Protein AF-A0A4P9Z3I9-F1 (afdb_monomer)

Mean predicted aligned error: 17.65 Å

Radius of gyration: 42.83 Å; Cα contacts (8 Å, |Δi|>4): 298; chains: 1; bounding box: 91×85×132 Å

Solvent-accessible surface area (backbone atoms only — not comparable to full-atom values): 36330 Å² total; per-residue (Å²): 142,86,88,87,74,65,91,80,66,65,90,51,59,54,59,51,38,52,50,49,46,51,52,54,44,48,50,49,55,48,40,49,50,50,42,58,56,52,32,72,78,38,66,76,50,47,76,68,35,64,69,45,52,52,42,27,48,51,12,47,42,39,30,46,47,40,59,40,66,39,63,72,34,30,74,69,35,41,40,65,62,38,52,52,33,36,50,52,8,51,48,34,30,54,51,27,48,55,50,52,51,52,46,46,54,47,54,47,62,69,40,44,63,58,53,49,55,53,49,50,51,50,53,50,53,53,50,52,57,47,55,55,52,58,60,64,63,64,70,78,75,78,76,81,74,92,79,80,94,80,84,86,79,93,80,86,87,82,86,86,92,84,79,88,86,89,85,87,82,86,87,85,80,91,85,77,87,79,90,79,90,83,83,89,85,84,80,91,84,87,81,84,87,88,81,88,82,84,88,88,87,78,90,86,88,89,87,82,89,80,89,83,93,80,90,89,90,88,87,86,82,91,81,86,93,80,89,77,88,72,83,68,83,77,71,77,71,77,55,75,66,56,61,50,53,52,50,53,52,51,51,58,54,68,66,44,68,71,70,42,79,80,38,50,60,57,51,52,52,48,53,48,49,52,50,49,53,48,51,51,49,50,46,73,67,35,60,71,59,65,76,42,88,59,47,29,41,72,66,51,69,78,37,75,75,59,52,50,59,52,51,53,53,40,46,44,29,63,50,50,36,46,53,54,39,64,71,51,64,84,59,89,68,96,77,53,60,63,58,43,47,45,52,46,28,50,47,32,27,54,30,44,50,51,27,50,48,52,68,71,48,80,55,72,70,38,53,54,44,37,76,80,49,53,43,74,55,35,61,50,51,39,49,50,52,48,46,41,54,74,40,46,44,63,49,52,50,51,56,49,49,51,53,51,50,54,54,48,50,56,48,56,53,49,54,44,53,53,50,49,61,50,47,54,75,75,57,46,84,59,64,47,53,56,50,43,77,70,65,40,63,65,59,55,47,51,59,69,61,55,62,70,87,60,76,68,64,81,80,64,86,80,71,82,95,77,92,79,92,84,86,85,90,86,90,84,88,90,78,90,84,86,89,89,88,84,87,88,88,89,80,78,87,79,78,64,76,71,65,57,57,59,53,55,65,53,57,60,55,55,56,58,52,54,52,53,52,51,49,52,51,52,54,46,49,40,60,45,31,62,39,86,90,31,98,56,48,58,94,63,55,69,70,56,47,51,52,44,50,55,25,51,78,66,77,55,68,47,76,76,62,44,48,66,47,54,52,49,51,52,49,46,40,59,69,58,48,47,70,44,54,70,55,56,79,73,109

Secondary structure (DSSP, 8-state):
--SSSSTTTGGGHHHHHHHHHHHHHHHHHHHHHHHHHHHHH-HHHHHH-HHHHHHHHHHHHHHHHHHHSSGGGTTTS-HHHHHHHHHHHHHHHHHHHHHHHHHHHHHHHHHHHHHHHHHHHHHHHHHHHHHHHHHHHSGGGS---------PPP---------------------------------------------------------------SS--S------S-------PPPHHHHHHHHHHHHHHHTSGGGSTTHHHHHHHHHHHHHHHHHHHHHHH-HHHHH-TT--TTTGGGSHHHHHHHHHHHHIIIIIHHHHHHHHTT---SSSHHHHHHHHHHHHHHHHHHHHHHHH--SHHHHHHHHHS-TTHHHHHHHHHHHIIIIIHHHHHHHHHHHHHHHHHHHHHHHHHHHHHHHHTT-HHHHHHHHHHHH-HHHHHHHTTS-GGGTTGGGGTT-----------------------------PPPPPHHHHHHHHHHHHHHHHHHHHHHHHHHHHHHHHHTSTT-TT-----HHHHHHHHHHHHTT---GGGGHHHHHHHHHHIIIIIHHHHHHHTT-

InterPro domains:
  IPR016137 RGS domain [PS50132] (499-587)
  IPR036305 RGS domain superfamily [SSF48097] (511-585)
  IPR044926 RGS, subdomain 2 [G3DSA:1.10.167.10] (497-587)

Foldseek 3Di:
DPPPPDPPPPPCPLVVLVVVLVVLLVVLVVLLVLLVVVCVPDPLSVLLPNVLSVLQSVLLNLCSCLQRVCPVVLQFDWLLSSLVSNLSSLLSNLLSLVLSLLSVLLVLVVCVVVVVVVVVVVVVVVVVVVVVVVVVVPPVVPDDDDDDDDDDDDDDDDDDDDDDDDDDDDDDDDDDDDDDDDDDDDDDDDDDDDDDDDDDDDDDDDDDDDYDDDDDDDPDDDDDDDPDPPPDPPPPDPPVVVVVVVVVVVVVVSVPCCSPPVNSVVVSVVSSVVSVVVSVVCCVPPPVNVPDRGHGNVVSVPDPSNVVSLVVLLCSLQPVLVVSLVVCVPGDDPSCVNVLSNVLSVLSNVLSVQLCCLPPPDDDVSVVVCVVPPSSVSVSVSSSSNSCSSRVVSSVVVVVVVVVVVVLVVVVVVVVVVVVVVVCVPPVPDVVVVVCVVDVPVVVVLVVVLPCVPVPPVVPPDDDDDDDDDDDDDDDDDDDDDDDDDDDDDDDDDDDPVVVVVVVVVVVVVSVVVVVVVLVVLVVCCQQAQDPPHPNDDPDDPVLSVQSVVCVVVSNDDPVSCVNVVVRRVVCCVVPVVVVVSVVVVD

Organism: NCBI:txid1712513

pLDDT: mean 71.0, std 23.58, range [24.89, 98.25]

Sequence (587 aa):
MSDLSDNTREYNLPVLFYTFCGVLNSIYVLDLGIFLYISRTELPLQHRGRFLTCIHVLGSIIFSVATFVPLPYRSSFSCDAYYWLFSIGVTLWTTSLALKFWRLIWLYELNRGRLATEQEKQQQIRRLSLQHYDGNNGNNGGNGDNGDNHQPSASDRDEPSQSASTVASSRATPGSLPQNVPLPLSHALSVDLLREEEATARQQLFHPTHCGIQADVLALILDTPQKLCHRSREVQRPTALEDSQMHRLTRKLVAIKVLRPQYHVYVVAFILLVSVVFSIGIVLLSSNLSTSPGLPLSDCANEWPIFLPNIVMSFFFICIFPAIGAIIWYTTDAYGIRNEFIIQAIVGMLGMIIFLLLLYVEGDGWIRARHHFPPVIVPEIVRIVSHVMTVAWPVFYLLYERHLLERKRRRTSAELAELLSKSISSDENAFEVFLEALDNREFLRKVGKLDMSGAAIIATAKQSPSSSSSMPIRLSNRHPARSSEIARDNRPASPTQNEIEEVHAAEDTGSAQDAALLAQELVKLYREYIIPYSPNELNITCNCREALVQAYEQERLTFESFEPARYEILQLVFQNTWPRMLRSELR

Structure (mmCIF, N/CA/C/O backbone):
data_AF-A0A4P9Z3I9-F1
#
_entry.id   AF-A0A4P9Z3I9-F1
#
loop_
_atom_site.group_PDB
_atom_site.id
_atom_site.type_symbol
_atom_site.label_atom_id
_atom_site.label_alt_id
_atom_site.label_comp_id
_atom_site.label_asym_id
_atom_site.label_entity_id
_atom_site.label_seq_id
_atom_site.pdbx_PDB_ins_code
_atom_site.Cartn_x
_atom_site.Cartn_y
_atom_site.Cartn_z
_atom_site.occupancy
_atom_site.B_iso_or_equiv
_atom_site.auth_seq_id
_atom_site.auth_comp_id
_atom_site.auth_asym_id
_atom_site.auth_atom_id
_atom_site.pdbx_PDB_model_num
ATOM 1 N N . MET A 1 1 ? 30.025 29.657 -36.892 1.00 44.88 1 MET A N 1
ATOM 2 C CA . MET A 1 1 ? 29.827 30.358 -35.598 1.00 44.88 1 MET A CA 1
ATOM 3 C C . MET A 1 1 ? 28.956 29.455 -34.733 1.00 44.88 1 MET A C 1
ATOM 5 O O . MET A 1 1 ? 27.770 29.709 -34.577 1.00 44.88 1 MET A O 1
ATOM 9 N N . SER A 1 2 ? 29.519 28.312 -34.335 1.00 50.16 2 SER A N 1
ATOM 10 C CA . SER A 1 2 ? 28.742 27.058 -34.284 1.00 50.16 2 SER A CA 1
ATOM 11 C C . SER A 1 2 ? 29.386 25.950 -33.433 1.00 50.16 2 SER A C 1
ATOM 13 O O . SER A 1 2 ? 28.897 24.831 -33.441 1.00 50.16 2 SER A O 1
ATOM 15 N N . ASP A 1 3 ? 30.479 26.244 -32.718 1.00 57.84 3 ASP A N 1
ATOM 16 C CA . ASP A 1 3 ? 31.446 25.221 -32.270 1.00 57.84 3 ASP A CA 1
ATOM 17 C C . ASP A 1 3 ? 31.967 25.458 -30.834 1.00 57.84 3 ASP A C 1
ATOM 19 O O . ASP A 1 3 ? 33.037 24.978 -30.469 1.00 57.84 3 ASP A O 1
ATOM 23 N N . LEU A 1 4 ? 31.278 26.281 -30.026 1.00 53.38 4 LEU A N 1
ATOM 24 C CA . LEU A 1 4 ? 31.899 26.923 -28.851 1.00 53.38 4 LEU A CA 1
ATOM 25 C C . LEU A 1 4 ? 31.022 27.043 -27.584 1.00 53.38 4 LEU A C 1
ATOM 27 O O . LEU A 1 4 ? 31.298 27.898 -26.743 1.00 53.38 4 LEU A O 1
ATOM 31 N N . SER A 1 5 ? 29.986 26.207 -27.405 1.00 51.91 5 SER A N 1
ATOM 32 C CA . SER A 1 5 ? 29.150 26.269 -26.182 1.00 51.91 5 SER A CA 1
ATOM 33 C C . SER A 1 5 ? 28.562 24.971 -25.603 1.00 51.91 5 SER A C 1
ATOM 35 O O . SER A 1 5 ? 28.062 25.042 -24.482 1.00 51.91 5 SER A O 1
ATOM 37 N N . ASP A 1 6 ? 28.600 23.810 -26.272 1.00 56.38 6 ASP A N 1
ATOM 38 C CA . ASP A 1 6 ? 27.960 22.590 -25.722 1.00 56.38 6 ASP A CA 1
ATOM 39 C C . ASP A 1 6 ? 28.852 21.760 -24.779 1.00 56.38 6 ASP A C 1
ATOM 41 O O . ASP A 1 6 ? 28.346 21.197 -23.804 1.00 56.38 6 ASP A O 1
ATOM 45 N N . ASN A 1 7 ? 30.180 21.762 -24.967 1.00 57.56 7 ASN A N 1
ATOM 46 C CA . ASN A 1 7 ? 31.118 20.939 -24.180 1.00 57.56 7 ASN A CA 1
ATOM 47 C C . ASN A 1 7 ? 31.097 21.191 -22.655 1.00 57.56 7 ASN A C 1
ATOM 49 O O . ASN A 1 7 ? 31.702 20.428 -21.912 1.00 57.56 7 ASN A O 1
ATOM 53 N N . THR A 1 8 ? 30.442 22.240 -22.149 1.00 55.56 8 THR A N 1
ATOM 54 C CA . THR A 1 8 ? 30.330 22.510 -20.701 1.00 55.56 8 THR A CA 1
ATOM 55 C C . THR A 1 8 ? 28.999 22.078 -20.076 1.00 55.56 8 THR A C 1
ATOM 57 O O . THR A 1 8 ? 28.837 22.232 -18.864 1.00 55.56 8 THR A O 1
ATOM 60 N N . ARG A 1 9 ? 28.052 21.508 -20.841 1.00 55.47 9 ARG A N 1
ATOM 61 C CA . ARG A 1 9 ? 26.738 21.076 -20.315 1.00 55.47 9 ARG A CA 1
ATOM 62 C C . ARG A 1 9 ? 26.599 19.582 -20.020 1.00 55.47 9 ARG A C 1
ATOM 64 O O . ARG A 1 9 ? 25.791 19.233 -19.163 1.00 55.47 9 ARG A O 1
ATOM 71 N N . GLU A 1 10 ? 27.378 18.705 -20.650 1.00 60.44 10 GLU A N 1
ATOM 72 C CA . GLU A 1 10 ? 27.217 17.249 -20.471 1.00 60.44 10 GLU A CA 1
ATOM 73 C C . GLU A 1 10 ? 27.642 16.740 -19.078 1.00 60.44 10 GLU A C 1
ATOM 75 O O . GLU A 1 10 ? 27.051 15.800 -18.542 1.00 60.44 10 GLU A O 1
ATOM 80 N N . TYR A 1 11 ? 28.634 17.384 -18.453 1.00 58.69 11 TYR A N 1
ATOM 81 C CA . TYR A 1 11 ? 29.437 16.802 -17.366 1.00 58.69 11 TYR A CA 1
ATOM 82 C C . TYR A 1 11 ? 28.735 16.483 -16.031 1.00 58.69 11 TYR A C 1
ATOM 84 O O . TYR A 1 11 ? 29.362 15.879 -15.166 1.00 58.69 11 TYR A O 1
ATOM 92 N N . ASN A 1 12 ? 27.459 16.835 -15.839 1.00 80.50 12 ASN A N 1
ATOM 93 C CA . ASN A 1 12 ? 26.737 16.577 -14.580 1.00 80.50 12 ASN A CA 1
ATOM 94 C C . ASN A 1 12 ? 25.501 15.669 -14.709 1.00 80.50 12 ASN A C 1
ATOM 96 O O . ASN A 1 12 ? 24.976 15.223 -13.686 1.00 80.50 12 ASN A O 1
ATOM 100 N N . LEU A 1 13 ? 25.031 15.352 -15.921 1.00 83.69 13 LEU A N 1
ATOM 101 C CA . LEU A 1 13 ? 23.790 14.583 -16.091 1.00 83.69 13 LEU A CA 1
ATOM 102 C C . LEU A 1 13 ? 23.854 13.158 -15.482 1.00 83.69 13 LEU A C 1
ATOM 104 O O . LEU A 1 13 ? 22.897 12.778 -14.801 1.00 83.69 13 LEU A O 1
ATOM 108 N N . PRO A 1 14 ? 24.962 12.392 -15.601 1.00 88.06 14 PRO A N 1
ATOM 109 C CA . PRO A 1 14 ? 25.109 11.111 -14.903 1.00 88.06 14 PRO A CA 1
ATOM 110 C C . PRO A 1 14 ? 25.025 11.234 -13.381 1.00 88.06 14 PRO A C 1
ATOM 112 O O . PRO A 1 14 ? 24.322 10.462 -12.731 1.00 88.06 14 PRO A O 1
ATOM 115 N N . VAL A 1 15 ? 25.704 12.234 -12.807 1.00 90.94 15 VAL A N 1
ATOM 116 C CA . VAL A 1 15 ? 25.754 12.458 -11.354 1.00 90.94 15 VAL A CA 1
ATOM 117 C C . VAL A 1 15 ? 24.354 12.743 -10.807 1.00 90.94 15 VAL A C 1
ATOM 119 O O . VAL A 1 15 ? 23.987 12.208 -9.759 1.00 90.94 15 VAL A O 1
ATOM 122 N N . LEU A 1 16 ? 23.542 13.510 -11.543 1.00 90.44 16 LEU A N 1
ATOM 123 C CA . LEU A 1 16 ? 22.151 13.793 -11.183 1.00 90.44 16 LEU A CA 1
ATOM 124 C C . LEU A 1 16 ? 21.288 12.523 -11.170 1.00 90.44 16 LEU A C 1
ATOM 126 O O . LEU A 1 16 ? 20.566 12.310 -10.197 1.00 90.44 16 LEU A O 1
ATOM 130 N N . PHE A 1 17 ? 21.398 11.645 -12.175 1.00 90.62 17 PHE A N 1
ATOM 131 C CA . PHE A 1 17 ? 20.667 10.369 -12.180 1.00 90.62 17 PHE A CA 1
ATOM 132 C C . PHE A 1 17 ? 21.091 9.437 -11.033 1.00 90.62 17 PHE A C 1
ATOM 134 O O . PHE A 1 17 ? 20.224 8.861 -10.372 1.00 90.62 17 PHE A O 1
ATOM 141 N N . TYR A 1 18 ? 22.391 9.334 -10.727 1.00 92.50 18 TYR A N 1
ATOM 142 C CA . TYR A 1 18 ? 22.864 8.540 -9.585 1.00 92.50 18 TYR A CA 1
ATOM 143 C C . TYR A 1 18 ? 22.424 9.113 -8.240 1.00 92.50 18 TYR A C 1
ATOM 145 O O . TYR A 1 18 ? 21.966 8.365 -7.378 1.00 92.50 18 TYR A O 1
ATOM 153 N N . THR A 1 19 ? 22.495 10.434 -8.076 1.00 94.38 19 THR A N 1
ATOM 154 C CA . THR A 1 19 ? 22.037 11.114 -6.857 1.00 94.38 19 THR A CA 1
ATOM 155 C C . THR A 1 19 ? 20.539 10.918 -6.660 1.00 94.38 19 THR A C 1
ATOM 157 O O . THR A 1 19 ? 20.109 10.549 -5.570 1.00 94.38 19 THR A O 1
ATOM 160 N N . PHE A 1 20 ? 19.741 11.092 -7.718 1.00 94.19 20 PHE A N 1
ATOM 161 C CA . PHE A 1 20 ? 18.295 10.905 -7.659 1.00 94.19 20 PHE A CA 1
ATOM 162 C C . PHE A 1 20 ? 17.921 9.459 -7.311 1.00 94.19 20 PHE A C 1
ATOM 164 O O . PHE A 1 20 ? 17.184 9.237 -6.354 1.00 94.19 20 PHE A O 1
ATOM 171 N N . CYS A 1 21 ? 18.488 8.473 -8.013 1.00 95.69 21 CYS A N 1
ATOM 172 C CA . CYS A 1 21 ? 18.257 7.050 -7.747 1.00 95.69 21 CYS A CA 1
ATOM 173 C C . CYS A 1 21 ? 18.688 6.652 -6.321 1.00 95.69 21 CYS A C 1
ATOM 175 O O . CYS A 1 21 ? 17.945 5.975 -5.607 1.00 95.69 21 CYS A O 1
ATOM 177 N N . GLY A 1 22 ? 19.853 7.126 -5.864 1.00 96.31 22 GLY A N 1
ATOM 178 C CA . GLY A 1 22 ? 20.366 6.876 -4.516 1.00 96.31 22 GLY A CA 1
ATOM 179 C C . GLY A 1 22 ? 19.483 7.469 -3.414 1.00 96.31 22 GLY A C 1
ATOM 180 O O . GLY A 1 22 ? 19.132 6.763 -2.467 1.00 96.31 22 GLY A O 1
ATOM 181 N N . VAL A 1 23 ? 19.064 8.732 -3.551 1.00 97.06 23 VAL A N 1
ATOM 182 C CA . VAL A 1 23 ? 18.132 9.388 -2.617 1.00 97.06 23 VAL A CA 1
ATOM 183 C C . VAL A 1 23 ? 16.777 8.679 -2.613 1.00 97.06 23 VAL A C 1
ATOM 185 O O . VAL A 1 23 ? 16.257 8.359 -1.545 1.00 97.06 23 VAL A O 1
ATOM 188 N N . LEU A 1 24 ? 16.227 8.370 -3.789 1.00 96.75 24 LEU A N 1
ATOM 189 C CA . LEU A 1 24 ? 14.912 7.748 -3.928 1.00 96.75 24 LEU A CA 1
ATOM 190 C C . LEU A 1 24 ? 14.865 6.343 -3.308 1.00 96.75 24 LEU A C 1
ATOM 192 O O . LEU A 1 24 ? 13.955 6.031 -2.542 1.00 96.75 24 LEU A O 1
ATOM 196 N N . ASN A 1 25 ? 15.888 5.522 -3.554 1.00 97.50 25 ASN A N 1
ATOM 197 C CA . ASN A 1 25 ? 15.997 4.195 -2.948 1.00 97.50 25 ASN A CA 1
ATOM 198 C C . ASN A 1 25 ? 16.283 4.268 -1.437 1.00 97.50 25 ASN A C 1
ATOM 200 O O . ASN A 1 25 ? 15.787 3.428 -0.686 1.00 97.50 25 ASN A O 1
ATOM 204 N N . SER A 1 26 ? 17.005 5.295 -0.968 1.00 97.94 26 SER A N 1
ATOM 205 C CA . SER A 1 26 ? 17.198 5.544 0.469 1.00 97.94 26 SER A CA 1
ATOM 206 C C . SER A 1 26 ? 15.875 5.866 1.171 1.00 97.94 26 SER A C 1
ATOM 208 O O . SER A 1 26 ? 15.595 5.296 2.224 1.00 97.94 26 SER A O 1
ATOM 210 N N . ILE A 1 27 ? 15.022 6.702 0.563 1.00 97.75 27 ILE A N 1
ATOM 211 C CA . ILE A 1 27 ? 13.664 6.986 1.059 1.00 97.75 27 ILE A CA 1
ATOM 212 C C . ILE A 1 27 ? 12.861 5.684 1.184 1.00 97.75 27 ILE A C 1
ATOM 214 O O . ILE A 1 27 ? 12.232 5.452 2.212 1.00 97.75 27 ILE A O 1
ATOM 218 N N . TYR A 1 28 ? 12.943 4.778 0.206 1.00 98.00 28 TYR A N 1
ATOM 219 C CA . TYR A 1 28 ? 12.203 3.512 0.256 1.00 98.00 28 TYR A CA 1
ATOM 220 C C . TYR A 1 28 ? 12.660 2.566 1.368 1.00 98.00 28 TYR A C 1
ATOM 222 O O . TYR A 1 28 ? 11.824 1.903 1.986 1.00 98.00 28 TYR A O 1
ATOM 230 N N . VAL A 1 29 ? 13.964 2.517 1.658 1.00 98.25 29 VAL A N 1
ATOM 231 C CA . VAL A 1 29 ? 14.501 1.747 2.791 1.00 98.25 29 VAL A CA 1
ATOM 232 C C . VAL A 1 29 ? 14.076 2.368 4.127 1.00 98.25 29 VAL A C 1
ATOM 234 O O . VAL A 1 29 ? 13.690 1.634 5.038 1.00 98.25 29 VAL A O 1
ATOM 237 N N . LEU A 1 30 ? 14.080 3.701 4.239 1.00 98.12 30 LEU A N 1
ATOM 238 C CA . LEU A 1 30 ? 13.628 4.420 5.436 1.00 98.12 30 LEU A CA 1
ATOM 239 C C . LEU A 1 30 ? 12.124 4.228 5.687 1.00 98.12 30 LEU A C 1
ATOM 241 O O . LEU A 1 30 ? 11.742 3.807 6.780 1.00 98.12 30 LEU A O 1
ATOM 245 N N . ASP A 1 31 ? 11.282 4.439 4.674 1.00 97.94 31 ASP A N 1
ATOM 246 C CA . ASP A 1 31 ? 9.832 4.225 4.749 1.00 97.94 31 ASP A CA 1
ATOM 247 C C . ASP A 1 31 ? 9.489 2.774 5.102 1.00 97.94 31 ASP A C 1
ATOM 249 O O . ASP A 1 31 ? 8.616 2.528 5.936 1.00 97.94 31 ASP A O 1
ATOM 253 N N . LEU A 1 32 ? 10.197 1.796 4.520 1.00 97.94 32 LEU A N 1
ATOM 254 C CA . LEU A 1 32 ? 10.033 0.387 4.877 1.00 97.94 32 LEU A CA 1
ATOM 255 C C . LEU A 1 32 ? 10.445 0.126 6.332 1.00 97.94 32 LEU A C 1
ATOM 257 O O . LEU A 1 32 ? 9.748 -0.606 7.033 1.00 97.94 32 LEU A O 1
ATOM 261 N N . GLY A 1 33 ? 11.540 0.726 6.802 1.00 98.25 33 GLY A N 1
ATOM 262 C CA . GLY A 1 33 ? 11.986 0.634 8.192 1.00 98.25 33 GLY A CA 1
ATOM 263 C C . GLY A 1 33 ? 10.943 1.174 9.174 1.00 98.25 33 GLY A C 1
ATOM 264 O O . GLY A 1 33 ? 10.576 0.481 10.126 1.00 98.25 33 GLY A O 1
ATOM 265 N N . ILE A 1 34 ? 10.403 2.364 8.899 1.00 98.06 34 ILE A N 1
ATOM 266 C CA . ILE A 1 34 ? 9.352 3.010 9.698 1.00 98.06 34 ILE A CA 1
ATOM 267 C C . ILE A 1 34 ? 8.058 2.180 9.659 1.00 98.06 34 ILE A C 1
ATOM 269 O O . ILE A 1 34 ? 7.495 1.869 10.711 1.00 98.06 34 ILE A O 1
ATOM 273 N N . PHE A 1 35 ? 7.614 1.746 8.473 1.00 97.62 35 PHE A N 1
ATOM 274 C CA . PHE A 1 35 ? 6.446 0.875 8.305 1.00 97.62 35 PHE A CA 1
ATOM 275 C C . PHE A 1 35 ? 6.601 -0.425 9.103 1.00 97.62 35 PHE A C 1
ATOM 277 O O . PHE A 1 35 ? 5.699 -0.815 9.847 1.00 97.62 35 PHE A O 1
ATOM 284 N N . LEU A 1 36 ? 7.748 -1.102 8.991 1.00 97.38 36 LEU A N 1
ATOM 285 C CA . LEU A 1 36 ? 8.004 -2.351 9.705 1.00 97.38 36 LEU A CA 1
ATOM 286 C C . LEU A 1 36 ? 8.063 -2.138 11.220 1.00 97.38 36 LEU A C 1
ATOM 288 O O . LEU A 1 36 ? 7.507 -2.970 11.938 1.00 97.38 36 LEU A O 1
ATOM 292 N N . TYR A 1 37 ? 8.660 -1.041 11.695 1.00 97.94 37 TYR A N 1
ATOM 293 C CA . TYR A 1 37 ? 8.697 -0.671 13.111 1.00 97.94 37 TYR A CA 1
ATOM 294 C C . TYR A 1 37 ? 7.287 -0.444 13.674 1.00 97.94 37 TYR A C 1
ATOM 296 O O . TYR A 1 37 ? 6.872 -1.180 14.569 1.00 97.94 37 TYR A O 1
ATOM 304 N N . ILE A 1 38 ? 6.512 0.486 13.105 1.00 96.88 38 ILE A N 1
ATOM 305 C CA . ILE A 1 38 ? 5.166 0.827 13.601 1.00 96.88 38 ILE A CA 1
ATOM 306 C C . ILE A 1 38 ? 4.204 -0.360 13.428 1.00 96.88 38 ILE A C 1
ATOM 308 O O . ILE A 1 38 ? 3.369 -0.622 14.291 1.00 96.88 38 ILE A O 1
ATOM 312 N N . SER A 1 39 ? 4.373 -1.186 12.387 1.00 95.75 39 SER A N 1
ATOM 313 C CA . SER A 1 39 ? 3.581 -2.416 12.241 1.00 95.75 39 SER A CA 1
ATOM 314 C C . SER A 1 39 ? 3.797 -3.441 13.360 1.00 95.75 39 SER A C 1
ATOM 316 O O . SER A 1 39 ? 3.048 -4.414 13.413 1.00 95.75 39 SER A O 1
ATOM 318 N N . ARG A 1 40 ? 4.803 -3.298 14.238 1.00 96.44 40 ARG A N 1
ATOM 319 C CA . ARG A 1 40 ? 4.952 -4.164 15.423 1.00 96.44 40 ARG A CA 1
ATOM 320 C C . ARG A 1 40 ? 3.890 -3.863 16.477 1.00 96.44 40 ARG A C 1
ATOM 322 O O . ARG A 1 40 ? 3.345 -4.813 17.027 1.00 96.44 40 ARG A O 1
ATOM 329 N N . THR A 1 41 ? 3.565 -2.591 16.705 1.00 95.44 41 THR A N 1
ATOM 330 C CA . THR A 1 41 ? 2.554 -2.165 17.687 1.00 95.44 41 THR A CA 1
ATOM 331 C C . THR A 1 41 ? 1.156 -2.072 17.079 1.00 95.44 41 THR A C 1
ATOM 333 O O . THR A 1 41 ? 0.189 -2.492 17.705 1.00 95.44 41 THR A O 1
ATOM 336 N N . GLU A 1 42 ? 1.036 -1.583 15.843 1.00 94.00 42 GLU A N 1
ATOM 337 C CA . GLU A 1 42 ? -0.257 -1.173 15.284 1.00 94.00 42 GLU A CA 1
ATOM 338 C C . GLU A 1 42 ? -0.961 -2.269 14.472 1.00 94.00 42 GLU A C 1
ATOM 340 O O . GLU A 1 42 ? -0.554 -2.613 13.355 1.00 94.00 42 GLU A O 1
ATOM 345 N N . LEU A 1 43 ? -2.081 -2.774 15.001 1.00 88.56 43 LEU A N 1
ATOM 346 C CA . LEU A 1 43 ? -2.903 -3.816 14.372 1.00 88.56 43 LEU A CA 1
ATOM 347 C C . LEU A 1 43 ? -3.330 -3.492 12.915 1.00 88.56 43 LEU A C 1
ATOM 349 O O . LEU A 1 43 ? -3.207 -4.381 12.065 1.00 88.56 43 LEU A O 1
ATOM 353 N N . PRO A 1 44 ? -3.753 -2.257 12.552 1.00 88.81 44 PRO A N 1
ATOM 354 C CA . PRO A 1 44 ? -4.121 -1.927 11.168 1.00 88.81 44 PRO A CA 1
ATOM 355 C C . PRO A 1 44 ? -2.991 -2.175 10.154 1.00 88.81 44 PRO A C 1
ATOM 357 O O . PRO A 1 44 ? -3.231 -2.671 9.051 1.00 88.81 44 PRO A O 1
ATOM 360 N N . LEU A 1 45 ? -1.737 -1.902 10.534 1.00 92.19 45 LEU A N 1
ATOM 361 C CA . LEU A 1 45 ? -0.569 -2.141 9.680 1.00 92.19 45 LEU A CA 1
ATOM 362 C C . LEU A 1 45 ? -0.187 -3.631 9.618 1.00 92.19 45 LEU A C 1
ATOM 364 O O . LEU A 1 45 ? 0.310 -4.097 8.590 1.00 92.19 45 LEU A O 1
ATOM 368 N N . GLN A 1 46 ? -0.479 -4.420 10.659 1.00 90.44 46 GLN A N 1
ATOM 369 C CA . GLN A 1 46 ? -0.300 -5.880 10.623 1.00 90.44 46 GLN A CA 1
ATOM 370 C C . GLN A 1 46 ? -1.207 -6.537 9.573 1.00 90.44 46 GLN A C 1
ATOM 372 O O . GLN A 1 46 ? -0.755 -7.385 8.791 1.00 90.44 46 GLN A O 1
ATOM 377 N N . HIS A 1 47 ? -2.469 -6.102 9.482 1.00 87.69 47 HIS A N 1
ATOM 378 C CA . HIS A 1 47 ? -3.425 -6.624 8.501 1.00 87.69 47 HIS A CA 1
ATOM 379 C C . HIS A 1 47 ? -3.060 -6.287 7.044 1.00 87.69 47 HIS A C 1
ATOM 381 O O . HIS A 1 47 ? -3.399 -7.069 6.151 1.00 87.69 47 HIS A O 1
ATOM 387 N N . ARG A 1 48 ? -2.266 -5.235 6.805 1.00 88.88 48 ARG A N 1
ATOM 388 C CA . ARG A 1 48 ? -1.748 -4.844 5.478 1.00 88.88 48 ARG A CA 1
ATOM 389 C C . ARG A 1 48 ? -0.628 -5.752 4.938 1.00 88.88 48 ARG A C 1
ATOM 391 O O . ARG A 1 48 ? -0.434 -5.824 3.731 1.00 88.88 48 ARG A O 1
ATOM 398 N N . GLY A 1 49 ? 0.026 -6.542 5.798 1.00 90.44 49 GLY A N 1
ATOM 399 C CA . GLY A 1 49 ? 0.845 -7.693 5.385 1.00 90.44 49 GLY A CA 1
ATOM 400 C C . GLY A 1 49 ? 2.317 -7.396 5.070 1.00 90.44 49 GLY A C 1
ATOM 401 O O . GLY A 1 49 ? 2.720 -7.417 3.909 1.00 90.44 49 GLY A O 1
ATOM 402 N N . ARG A 1 50 ? 3.130 -7.246 6.130 1.00 94.31 50 ARG A N 1
ATOM 403 C CA . ARG A 1 50 ? 4.584 -6.954 6.115 1.00 94.31 50 ARG A CA 1
ATOM 404 C C . ARG A 1 50 ? 5.366 -7.564 4.936 1.00 94.31 50 ARG A C 1
ATOM 406 O O . ARG A 1 50 ? 6.008 -6.818 4.209 1.00 94.31 50 ARG A O 1
ATOM 413 N N . PHE A 1 51 ? 5.277 -8.882 4.710 1.00 93.75 51 PHE A N 1
ATOM 414 C CA . PHE A 1 51 ? 6.011 -9.578 3.635 1.00 93.75 51 PHE A CA 1
ATOM 415 C C . PHE A 1 51 ? 5.757 -8.984 2.241 1.00 93.75 51 PHE A C 1
ATOM 417 O O . PHE A 1 51 ? 6.708 -8.687 1.525 1.00 93.75 51 PHE A O 1
ATOM 424 N N . LEU A 1 52 ? 4.493 -8.751 1.869 1.00 93.00 52 LEU A N 1
ATOM 425 C CA . LEU A 1 52 ? 4.163 -8.190 0.555 1.00 93.00 52 LEU A CA 1
ATOM 426 C C . LEU A 1 52 ? 4.629 -6.735 0.428 1.00 93.00 52 LEU A C 1
ATOM 428 O O . LEU A 1 52 ? 4.982 -6.315 -0.667 1.00 93.00 52 LEU A O 1
ATOM 432 N N . THR A 1 53 ? 4.694 -5.977 1.527 1.00 95.50 53 THR A N 1
ATOM 433 C CA . THR A 1 53 ? 5.310 -4.640 1.529 1.00 95.50 53 THR A CA 1
ATOM 434 C C . THR A 1 53 ? 6.831 -4.706 1.346 1.00 95.50 53 THR A C 1
ATOM 436 O O . THR A 1 53 ? 7.363 -3.919 0.569 1.00 95.50 53 THR A O 1
ATOM 439 N N . CYS A 1 54 ? 7.530 -5.675 1.951 1.00 96.94 54 CYS A N 1
ATOM 440 C CA . CYS A 1 54 ? 8.961 -5.885 1.694 1.00 96.94 54 CYS A CA 1
ATOM 441 C C . CYS A 1 54 ? 9.238 -6.240 0.223 1.00 96.94 54 CYS A C 1
ATOM 443 O O . CYS A 1 54 ? 10.114 -5.638 -0.390 1.00 96.94 54 CYS A O 1
ATOM 445 N N . ILE A 1 55 ? 8.471 -7.171 -0.363 1.00 95.31 55 ILE A N 1
ATOM 446 C CA . ILE A 1 55 ? 8.595 -7.541 -1.787 1.00 95.31 55 ILE A CA 1
ATOM 447 C C . ILE A 1 55 ? 8.278 -6.345 -2.701 1.00 95.31 55 ILE A C 1
ATOM 449 O O . ILE A 1 55 ? 8.970 -6.133 -3.693 1.00 95.31 55 ILE A O 1
ATOM 453 N N . HIS A 1 56 ? 7.285 -5.526 -2.340 1.00 96.06 56 HIS A N 1
ATOM 454 C CA . HIS A 1 56 ? 6.923 -4.318 -3.081 1.00 96.06 56 HIS A CA 1
ATOM 455 C C . HIS A 1 56 ? 8.048 -3.278 -3.125 1.00 96.06 56 HIS A C 1
ATOM 457 O O . HIS A 1 56 ? 8.347 -2.730 -4.187 1.00 96.06 56 HIS A O 1
ATOM 463 N N . VAL A 1 57 ? 8.691 -3.030 -1.982 1.00 97.56 57 VAL A N 1
ATOM 464 C CA . VAL A 1 57 ? 9.828 -2.108 -1.874 1.00 97.56 57 VAL A CA 1
ATOM 465 C C . VAL A 1 57 ? 11.067 -2.676 -2.570 1.00 97.56 57 VAL A C 1
ATOM 467 O O . VAL A 1 57 ? 11.731 -1.948 -3.299 1.00 97.56 57 VAL A O 1
ATOM 470 N N . LEU A 1 58 ? 11.339 -3.978 -2.441 1.00 97.25 58 LEU A N 1
ATOM 471 C CA . LEU A 1 58 ? 12.447 -4.634 -3.141 1.00 97.25 58 LEU A CA 1
ATOM 472 C C . LEU A 1 58 ? 12.291 -4.545 -4.668 1.00 97.25 58 LEU A C 1
ATOM 474 O O . LEU A 1 58 ? 13.217 -4.118 -5.352 1.00 97.25 58 LEU A O 1
ATOM 478 N N . GLY A 1 59 ? 11.108 -4.877 -5.198 1.00 96.06 59 GLY A N 1
ATOM 479 C CA . GLY A 1 59 ? 10.796 -4.705 -6.620 1.00 96.06 59 GLY A CA 1
ATOM 480 C C . GLY A 1 59 ? 10.898 -3.250 -7.074 1.00 96.06 59 GLY A C 1
ATOM 481 O O . GLY A 1 59 ? 11.421 -2.977 -8.151 1.00 96.06 59 GLY A O 1
ATOM 482 N N . SER A 1 60 ? 10.480 -2.313 -6.218 1.00 96.69 60 SER A N 1
ATOM 483 C CA . SER A 1 60 ? 10.580 -0.875 -6.481 1.00 96.69 60 SER A CA 1
ATOM 484 C C . SER A 1 60 ? 12.024 -0.380 -6.585 1.00 96.69 60 SER A C 1
ATOM 486 O O . SER A 1 60 ? 12.337 0.381 -7.497 1.00 96.69 60 SER A O 1
ATOM 488 N N . ILE A 1 61 ? 12.910 -0.840 -5.695 1.00 97.81 61 ILE A N 1
ATOM 489 C CA . ILE A 1 61 ? 14.344 -0.515 -5.725 1.00 97.81 61 ILE A CA 1
ATOM 490 C C . ILE A 1 61 ? 15.008 -1.142 -6.957 1.00 97.81 61 ILE A C 1
ATOM 492 O O . ILE A 1 61 ? 15.743 -0.457 -7.660 1.00 97.81 61 ILE A O 1
ATOM 496 N N . ILE A 1 62 ? 14.715 -2.411 -7.266 1.00 97.12 62 ILE A N 1
ATOM 497 C CA . ILE A 1 62 ? 15.270 -3.095 -8.446 1.00 97.12 62 ILE A CA 1
ATOM 498 C C . ILE A 1 62 ? 14.834 -2.395 -9.743 1.00 97.12 62 ILE A C 1
ATOM 500 O O . ILE A 1 62 ? 15.669 -2.172 -10.615 1.00 97.12 62 ILE A O 1
ATOM 504 N N . PHE A 1 63 ? 13.567 -1.982 -9.857 1.00 95.31 63 PHE A N 1
ATOM 505 C CA . PHE A 1 63 ? 13.068 -1.236 -11.018 1.00 95.31 63 PHE A CA 1
ATOM 506 C C . PHE A 1 63 ? 13.686 0.169 -11.137 1.00 95.31 63 PHE A C 1
ATOM 508 O O . PHE A 1 63 ? 14.082 0.575 -12.228 1.00 95.31 63 PHE A O 1
ATOM 515 N N . SER A 1 64 ? 13.810 0.898 -10.022 1.00 96.25 64 SER A N 1
ATOM 516 C CA . SER A 1 64 ? 14.484 2.207 -9.943 1.00 96.25 64 SER A CA 1
ATOM 517 C C . SER A 1 64 ? 15.949 2.117 -10.395 1.00 96.25 64 SER A C 1
ATOM 519 O O . SER A 1 64 ? 16.403 2.894 -11.238 1.00 96.25 64 SER A O 1
ATOM 521 N N . VAL A 1 65 ? 16.674 1.095 -9.921 1.00 96.06 65 VAL A N 1
ATOM 522 C CA . VAL A 1 65 ? 18.039 0.768 -10.362 1.00 96.06 65 VAL A CA 1
ATOM 523 C C . VAL A 1 65 ? 18.069 0.437 -11.856 1.00 96.06 65 VAL A C 1
ATOM 525 O O . VAL A 1 65 ? 18.852 1.049 -12.579 1.00 96.06 65 VAL A O 1
ATOM 528 N N . ALA A 1 66 ? 17.195 -0.456 -12.336 1.00 93.81 66 ALA A N 1
ATOM 529 C CA . ALA A 1 66 ? 17.089 -0.817 -13.753 1.00 93.81 66 ALA A CA 1
ATOM 530 C C . ALA A 1 66 ? 16.786 0.390 -14.657 1.00 93.81 66 ALA A C 1
ATOM 532 O O . ALA A 1 66 ? 17.243 0.435 -15.792 1.00 93.81 66 ALA A O 1
ATOM 533 N N . THR A 1 67 ? 16.038 1.371 -14.150 1.00 92.31 67 THR A N 1
ATOM 534 C CA . THR A 1 67 ? 15.630 2.568 -14.892 1.00 92.31 67 THR A CA 1
ATOM 535 C C . THR A 1 67 ? 16.732 3.623 -14.934 1.00 92.31 67 THR A C 1
ATOM 537 O O . THR A 1 67 ? 17.071 4.103 -16.011 1.00 92.31 67 THR A O 1
ATOM 540 N N . PHE A 1 68 ? 17.310 4.000 -13.789 1.00 94.06 68 PHE A N 1
ATOM 541 C CA . PHE A 1 68 ? 18.203 5.163 -13.716 1.00 94.06 68 PHE A CA 1
ATOM 542 C C . PHE A 1 68 ? 19.687 4.860 -13.918 1.00 94.06 68 PHE A C 1
ATOM 544 O O . PHE A 1 68 ? 20.399 5.699 -14.466 1.00 94.06 68 PHE A O 1
ATOM 551 N N . VAL A 1 69 ? 20.175 3.688 -13.498 1.00 93.31 69 VAL A N 1
ATOM 552 C CA . VAL A 1 69 ? 21.604 3.338 -13.612 1.00 93.31 69 VAL A CA 1
ATOM 553 C C . VAL A 1 69 ? 22.070 3.198 -15.074 1.00 93.31 69 VAL A C 1
ATOM 555 O O . VAL A 1 69 ? 23.196 3.617 -15.345 1.00 93.31 69 VAL A O 1
ATOM 558 N N . PRO A 1 70 ? 21.263 2.677 -16.024 1.00 90.75 70 PRO A N 1
ATOM 559 C CA . PRO A 1 70 ? 21.695 2.516 -17.417 1.00 90.75 70 PRO A CA 1
ATOM 560 C C . PRO A 1 70 ? 21.595 3.776 -18.282 1.00 90.75 70 PRO A C 1
ATOM 562 O O . PRO A 1 70 ? 22.284 3.852 -19.295 1.00 90.75 70 PRO A O 1
ATOM 565 N N . LEU A 1 71 ? 20.769 4.765 -17.915 1.00 87.56 71 LEU A N 1
ATOM 566 C CA . LEU A 1 71 ? 20.578 5.995 -18.704 1.00 87.56 71 LEU A CA 1
ATOM 567 C C . LEU A 1 71 ? 21.892 6.728 -19.050 1.00 87.56 71 LEU A C 1
ATOM 569 O O . LEU A 1 71 ? 22.089 7.018 -20.231 1.00 87.56 71 LEU A O 1
ATOM 573 N N . PRO A 1 72 ? 22.814 7.002 -18.102 1.00 87.75 72 PRO A N 1
ATOM 574 C CA . PRO A 1 72 ? 24.095 7.635 -18.427 1.00 87.75 72 PRO A CA 1
ATOM 575 C C . PRO A 1 72 ? 25.112 6.706 -19.109 1.00 87.75 72 PRO A C 1
ATOM 577 O O . PRO A 1 72 ? 26.074 7.197 -19.691 1.00 87.75 72 PRO A O 1
ATOM 580 N N . TYR A 1 73 ? 24.909 5.387 -19.064 1.00 86.69 73 TYR A N 1
ATOM 581 C CA . TYR A 1 73 ? 25.789 4.385 -19.677 1.00 86.69 73 TYR A CA 1
ATOM 582 C C . TYR A 1 73 ? 25.111 3.658 -20.844 1.00 86.69 73 TYR A C 1
ATOM 584 O O . TYR A 1 73 ? 25.385 2.491 -21.109 1.00 86.69 73 TYR A O 1
ATOM 592 N N . ARG A 1 74 ? 24.222 4.341 -21.579 1.00 81.88 74 ARG A N 1
ATOM 593 C CA . ARG A 1 74 ? 23.402 3.715 -22.629 1.00 81.88 74 ARG A CA 1
ATOM 594 C C . ARG A 1 74 ? 24.222 3.042 -23.745 1.00 81.88 74 ARG A C 1
ATOM 596 O O . ARG A 1 74 ? 23.720 2.125 -24.384 1.00 81.88 74 ARG A O 1
ATOM 603 N N . SER A 1 75 ? 25.471 3.456 -23.954 1.00 82.19 75 SER A N 1
ATOM 604 C CA . SER A 1 75 ? 26.415 2.870 -24.916 1.00 82.19 75 SER A CA 1
ATOM 605 C C . SER A 1 75 ? 27.249 1.691 -24.387 1.00 82.19 75 SER A C 1
ATOM 607 O O . SER A 1 75 ? 27.923 1.045 -25.181 1.00 82.19 75 SER A O 1
ATOM 609 N N . SER A 1 76 ? 27.239 1.408 -23.079 1.00 85.50 76 SER A N 1
ATOM 610 C CA . SER A 1 76 ? 28.101 0.388 -22.448 1.00 85.50 76 SER A CA 1
ATOM 611 C C . SER A 1 76 ? 27.396 -0.524 -21.435 1.00 85.50 76 SER A C 1
ATOM 613 O O . SER A 1 76 ? 27.978 -1.510 -20.983 1.00 85.50 76 SER A O 1
ATOM 615 N N . PHE A 1 77 ? 26.149 -0.228 -21.066 1.00 86.25 77 PHE A N 1
ATOM 616 C CA . PHE A 1 77 ? 25.359 -1.059 -20.165 1.00 86.25 77 PHE A CA 1
ATOM 617 C C . PHE A 1 77 ? 24.786 -2.278 -20.905 1.00 86.25 77 PHE A C 1
ATOM 619 O O . PHE A 1 77 ? 24.076 -2.117 -21.897 1.00 86.25 77 PHE A O 1
ATOM 626 N N . SER A 1 78 ? 25.056 -3.489 -20.400 1.00 87.19 78 SER A N 1
ATOM 627 C CA . SER A 1 78 ? 24.558 -4.745 -20.987 1.00 87.19 78 SER A CA 1
ATOM 628 C C . SER A 1 78 ? 23.032 -4.739 -21.111 1.00 87.19 78 SER A C 1
ATOM 630 O O . SER A 1 78 ? 22.303 -4.571 -20.127 1.00 87.19 78 SER A O 1
ATOM 632 N N . CYS A 1 79 ? 22.559 -4.981 -22.333 1.00 84.81 79 CYS A N 1
ATOM 633 C CA . CYS A 1 79 ? 21.144 -5.150 -22.628 1.00 84.81 79 CYS A CA 1
ATOM 634 C C . CYS A 1 79 ? 20.500 -6.282 -21.808 1.00 84.81 79 CYS A C 1
ATOM 636 O O . CYS A 1 79 ? 19.402 -6.103 -21.276 1.00 84.81 79 CYS A O 1
ATOM 638 N N . ASP A 1 80 ? 21.200 -7.405 -21.625 1.00 85.12 80 ASP A N 1
ATOM 639 C CA . ASP A 1 80 ? 20.727 -8.526 -20.808 1.00 85.12 80 ASP A CA 1
ATOM 640 C C . ASP A 1 80 ? 20.515 -8.084 -19.361 1.00 85.12 80 ASP A C 1
ATOM 642 O O . ASP A 1 80 ? 19.440 -8.288 -18.801 1.00 85.12 80 ASP A O 1
ATOM 646 N N . ALA A 1 81 ? 21.507 -7.412 -18.768 1.00 87.75 81 ALA A N 1
ATOM 647 C CA . ALA A 1 81 ? 21.411 -6.904 -17.403 1.00 87.75 81 ALA A CA 1
ATOM 648 C C . ALA A 1 81 ? 20.234 -5.927 -17.238 1.00 87.75 81 ALA A C 1
ATOM 650 O O . ALA A 1 81 ? 19.542 -5.974 -16.219 1.00 87.75 81 ALA A O 1
ATOM 651 N N . TYR A 1 82 ? 19.959 -5.087 -18.244 1.00 89.94 82 TYR A N 1
ATOM 652 C CA . TYR A 1 82 ? 18.789 -4.206 -18.241 1.00 89.94 82 TYR A CA 1
ATOM 653 C C . TYR A 1 82 ? 17.488 -5.012 -18.277 1.00 89.94 82 TYR A C 1
ATOM 655 O O . TYR A 1 82 ? 16.646 -4.848 -17.394 1.00 89.94 82 TYR A O 1
ATOM 663 N N . TYR A 1 83 ? 17.341 -5.915 -19.250 1.00 89.00 83 TYR A N 1
ATOM 664 C CA . TYR A 1 83 ? 16.146 -6.740 -19.419 1.00 89.00 83 TYR A CA 1
ATOM 665 C C . TYR A 1 83 ? 15.840 -7.577 -18.169 1.00 89.00 83 TYR A C 1
ATOM 667 O O . TYR A 1 83 ? 14.704 -7.591 -17.693 1.00 89.00 83 TYR A O 1
ATOM 675 N N . TRP A 1 84 ? 16.858 -8.214 -17.589 1.00 88.94 84 TRP A N 1
ATOM 676 C CA . TRP A 1 84 ? 16.743 -9.016 -16.373 1.00 88.94 84 TRP A CA 1
ATOM 677 C C . TRP A 1 84 ? 16.318 -8.190 -15.154 1.00 88.94 84 TRP A C 1
ATOM 679 O O . TRP A 1 84 ? 15.361 -8.561 -14.470 1.00 88.94 84 TRP A O 1
ATOM 689 N N . LEU A 1 85 ? 16.989 -7.064 -14.880 1.00 92.00 85 LEU A N 1
ATOM 690 C CA . LEU A 1 85 ? 16.643 -6.202 -13.744 1.00 92.00 85 LEU A CA 1
ATOM 691 C C . LEU A 1 85 ? 15.256 -5.568 -13.927 1.00 92.00 85 LEU A C 1
ATOM 693 O O . LEU A 1 85 ? 14.474 -5.529 -12.977 1.00 92.00 85 LEU A O 1
ATOM 697 N N . PHE A 1 86 ? 14.908 -5.142 -15.144 1.00 91.62 86 PHE A N 1
ATOM 698 C CA . PHE A 1 86 ? 13.590 -4.597 -15.467 1.00 91.62 86 PHE A CA 1
ATOM 699 C C . PHE A 1 86 ? 12.486 -5.653 -15.296 1.00 91.62 86 PHE A C 1
ATOM 701 O O . PHE A 1 86 ? 11.520 -5.413 -14.573 1.00 91.62 86 PHE A O 1
ATOM 708 N N . SER A 1 87 ? 12.651 -6.849 -15.875 1.00 90.81 87 SER A N 1
ATOM 709 C CA . SER A 1 87 ? 11.696 -7.965 -15.773 1.00 90.81 87 SER A CA 1
ATOM 710 C C . SER A 1 87 ? 11.453 -8.387 -14.318 1.00 90.81 87 SER A C 1
ATOM 712 O O . SER A 1 87 ? 10.302 -8.473 -13.871 1.00 90.81 87 SER A O 1
ATOM 714 N N . ILE A 1 88 ? 12.523 -8.564 -13.532 1.00 90.75 88 ILE A N 1
ATOM 715 C CA . ILE A 1 88 ? 12.434 -8.910 -12.105 1.00 90.75 88 ILE A CA 1
ATOM 716 C C . ILE A 1 88 ? 11.791 -7.768 -11.303 1.00 90.75 88 ILE A C 1
ATOM 718 O O . ILE A 1 88 ? 10.889 -8.025 -10.502 1.00 90.75 88 ILE A O 1
ATOM 722 N N . GLY A 1 89 ? 12.196 -6.515 -11.537 1.00 93.88 89 GLY A N 1
ATOM 723 C CA . GLY A 1 89 ? 11.643 -5.332 -10.872 1.00 93.88 89 GLY A CA 1
ATOM 724 C C . GLY A 1 89 ? 10.141 -5.166 -11.118 1.00 93.88 89 GLY A C 1
ATOM 725 O O . GLY A 1 89 ? 9.366 -5.113 -10.160 1.00 93.88 89 GLY A O 1
ATOM 726 N N . VAL A 1 90 ? 9.714 -5.183 -12.390 1.00 91.69 90 VAL A N 1
ATOM 727 C CA . VAL A 1 90 ? 8.296 -5.147 -12.797 1.00 91.69 90 VAL A CA 1
ATOM 728 C C . VAL A 1 90 ? 7.525 -6.311 -12.185 1.00 91.69 90 VAL A C 1
ATOM 730 O O . VAL A 1 90 ? 6.456 -6.089 -11.616 1.00 91.69 90 VAL A O 1
ATOM 733 N N . THR A 1 91 ? 8.048 -7.541 -12.255 1.00 90.44 91 THR A N 1
ATOM 734 C CA . THR A 1 91 ? 7.359 -8.723 -11.712 1.00 90.44 91 THR A CA 1
ATOM 735 C C . THR A 1 91 ? 7.164 -8.599 -10.199 1.00 90.44 91 THR A C 1
ATOM 737 O O . THR A 1 91 ? 6.042 -8.736 -9.717 1.00 90.44 91 THR A O 1
ATOM 740 N N . LEU A 1 92 ? 8.212 -8.290 -9.427 1.00 92.50 92 LEU A N 1
ATOM 741 C CA . LEU A 1 92 ? 8.120 -8.116 -7.968 1.00 92.50 92 LEU A CA 1
ATOM 742 C C . LEU A 1 92 ? 7.149 -6.985 -7.586 1.00 92.50 92 LEU A C 1
ATOM 744 O O . LEU A 1 92 ? 6.318 -7.145 -6.687 1.00 92.50 92 LEU A O 1
ATOM 748 N N . TRP A 1 93 ? 7.225 -5.850 -8.283 1.00 94.25 93 TRP A N 1
ATOM 749 C CA . TRP A 1 93 ? 6.378 -4.683 -8.042 1.00 94.25 93 TRP A CA 1
ATOM 750 C C . TRP A 1 93 ? 4.898 -4.968 -8.345 1.00 94.25 93 TRP A C 1
ATOM 752 O O . TRP A 1 93 ? 4.050 -4.811 -7.465 1.00 94.25 93 TRP A O 1
ATOM 762 N N . THR A 1 94 ? 4.578 -5.464 -9.542 1.00 90.81 94 THR A N 1
ATOM 763 C CA . THR A 1 94 ? 3.190 -5.725 -9.973 1.00 90.81 94 THR A CA 1
ATOM 764 C C . THR A 1 94 ? 2.547 -6.910 -9.247 1.00 90.81 94 THR A C 1
ATOM 766 O O . THR A 1 94 ? 1.383 -6.824 -8.851 1.00 90.81 94 THR A O 1
ATOM 769 N N . THR A 1 95 ? 3.283 -7.998 -8.989 1.00 89.00 95 THR A N 1
ATOM 770 C CA . THR A 1 95 ? 2.730 -9.173 -8.284 1.00 89.00 95 THR A CA 1
ATOM 771 C C . THR A 1 95 ? 2.496 -8.907 -6.801 1.00 89.00 95 THR A C 1
ATOM 773 O O . THR A 1 95 ? 1.470 -9.328 -6.265 1.00 89.00 95 THR A O 1
ATOM 776 N N . SER A 1 96 ? 3.383 -8.163 -6.129 1.00 92.62 96 SER A N 1
ATOM 777 C CA . SER A 1 96 ? 3.163 -7.765 -4.731 1.00 92.62 96 SER A CA 1
ATOM 778 C C . SER A 1 96 ? 1.940 -6.862 -4.578 1.00 92.62 96 SER A C 1
ATOM 780 O O . SER A 1 96 ? 1.196 -7.023 -3.611 1.00 92.62 96 SER A O 1
ATOM 782 N N . LEU A 1 97 ? 1.680 -5.979 -5.550 1.00 90.31 97 LEU A N 1
ATOM 783 C CA . LEU A 1 97 ? 0.435 -5.217 -5.644 1.00 90.31 97 LEU A CA 1
ATOM 784 C C . LEU A 1 97 ? -0.772 -6.138 -5.830 1.00 90.31 97 LEU A C 1
ATOM 786 O O . LEU A 1 97 ? -1.637 -6.178 -4.958 1.00 90.31 97 LEU A O 1
ATOM 790 N N . ALA A 1 98 ? -0.804 -6.937 -6.899 1.00 88.19 98 ALA A N 1
ATOM 791 C CA . ALA A 1 98 ? -1.916 -7.847 -7.177 1.00 88.19 98 ALA A CA 1
ATOM 792 C C . ALA A 1 98 ? -2.264 -8.731 -5.961 1.00 88.19 98 ALA A C 1
ATOM 794 O O . ALA A 1 98 ? -3.436 -8.888 -5.619 1.00 88.19 98 ALA A O 1
ATOM 795 N N . LEU A 1 99 ? -1.256 -9.231 -5.236 1.00 88.31 99 LEU A N 1
ATOM 796 C CA . LEU A 1 99 ? -1.442 -10.053 -4.039 1.00 88.31 99 LEU A CA 1
ATOM 797 C C . LEU A 1 99 ? -1.826 -9.264 -2.775 1.00 88.31 99 LEU A C 1
ATOM 799 O O . LEU A 1 99 ? -2.514 -9.826 -1.920 1.00 88.31 99 LEU A O 1
ATOM 803 N N . LYS A 1 100 ? -1.465 -7.976 -2.640 1.00 87.69 100 LYS A N 1
ATOM 804 C CA . LYS A 1 100 ? -2.025 -7.092 -1.592 1.00 87.69 100 LYS A CA 1
ATOM 805 C C . LYS A 1 100 ? -3.542 -6.939 -1.774 1.00 87.69 100 LYS A C 1
ATOM 807 O O . LYS A 1 100 ? -4.280 -6.997 -0.791 1.00 87.69 100 LYS A O 1
ATOM 812 N N . PHE A 1 101 ? -4.022 -6.824 -3.012 1.00 83.38 101 PHE A N 1
ATOM 813 C CA . PHE A 1 101 ? -5.451 -6.642 -3.302 1.00 83.38 101 PHE A CA 1
ATOM 814 C C . PHE A 1 101 ? -6.232 -7.964 -3.307 1.00 83.38 101 PHE A C 1
ATOM 816 O O . PHE A 1 101 ? -7.329 -8.027 -2.758 1.00 83.38 101 PHE A O 1
ATOM 823 N N . TRP A 1 102 ? -5.625 -9.060 -3.770 1.00 83.88 102 TRP A N 1
ATOM 824 C CA . TRP A 1 102 ? -6.157 -10.420 -3.595 1.00 83.88 102 TRP A CA 1
ATOM 825 C C . TRP A 1 102 ? -6.350 -10.769 -2.106 1.00 83.88 102 TRP A C 1
ATOM 827 O O . TRP A 1 102 ? -7.401 -11.272 -1.700 1.00 83.88 102 TRP A O 1
ATOM 837 N N . ARG A 1 103 ? -5.376 -10.398 -1.257 1.00 85.44 103 ARG A N 1
ATOM 838 C CA . ARG A 1 103 ? -5.474 -10.479 0.211 1.00 85.44 103 ARG A CA 1
ATOM 839 C C . ARG A 1 103 ? -6.633 -9.646 0.762 1.00 85.44 103 ARG A C 1
ATOM 841 O O . ARG A 1 103 ? -7.312 -10.121 1.669 1.00 85.44 103 ARG A O 1
ATOM 848 N N . LEU A 1 104 ? -6.849 -8.428 0.254 1.00 81.50 104 LEU A N 1
ATOM 849 C CA . LEU A 1 104 ? -7.954 -7.566 0.689 1.00 81.50 104 LEU A CA 1
ATOM 850 C C . LEU A 1 104 ? -9.310 -8.216 0.397 1.00 81.50 104 LEU A C 1
ATOM 852 O O . LEU A 1 104 ? -10.138 -8.283 1.297 1.00 81.50 104 LEU A O 1
ATOM 856 N N . ILE A 1 105 ? -9.512 -8.741 -0.815 1.00 81.56 105 ILE A N 1
ATOM 857 C CA . ILE A 1 105 ? -10.759 -9.416 -1.214 1.00 81.56 105 ILE A CA 1
ATOM 858 C C . ILE A 1 105 ? -11.045 -10.612 -0.297 1.00 81.56 105 ILE A C 1
ATOM 860 O O . ILE A 1 105 ? -12.164 -10.763 0.192 1.00 81.56 105 ILE A O 1
ATOM 864 N N . TRP A 1 106 ? -10.028 -11.426 0.010 1.00 82.62 106 TRP A N 1
ATOM 865 C CA . TRP A 1 106 ? -10.188 -12.548 0.937 1.00 82.62 106 TRP A CA 1
ATOM 866 C C . TRP A 1 106 ? -10.498 -12.107 2.374 1.00 82.62 106 TRP A C 1
ATOM 868 O O . TRP A 1 106 ? -11.381 -12.677 3.012 1.00 82.62 106 TRP A O 1
ATOM 878 N N . LEU A 1 107 ? -9.806 -11.082 2.886 1.00 80.75 107 LEU A N 1
ATOM 879 C CA . LEU A 1 107 ? -10.079 -10.526 4.216 1.00 80.75 107 LEU A CA 1
ATOM 880 C C . LEU A 1 107 ? -11.466 -9.876 4.292 1.00 80.75 107 LEU A C 1
ATOM 882 O O . LEU A 1 107 ? -12.111 -9.973 5.334 1.00 80.75 107 LEU A O 1
ATOM 886 N N . TYR A 1 108 ? -11.935 -9.242 3.216 1.00 79.25 108 TYR A N 1
ATOM 887 C CA . TYR A 1 108 ? -13.286 -8.698 3.124 1.00 79.25 108 TYR A CA 1
ATOM 888 C C . TYR A 1 108 ? -14.323 -9.822 3.187 1.00 79.25 108 TYR A C 1
ATOM 890 O O . TYR A 1 108 ? -15.157 -9.804 4.083 1.00 79.25 108 TYR A O 1
ATOM 898 N N . GLU A 1 109 ? -14.239 -10.842 2.327 1.00 79.38 109 GLU A N 1
ATOM 899 C CA . GLU A 1 109 ? -15.213 -11.946 2.318 1.00 79.38 109 GLU A CA 1
ATOM 900 C C . GLU A 1 109 ? -15.194 -12.785 3.604 1.00 79.38 109 GLU A C 1
ATOM 902 O O . GLU A 1 109 ? -16.254 -13.182 4.088 1.00 79.38 109 GLU A O 1
ATOM 907 N N . LEU A 1 110 ? -14.026 -13.000 4.222 1.00 79.38 110 LEU A N 1
ATOM 908 C CA . LEU A 1 110 ? -13.939 -13.685 5.516 1.00 79.38 110 LEU A CA 1
ATOM 909 C C . LEU A 1 110 ? -14.569 -12.855 6.648 1.00 79.38 110 LEU A C 1
ATOM 911 O O . LEU A 1 110 ? -15.255 -13.409 7.506 1.00 79.38 110 LEU A O 1
ATOM 915 N N . ASN A 1 111 ? -14.386 -11.531 6.639 1.00 79.81 111 ASN A N 1
ATOM 916 C CA . ASN A 1 111 ? -15.010 -10.640 7.618 1.00 79.81 111 ASN A CA 1
ATOM 917 C C . ASN A 1 111 ? -16.461 -10.265 7.272 1.00 79.81 111 ASN A C 1
ATOM 919 O O . ASN A 1 111 ? -17.161 -9.768 8.149 1.00 79.81 111 ASN A O 1
ATOM 923 N N . ARG A 1 112 ? -16.949 -10.510 6.048 1.00 79.69 112 ARG A N 1
ATOM 924 C CA . ARG A 1 112 ? -18.270 -10.070 5.555 1.00 79.69 112 ARG A CA 1
ATOM 925 C C . ARG A 1 112 ? -19.419 -10.534 6.449 1.00 79.69 112 ARG A C 1
ATOM 927 O O . ARG A 1 112 ? -20.313 -9.745 6.737 1.00 79.69 112 ARG A O 1
ATOM 934 N N . GLY A 1 113 ? -19.361 -11.770 6.950 1.00 78.00 113 GLY A N 1
ATOM 935 C CA . GLY A 1 113 ? -20.334 -12.281 7.924 1.00 78.00 113 GLY A CA 1
ATOM 936 C C . GLY A 1 113 ? -20.302 -11.515 9.252 1.00 78.00 113 GLY A C 1
ATOM 937 O O . GLY A 1 113 ? -21.340 -11.074 9.737 1.00 78.00 113 GLY A O 1
ATOM 938 N N . ARG A 1 114 ? -19.104 -11.273 9.801 1.00 78.12 114 ARG A N 1
ATOM 939 C CA . ARG A 1 114 ? -18.917 -10.493 11.034 1.00 78.12 114 ARG A CA 1
ATOM 940 C C . ARG A 1 114 ? -19.369 -9.039 10.865 1.00 78.12 114 ARG A C 1
ATOM 942 O O . ARG A 1 114 ? -20.062 -8.523 11.734 1.00 78.12 114 ARG A O 1
ATOM 949 N N . LEU A 1 115 ? -19.013 -8.399 9.751 1.00 73.75 115 LEU A N 1
ATOM 950 C CA . LEU A 1 115 ? -19.409 -7.028 9.423 1.00 73.75 115 LEU A CA 1
ATOM 951 C C . LEU A 1 115 ? -20.929 -6.902 9.272 1.00 73.75 115 LEU A C 1
ATOM 953 O O . LEU A 1 115 ? -21.493 -5.926 9.757 1.00 73.75 115 LEU A O 1
ATOM 957 N N . ALA A 1 116 ? -21.603 -7.895 8.681 1.00 78.06 116 ALA A N 1
ATOM 958 C CA . ALA A 1 116 ? -23.062 -7.931 8.626 1.00 78.06 116 ALA A CA 1
ATOM 959 C C . ALA A 1 116 ? -23.683 -8.001 10.034 1.00 78.06 116 ALA A C 1
ATOM 961 O O . ALA A 1 116 ? -24.545 -7.188 10.354 1.00 78.06 116 ALA A O 1
ATOM 962 N N . THR A 1 117 ? -23.192 -8.883 10.914 1.00 81.25 117 THR A N 1
ATOM 963 C CA . THR A 1 117 ? -23.660 -8.966 12.312 1.00 81.25 117 THR A CA 1
ATOM 964 C C . THR A 1 117 ? -23.345 -7.700 13.123 1.00 81.25 117 THR A C 1
ATOM 966 O O . THR A 1 117 ? -24.140 -7.291 13.966 1.00 81.25 117 THR A O 1
ATOM 969 N N . GLU A 1 118 ? -22.205 -7.041 12.895 1.00 76.69 118 GLU A N 1
ATOM 970 C CA . GLU A 1 118 ? -21.880 -5.766 13.550 1.00 76.69 118 GLU A CA 1
ATOM 971 C C . GLU A 1 118 ? -22.754 -4.609 13.030 1.00 76.69 118 GLU A C 1
ATOM 973 O O . GLU A 1 118 ? -23.205 -3.788 13.829 1.00 76.69 118 GLU A O 1
ATOM 978 N N . GLN A 1 119 ? -23.076 -4.572 11.731 1.00 78.06 119 GLN A N 1
ATOM 979 C CA . GLN A 1 119 ? -24.036 -3.618 11.161 1.00 78.06 119 GLN A CA 1
ATOM 980 C C . GLN A 1 119 ? -25.463 -3.860 11.668 1.00 78.06 119 GLN A C 1
ATOM 982 O O . GLN A 1 119 ? -26.149 -2.904 12.023 1.00 78.06 119 GLN A O 1
ATOM 987 N N . GLU A 1 120 ? -25.903 -5.116 11.755 1.00 87.19 120 GLU A N 1
ATOM 988 C CA . GLU A 1 120 ? -27.204 -5.497 12.314 1.00 87.19 120 GLU A CA 1
ATOM 989 C C . GLU A 1 120 ? -27.324 -5.058 13.780 1.00 87.19 120 GLU A C 1
ATOM 991 O O . GLU A 1 120 ? -28.277 -4.366 14.138 1.00 87.19 120 GLU A O 1
ATOM 996 N N . LYS A 1 121 ? -26.301 -5.328 14.604 1.00 84.69 121 LYS A N 1
ATOM 997 C CA . LYS A 1 121 ? -26.224 -4.837 15.990 1.00 84.69 121 LYS A CA 1
ATOM 998 C C . LYS A 1 121 ? -26.260 -3.308 16.073 1.00 84.69 121 LYS A C 1
ATOM 1000 O O . LYS A 1 121 ? -26.966 -2.766 16.919 1.00 84.69 121 LYS A O 1
ATOM 1005 N N . GLN A 1 122 ? -25.559 -2.589 15.192 1.00 79.12 122 GLN A N 1
ATOM 1006 C CA . GLN A 1 122 ? -25.627 -1.121 15.148 1.00 79.12 122 GLN A CA 1
ATOM 1007 C C . GLN A 1 122 ? -27.018 -0.606 14.742 1.00 79.12 122 GLN A C 1
ATOM 1009 O O . GLN A 1 122 ? -27.490 0.379 15.312 1.00 79.12 122 GLN A O 1
ATOM 1014 N N . GLN A 1 123 ? -27.703 -1.268 13.804 1.00 89.44 123 GLN A N 1
ATOM 1015 C CA . GLN A 1 123 ? -29.085 -0.934 13.443 1.00 89.44 123 GLN A CA 1
ATOM 1016 C C . GLN A 1 123 ? -30.061 -1.229 14.589 1.00 89.44 123 GLN A C 1
ATOM 1018 O O . GLN A 1 123 ? -30.940 -0.411 14.853 1.00 89.44 123 GLN A O 1
ATOM 1023 N N . GLN A 1 124 ? -29.890 -2.345 15.302 1.00 93.31 124 GLN A N 1
ATOM 1024 C CA . GLN A 1 124 ? -30.696 -2.700 16.470 1.00 93.31 124 GLN A CA 1
ATOM 1025 C C . GLN A 1 124 ? -30.520 -1.676 17.600 1.00 93.31 124 GLN A C 1
ATOM 1027 O O . GLN A 1 124 ? -31.513 -1.149 18.093 1.00 93.31 124 GLN A O 1
ATOM 1032 N N . ILE A 1 125 ? -29.277 -1.308 17.936 1.00 84.00 125 ILE A N 1
ATOM 1033 C CA . ILE A 1 125 ? -28.979 -0.240 18.906 1.00 84.00 125 ILE A CA 1
ATOM 1034 C C . ILE A 1 125 ? -29.632 1.081 18.473 1.00 84.00 125 ILE A C 1
ATOM 1036 O O . ILE A 1 125 ? -30.245 1.753 19.298 1.00 84.00 125 ILE A O 1
ATOM 1040 N N . ARG A 1 126 ? -29.569 1.438 17.180 1.00 86.00 126 ARG A N 1
ATOM 1041 C CA . ARG A 1 126 ? -30.194 2.669 16.666 1.00 86.00 126 ARG A CA 1
ATOM 1042 C C . ARG A 1 126 ? -31.725 2.648 16.765 1.00 86.00 126 ARG A C 1
ATOM 1044 O O . ARG A 1 126 ? -32.313 3.685 17.057 1.00 86.00 126 ARG A O 1
ATOM 1051 N N . ARG A 1 127 ? -32.370 1.494 16.550 1.00 92.12 127 ARG A N 1
ATOM 1052 C CA . ARG A 1 127 ? -33.823 1.327 16.753 1.00 92.12 127 ARG A CA 1
ATOM 1053 C C . ARG A 1 127 ? -34.195 1.479 18.228 1.00 92.12 127 ARG A C 1
ATOM 1055 O O . ARG A 1 127 ? -35.081 2.268 18.531 1.00 92.12 127 ARG A O 1
ATOM 1062 N N . LEU A 1 128 ? -33.464 0.820 19.128 1.00 90.38 128 LEU A N 1
ATOM 1063 C CA . LEU A 1 128 ? -33.682 0.921 20.575 1.00 90.38 128 LEU A CA 1
ATOM 1064 C C . LEU A 1 128 ? -33.507 2.362 21.085 1.00 90.38 128 LEU A C 1
ATOM 1066 O O . LEU A 1 128 ? -34.334 2.833 21.860 1.00 90.38 128 LEU A O 1
ATOM 1070 N N . SER A 1 129 ? -32.500 3.102 20.599 1.00 85.94 129 SER A N 1
ATOM 1071 C CA . SER A 1 129 ? -32.314 4.513 20.977 1.00 85.94 129 SER A CA 1
ATOM 1072 C C . SER A 1 129 ? -33.439 5.439 20.502 1.00 85.94 129 SER A C 1
ATOM 1074 O O . SER A 1 129 ? -33.693 6.445 21.153 1.00 85.94 129 SER A O 1
ATOM 1076 N N . LEU A 1 130 ? -34.117 5.112 19.395 1.00 88.50 130 LEU A N 1
ATOM 1077 C CA . LEU A 1 130 ? -35.284 5.872 18.928 1.00 88.50 130 LEU A CA 1
ATOM 1078 C C . LEU A 1 130 ? -36.527 5.521 19.755 1.00 88.50 130 LEU A C 1
ATOM 1080 O O . LEU A 1 130 ? -37.179 6.414 20.277 1.00 88.50 130 LEU A O 1
ATOM 1084 N N . GLN A 1 131 ? -36.783 4.229 19.988 1.00 89.12 131 GLN A N 1
ATOM 1085 C CA . GLN A 1 131 ? -37.908 3.776 20.817 1.00 89.12 131 GLN A CA 1
ATOM 1086 C C . GLN A 1 131 ? -37.860 4.335 22.249 1.00 89.12 131 GLN A C 1
ATOM 1088 O O . GLN A 1 131 ? -38.903 4.640 22.822 1.00 89.12 131 GLN A O 1
ATOM 1093 N N . HIS A 1 132 ? -36.664 4.496 22.825 1.00 81.81 132 HIS A N 1
ATOM 1094 C CA . HIS A 1 132 ? -36.505 5.098 24.150 1.00 81.81 132 HIS A CA 1
ATOM 1095 C C . HIS A 1 132 ? -36.744 6.621 24.150 1.00 81.81 132 HIS A C 1
ATOM 1097 O O . HIS A 1 132 ? -37.288 7.150 25.115 1.00 81.81 132 HIS A O 1
ATOM 1103 N N . TYR A 1 133 ? -36.397 7.313 23.058 1.00 84.94 133 TYR A N 1
ATOM 1104 C CA . TYR A 1 133 ? -36.675 8.742 22.882 1.00 84.94 133 TYR A CA 1
ATOM 1105 C C . TYR A 1 133 ? -38.182 9.008 22.735 1.00 84.94 133 TYR A C 1
ATOM 1107 O O . TYR A 1 133 ? -38.742 9.817 23.476 1.00 84.94 133 TYR A O 1
ATOM 1115 N N . ASP A 1 134 ? -38.851 8.263 21.850 1.00 81.25 134 ASP A N 1
ATOM 1116 C CA . ASP A 1 134 ? -40.294 8.386 21.611 1.00 81.25 134 ASP A CA 1
ATOM 1117 C C . ASP A 1 134 ? -41.105 8.043 22.877 1.00 81.25 134 ASP A C 1
ATOM 1119 O O . ASP A 1 134 ? -42.050 8.749 23.233 1.00 81.25 134 ASP A O 1
ATOM 1123 N N . GLY A 1 135 ? -40.701 6.990 23.601 1.00 73.06 135 GLY A N 1
ATOM 1124 C CA . GLY A 1 135 ? -41.373 6.542 24.824 1.00 73.06 135 GLY A CA 1
ATOM 1125 C C . GLY A 1 135 ? -41.323 7.550 25.977 1.00 73.06 135 GLY A C 1
ATOM 1126 O O . GLY A 1 135 ? -42.293 7.660 26.723 1.00 73.06 135 GLY A O 1
ATOM 1127 N N . ASN A 1 136 ? -40.236 8.317 26.112 1.00 68.12 136 ASN A N 1
ATOM 1128 C CA . ASN A 1 136 ? -40.104 9.301 27.192 1.00 68.12 136 ASN A CA 1
ATOM 1129 C C . ASN A 1 136 ? -40.928 10.578 26.935 1.00 68.12 136 ASN A C 1
ATOM 1131 O O . ASN A 1 136 ? -41.358 11.242 27.874 1.00 68.12 136 ASN A O 1
ATOM 1135 N N . ASN A 1 137 ? -41.187 10.915 25.667 1.00 66.94 137 ASN A N 1
ATOM 1136 C CA . ASN A 1 137 ? -41.929 12.124 25.297 1.00 66.94 137 ASN A CA 1
ATOM 1137 C C . ASN A 1 137 ? -43.463 11.943 25.386 1.00 66.94 137 ASN A C 1
ATOM 1139 O O . ASN A 1 137 ? -44.202 12.918 25.497 1.00 66.94 137 ASN A O 1
ATOM 1143 N N . GLY A 1 138 ? -43.956 10.698 25.364 1.00 61.41 138 GLY A N 1
ATOM 1144 C CA . GLY A 1 138 ? -45.394 10.396 25.382 1.00 61.41 138 GLY A CA 1
ATOM 1145 C C . GLY A 1 138 ? -46.108 10.633 26.721 1.00 61.41 138 GLY A C 1
ATOM 1146 O O . GLY A 1 138 ? -47.312 10.878 26.724 1.00 61.41 138 GLY A O 1
ATOM 1147 N N . ASN A 1 139 ? -45.397 10.588 27.854 1.00 58.09 139 ASN A N 1
ATOM 1148 C CA . ASN A 1 139 ? -46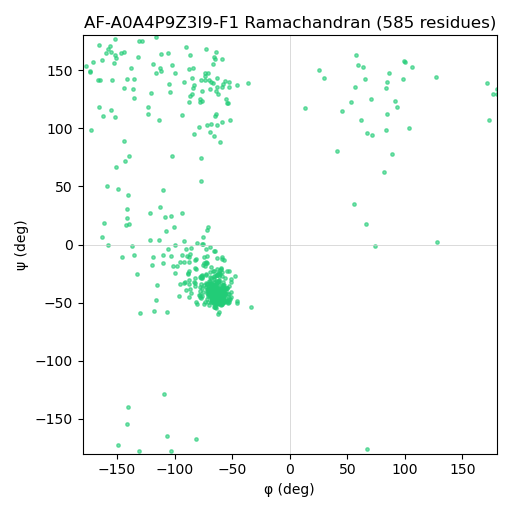.028 10.577 29.185 1.00 58.09 139 ASN A CA 1
ATOM 1149 C C . ASN A 1 139 ? -46.321 11.967 29.787 1.00 58.09 139 ASN A C 1
ATOM 1151 O O . ASN A 1 139 ? -47.110 12.054 30.724 1.00 58.09 139 ASN A O 1
ATOM 1155 N N . ASN A 1 140 ? -45.746 13.052 29.255 1.00 58.56 140 ASN A N 1
ATOM 1156 C CA . ASN A 1 140 ? -45.954 14.412 29.785 1.00 58.56 140 ASN A CA 1
ATOM 1157 C C . ASN A 1 140 ? -47.140 15.170 29.152 1.00 58.56 140 ASN A C 1
ATOM 1159 O O . ASN A 1 140 ? -47.460 16.271 29.589 1.00 58.56 140 ASN A O 1
ATOM 1163 N N . GLY A 1 141 ? -47.829 14.599 28.157 1.00 57.06 141 GLY A N 1
ATOM 1164 C CA . GLY A 1 141 ? -49.007 15.222 27.528 1.00 57.06 141 GLY A CA 1
ATOM 1165 C C . GLY A 1 141 ? -50.326 15.057 28.301 1.00 57.06 141 GLY A C 1
ATOM 1166 O O . GLY A 1 141 ? -51.372 15.468 27.810 1.00 57.06 141 GLY A O 1
ATOM 1167 N N . GLY A 1 142 ? -50.299 14.406 29.469 1.00 54.12 142 GLY A N 1
ATOM 1168 C CA . GLY A 1 142 ? -51.476 13.803 30.105 1.00 54.12 142 GLY A CA 1
ATOM 1169 C C . GLY A 1 142 ? -52.147 14.575 31.244 1.00 54.12 142 GLY A C 1
ATOM 1170 O O . GLY A 1 142 ? -52.901 13.950 31.981 1.00 54.12 142 GLY A O 1
ATOM 1171 N N . ASN A 1 143 ? -51.879 15.873 31.441 1.00 53.88 143 ASN A N 1
ATOM 1172 C CA . ASN A 1 143 ? -52.552 16.648 32.500 1.00 53.88 143 ASN A CA 1
ATOM 1173 C C . ASN A 1 143 ? -52.743 18.143 32.164 1.00 53.88 143 ASN A C 1
ATOM 1175 O O . ASN A 1 143 ? -52.415 19.025 32.956 1.00 53.88 143 ASN A O 1
ATOM 1179 N N . GLY A 1 144 ? -53.248 18.428 30.959 1.00 51.41 144 GLY A N 1
ATOM 1180 C CA . GLY A 1 144 ? -53.747 19.757 30.597 1.00 51.41 144 GLY A CA 1
ATOM 1181 C C . GLY A 1 144 ? -55.185 19.944 31.080 1.00 51.41 144 GLY A C 1
ATOM 1182 O O . GLY A 1 144 ? -56.113 19.519 30.394 1.00 51.41 144 GLY A O 1
ATOM 1183 N N . ASP A 1 145 ? -55.357 20.546 32.257 1.00 53.56 145 ASP A N 1
ATOM 1184 C CA . ASP A 1 145 ? -56.672 20.945 32.777 1.00 53.56 145 ASP A CA 1
ATOM 1185 C C . ASP A 1 145 ? -57.226 22.175 32.022 1.00 53.56 145 ASP A C 1
ATOM 1187 O O . ASP A 1 145 ? -56.541 22.835 31.238 1.00 53.56 145 ASP A O 1
ATOM 1191 N N . ASN A 1 146 ? -58.499 22.468 32.252 1.00 54.94 146 ASN A N 1
ATOM 1192 C CA . ASN A 1 146 ? -59.263 23.565 31.678 1.00 54.94 146 ASN A CA 1
ATOM 1193 C C . ASN A 1 146 ? -58.689 24.927 32.116 1.00 54.94 146 ASN A C 1
ATOM 1195 O O . ASN A 1 146 ? -58.500 25.160 33.308 1.00 54.94 146 ASN A O 1
ATOM 1199 N N . GLY A 1 147 ? -58.487 25.862 31.180 1.00 50.72 147 GLY A N 1
ATOM 1200 C CA . GLY A 1 147 ? -57.989 27.200 31.521 1.00 50.72 147 GLY A CA 1
ATOM 1201 C C . GLY A 1 147 ? -57.971 28.199 30.362 1.00 50.72 147 GLY A C 1
ATOM 1202 O O . GLY A 1 147 ? -57.042 28.212 29.566 1.00 50.72 147 GLY A O 1
ATOM 1203 N N . ASP A 1 148 ? -59.006 29.036 30.320 1.00 46.25 148 ASP A N 1
ATOM 1204 C CA . ASP A 1 148 ? -59.076 30.400 29.777 1.00 46.25 148 ASP A CA 1
ATOM 1205 C C . ASP A 1 148 ? -58.470 30.763 28.405 1.00 46.25 148 ASP A C 1
ATOM 1207 O O . ASP A 1 148 ? -57.268 30.920 28.192 1.00 46.25 148 ASP A O 1
ATOM 1211 N N . ASN A 1 149 ? -59.388 31.131 27.503 1.00 49.44 149 ASN A N 1
ATOM 1212 C CA . ASN A 1 149 ? -59.118 31.992 26.356 1.00 49.44 149 ASN A CA 1
ATOM 1213 C C . ASN A 1 149 ? -58.449 33.308 26.795 1.00 49.44 149 ASN A C 1
ATOM 1215 O O . ASN A 1 149 ? -59.097 34.116 27.463 1.00 49.44 149 ASN A O 1
ATOM 1219 N N . HIS A 1 150 ? -57.252 33.617 26.292 1.00 44.25 150 HIS A N 1
ATOM 1220 C CA . HIS A 1 150 ? -56.811 35.007 26.134 1.00 44.25 150 HIS A CA 1
ATOM 1221 C C . HIS A 1 150 ? -56.153 35.230 24.768 1.00 44.25 150 HIS A C 1
ATOM 1223 O O . HIS A 1 150 ? -55.235 34.523 24.361 1.00 44.25 150 HIS A O 1
ATOM 1229 N N . GLN A 1 151 ? -56.675 36.223 24.049 1.00 49.06 151 GLN A N 1
ATOM 1230 C CA . GLN A 1 151 ? -56.366 36.542 22.658 1.00 49.06 151 GLN A CA 1
ATOM 1231 C C . GLN A 1 151 ? -55.663 37.909 22.610 1.00 49.06 151 GLN A C 1
ATOM 1233 O O . GLN A 1 151 ? -56.331 38.925 22.812 1.00 49.06 151 GLN A O 1
ATOM 1238 N N . PRO A 1 152 ? -54.343 37.982 22.354 1.00 45.62 152 PRO A N 1
ATOM 1239 C CA . PRO A 1 152 ? -53.645 39.259 22.246 1.00 45.62 152 PRO A CA 1
ATOM 1240 C C . PRO A 1 152 ? -53.911 39.915 20.886 1.00 45.62 152 PRO A C 1
ATOM 1242 O O . PRO A 1 152 ? -53.628 39.339 19.834 1.00 45.62 152 PRO A O 1
ATOM 1245 N N . SER A 1 153 ? -54.449 41.132 20.914 1.00 40.53 153 SER A N 1
ATOM 1246 C CA . SER A 1 153 ? -54.641 41.986 19.738 1.00 40.53 153 SER A CA 1
ATOM 1247 C C . SER A 1 153 ? -53.316 42.415 19.098 1.00 40.53 153 SER A C 1
ATOM 1249 O O . SER A 1 153 ? -52.276 42.460 19.752 1.00 40.53 153 SER A O 1
ATOM 1251 N N . ALA A 1 154 ? -53.366 42.813 17.826 1.00 45.44 154 ALA A N 1
ATOM 1252 C CA . ALA A 1 154 ? -52.222 43.402 17.139 1.00 45.44 154 ALA A CA 1
ATOM 1253 C C . ALA A 1 154 ? -51.979 44.868 17.549 1.00 45.44 154 ALA A C 1
ATOM 1255 O O . ALA A 1 154 ? -52.890 45.693 17.485 1.00 45.44 154 ALA A O 1
ATOM 1256 N N . SER A 1 155 ? -50.723 45.191 17.861 1.00 39.16 155 SER A N 1
ATOM 1257 C CA . SER A 1 155 ? -50.116 46.521 17.707 1.00 39.16 155 SER A CA 1
ATOM 1258 C C . SER A 1 155 ? -48.596 46.315 17.579 1.00 39.16 155 SER A C 1
ATOM 1260 O O . SER A 1 155 ? -48.029 45.656 18.445 1.00 39.16 155 SER A O 1
ATOM 1262 N N . ASP A 1 156 ? -47.927 46.634 16.470 1.00 38.03 156 ASP A N 1
ATOM 1263 C CA . ASP A 1 156 ? -47.621 47.972 15.915 1.00 38.03 156 ASP A CA 1
ATOM 1264 C C . ASP A 1 156 ? -46.162 48.369 16.260 1.00 38.03 156 ASP A C 1
ATOM 1266 O O . ASP A 1 156 ? -45.607 47.866 17.235 1.00 38.03 156 ASP A O 1
ATOM 1270 N N . ARG A 1 157 ? -45.584 49.282 15.466 1.00 34.94 157 ARG A N 1
ATOM 1271 C CA . ARG A 1 157 ? -44.306 50.014 15.639 1.00 34.94 157 ARG A CA 1
ATOM 1272 C C . ARG A 1 157 ? -42.941 49.430 15.214 1.00 34.94 157 ARG A C 1
ATOM 1274 O O . ARG A 1 157 ? -42.336 48.590 15.870 1.00 34.94 157 ARG A O 1
ATOM 1281 N N . ASP A 1 158 ? -42.436 50.118 14.183 1.00 34.38 158 ASP A N 1
ATOM 1282 C CA . ASP A 1 158 ? -41.178 50.888 14.134 1.00 34.38 158 ASP A CA 1
ATOM 1283 C C . ASP A 1 158 ? -39.866 50.242 13.636 1.00 34.38 158 ASP A C 1
ATOM 1285 O O . ASP A 1 158 ? -39.271 49.344 14.228 1.00 34.38 158 ASP A O 1
ATOM 1289 N N . GLU A 1 159 ? -39.361 50.837 12.545 1.00 38.03 159 GLU A N 1
ATOM 1290 C CA . GLU A 1 159 ? -37.958 50.803 12.117 1.00 38.03 159 GLU A CA 1
ATOM 1291 C C . GLU A 1 159 ? -37.046 51.503 13.146 1.00 38.03 159 GLU A C 1
ATOM 1293 O O . GLU A 1 159 ? -37.494 52.336 13.939 1.00 38.03 159 GLU A O 1
ATOM 1298 N N . PRO A 1 160 ? -35.721 51.302 13.048 1.00 45.91 160 PRO A N 1
ATOM 1299 C CA . PRO A 1 160 ? -34.952 52.478 12.631 1.00 45.91 160 PRO A CA 1
ATOM 1300 C C . PRO A 1 160 ? -33.892 52.202 11.555 1.00 45.91 160 PRO A C 1
ATOM 1302 O O . PRO A 1 160 ? -33.160 51.214 11.579 1.00 45.91 160 PRO A O 1
ATOM 1305 N N . SER A 1 161 ? -33.746 53.162 10.642 1.00 37.41 161 SER A N 1
ATOM 1306 C CA . SER A 1 161 ? -32.721 53.180 9.597 1.00 37.41 161 SER A CA 1
ATOM 1307 C C . SER A 1 161 ? -31.375 53.747 10.080 1.00 37.41 161 SER A C 1
ATOM 1309 O O . SER A 1 161 ? -31.350 54.830 10.669 1.00 37.41 161 SER A O 1
ATOM 1311 N N . GLN A 1 162 ? -30.264 53.079 9.740 1.00 34.16 162 GLN A N 1
ATOM 1312 C CA . GLN A 1 162 ? -28.877 53.594 9.671 1.00 34.16 162 GLN A CA 1
ATOM 1313 C C . GLN A 1 162 ? -27.943 52.472 9.150 1.00 34.16 162 GLN A C 1
ATOM 1315 O O . GLN A 1 162 ? -28.218 51.308 9.410 1.00 34.16 162 GLN A O 1
ATOM 1320 N N . SER A 1 163 ? -26.792 52.684 8.497 1.00 34.88 163 SER A N 1
ATOM 1321 C CA . SER A 1 163 ? -26.321 53.717 7.548 1.00 34.88 163 SER A CA 1
ATOM 1322 C C . SER A 1 163 ? -24.864 53.382 7.159 1.00 34.88 163 SER A C 1
ATOM 1324 O O . SER A 1 163 ? -24.056 53.198 8.065 1.00 34.88 163 SER A O 1
ATOM 1326 N N . ALA A 1 164 ? -24.501 53.419 5.866 1.00 33.91 164 ALA A N 1
ATOM 1327 C CA . ALA A 1 164 ? -23.127 53.224 5.342 1.00 33.91 164 ALA A CA 1
ATOM 1328 C C . ALA A 1 164 ? -22.501 51.817 5.598 1.00 33.91 164 ALA A C 1
ATOM 1330 O O . ALA A 1 164 ? -22.849 51.117 6.535 1.00 33.91 164 ALA A O 1
ATOM 1331 N N . SER A 1 165 ? -21.576 51.299 4.783 1.00 34.22 165 SER A N 1
ATOM 1332 C CA . SER A 1 165 ? -20.536 51.992 4.007 1.00 34.22 165 SER A CA 1
ATOM 1333 C C . SER A 1 165 ? -20.113 51.261 2.714 1.00 34.22 165 SER A C 1
ATOM 1335 O O . SER A 1 165 ? -20.619 50.192 2.377 1.00 34.22 165 SER A O 1
ATOM 1337 N N . THR A 1 166 ? -19.214 51.892 1.953 1.00 33.69 166 THR A N 1
ATOM 1338 C CA . THR A 1 166 ? -18.920 51.601 0.539 1.00 33.69 166 THR A CA 1
ATOM 1339 C C . THR A 1 166 ? -17.614 50.827 0.333 1.00 33.69 166 THR A C 1
ATOM 1341 O O . THR A 1 166 ? -16.562 51.301 0.751 1.00 33.69 166 THR A O 1
ATOM 1344 N N . VAL A 1 167 ? -17.641 49.747 -0.460 1.00 36.88 167 VAL A N 1
ATOM 1345 C CA . VAL A 1 167 ? -16.492 49.275 -1.270 1.00 36.88 167 VAL A CA 1
ATOM 1346 C C . VAL A 1 167 ? -17.023 48.782 -2.625 1.00 36.88 167 VAL A C 1
ATOM 1348 O O . VAL A 1 167 ? -18.102 48.200 -2.690 1.00 36.88 167 VAL A O 1
ATOM 1351 N N . ALA A 1 168 ? -16.291 49.023 -3.716 1.00 32.84 168 ALA A N 1
ATOM 1352 C CA . ALA A 1 168 ? -16.681 48.655 -5.082 1.00 32.84 168 ALA A CA 1
ATOM 1353 C C . ALA A 1 168 ? -15.687 47.671 -5.723 1.00 32.84 168 ALA A C 1
ATOM 1355 O O . ALA A 1 168 ? -14.506 47.729 -5.396 1.00 32.84 168 ALA A O 1
ATOM 1356 N N . SER A 1 169 ? -16.126 46.870 -6.711 1.00 30.89 169 SER A N 1
ATOM 1357 C CA . SER A 1 169 ? -15.339 46.638 -7.943 1.00 30.89 169 SER A CA 1
ATOM 1358 C C . SER A 1 169 ? -16.119 45.966 -9.094 1.00 30.89 169 SER A C 1
ATOM 1360 O O . SER A 1 169 ? -16.891 45.035 -8.894 1.00 30.89 169 SER A O 1
ATOM 1362 N N . SER A 1 170 ? -15.830 46.425 -10.318 1.00 31.09 170 SER A N 1
ATOM 1363 C CA . SER A 1 170 ? -15.785 45.671 -11.593 1.00 31.09 170 SER A CA 1
ATOM 1364 C C . SER A 1 170 ? -16.851 44.602 -11.919 1.00 31.09 170 SER A C 1
ATOM 1366 O O . SER A 1 170 ? -16.592 43.400 -11.934 1.00 31.09 170 SER A O 1
ATOM 1368 N N . ARG A 1 171 ? -18.003 45.099 -12.376 1.00 30.80 171 ARG A N 1
ATOM 1369 C CA . ARG A 1 171 ? -18.879 44.536 -13.427 1.00 30.80 171 ARG A CA 1
ATOM 1370 C C . ARG A 1 171 ? -18.125 43.865 -14.597 1.00 30.80 171 ARG A C 1
ATOM 1372 O O . ARG A 1 171 ? -17.228 44.482 -15.166 1.00 30.80 171 ARG A O 1
ATOM 1379 N N . ALA A 1 172 ? -18.621 42.718 -15.071 1.00 30.64 172 ALA A N 1
ATOM 1380 C CA . ALA A 1 172 ? -18.419 42.215 -16.438 1.00 30.64 172 ALA A CA 1
ATOM 1381 C C . ALA A 1 172 ? -19.697 41.499 -16.927 1.00 30.64 172 ALA A C 1
ATOM 1383 O O . ALA A 1 172 ? -20.303 40.742 -16.173 1.00 30.64 172 ALA A O 1
ATOM 1384 N N . THR A 1 173 ? -20.134 41.761 -18.163 1.00 34.72 173 THR A N 1
ATOM 1385 C CA . THR A 1 173 ? -21.377 41.218 -18.759 1.00 34.72 173 THR A CA 1
ATOM 1386 C C . THR A 1 173 ? -21.088 40.253 -19.916 1.00 34.72 173 THR A C 1
ATOM 1388 O O . THR A 1 173 ? -20.063 40.413 -20.579 1.00 34.72 173 THR A O 1
ATOM 1391 N N . PRO A 1 174 ? -21.967 39.268 -20.190 1.00 37.72 174 PRO A N 1
ATOM 1392 C CA . PRO A 1 174 ? -21.745 38.270 -21.236 1.00 37.72 174 PRO A CA 1
ATOM 1393 C C . PRO A 1 174 ? -21.936 38.842 -22.651 1.00 37.72 174 PRO A C 1
ATOM 1395 O O . PRO A 1 174 ? -22.795 39.694 -22.876 1.00 37.72 174 PRO A O 1
ATOM 1398 N N . GLY A 1 175 ? -21.164 38.323 -23.609 1.00 31.39 175 GLY A N 1
ATOM 1399 C CA . GLY A 1 175 ? -21.321 38.561 -25.048 1.00 31.39 175 GLY A CA 1
ATOM 1400 C C . GLY A 1 175 ? -21.780 37.292 -25.772 1.00 31.39 175 GLY A C 1
ATOM 1401 O O . GLY A 1 175 ? -21.458 36.185 -25.344 1.00 31.39 175 GLY A O 1
ATOM 1402 N N . SER A 1 176 ? -22.539 37.444 -26.857 1.00 28.09 176 SER A N 1
ATOM 1403 C CA . SER A 1 176 ? -23.138 36.331 -27.611 1.00 28.09 176 SER A CA 1
ATOM 1404 C C . SER A 1 176 ? -22.594 36.234 -29.043 1.00 28.09 176 SER A C 1
ATOM 1406 O O . SER A 1 176 ? -22.248 37.261 -29.613 1.00 28.09 176 SER A O 1
ATOM 1408 N N . LEU A 1 177 ? -22.511 34.989 -29.549 1.00 35.41 177 LEU A N 1
ATOM 1409 C CA . LEU A 1 177 ? -22.789 34.480 -30.918 1.00 35.41 177 LEU A CA 1
ATOM 1410 C C . LEU A 1 177 ? -22.585 35.409 -32.146 1.00 35.41 177 LEU A C 1
ATOM 1412 O O . LEU A 1 177 ? -23.025 36.555 -32.109 1.00 35.41 177 LEU A O 1
ATOM 1416 N N . PRO A 1 178 ? -22.098 34.890 -33.307 1.00 47.84 178 PRO A N 1
ATOM 1417 C CA . PRO A 1 178 ? -22.839 33.820 -34.017 1.00 47.84 178 PRO A CA 1
ATOM 1418 C C . PRO A 1 178 ? -22.062 32.847 -34.953 1.00 47.84 178 PRO A C 1
ATOM 1420 O O . PRO A 1 178 ? -20.974 33.165 -35.405 1.00 47.84 178 PRO A O 1
ATOM 1423 N N . GLN A 1 179 ? -22.734 31.733 -35.327 1.00 30.12 179 GLN A N 1
ATOM 1424 C CA . GLN A 1 179 ? -22.752 31.062 -36.665 1.00 30.12 179 GLN A CA 1
ATOM 1425 C C . GLN A 1 179 ? -21.419 30.538 -37.300 1.00 30.12 179 GLN A C 1
ATOM 1427 O O . GLN A 1 179 ? -20.344 31.030 -37.008 1.00 30.12 179 GLN A O 1
ATOM 1432 N N . ASN A 1 180 ? -21.370 29.534 -38.201 1.00 27.55 180 ASN A N 1
ATOM 1433 C CA . ASN A 1 180 ? -22.377 28.638 -38.813 1.00 27.55 180 ASN A CA 1
ATOM 1434 C C . ASN A 1 180 ? -21.703 27.390 -39.465 1.00 27.55 180 ASN A C 1
ATOM 1436 O O . ASN A 1 180 ? -20.573 27.526 -39.913 1.00 27.55 180 ASN A O 1
ATOM 1440 N N . VAL A 1 181 ? -22.462 26.287 -39.674 1.00 33.03 181 VAL A N 1
ATOM 1441 C CA . VAL A 1 181 ? -22.378 25.333 -40.836 1.00 33.03 181 VAL A CA 1
ATOM 1442 C C . VAL A 1 181 ? -21.098 24.458 -41.035 1.00 33.03 181 VAL A C 1
ATOM 1444 O O . VAL A 1 181 ? -19.995 24.981 -40.940 1.00 33.03 181 VAL A O 1
ATOM 1447 N N . PRO A 1 182 ? -21.178 23.170 -41.479 1.00 41.91 182 PRO A N 1
ATOM 1448 C CA . PRO A 1 182 ? -22.241 22.145 -41.374 1.00 41.91 182 PRO A CA 1
ATOM 1449 C C . PRO A 1 182 ? -21.757 20.750 -40.866 1.00 41.91 182 PRO A C 1
ATOM 1451 O O . PRO A 1 182 ? -20.564 20.479 -40.771 1.00 41.91 182 PRO A O 1
ATOM 1454 N N . LEU A 1 183 ? -22.692 19.807 -40.659 1.00 36.00 183 LEU A N 1
ATOM 1455 C CA . LEU A 1 183 ? -22.415 18.357 -40.749 1.00 36.00 183 LEU A CA 1
ATOM 1456 C C . LEU A 1 183 ? -22.875 17.800 -42.112 1.00 36.00 183 LEU A C 1
ATOM 1458 O O . LEU A 1 183 ? -23.922 18.231 -42.601 1.00 36.00 183 LEU A O 1
ATOM 1462 N N . PRO A 1 184 ? -22.196 16.783 -42.675 1.00 43.97 184 PRO A N 1
ATOM 1463 C CA . PRO A 1 184 ? -22.785 15.855 -43.634 1.00 43.97 184 PRO A CA 1
ATOM 1464 C C . PRO A 1 184 ? -23.471 14.669 -42.926 1.00 43.97 184 PRO A C 1
ATOM 1466 O O . PRO A 1 184 ? -23.059 14.236 -41.851 1.00 43.97 184 PRO A O 1
ATOM 1469 N N . LEU A 1 185 ? -24.501 14.116 -43.567 1.00 29.69 185 LEU A N 1
ATOM 1470 C CA . LEU A 1 185 ? -25.191 12.878 -43.179 1.00 29.69 185 LEU A CA 1
ATOM 1471 C C . LEU A 1 185 ? -24.994 11.809 -44.279 1.00 29.69 185 LEU A C 1
ATOM 1473 O O . LEU A 1 185 ? -24.490 12.134 -45.353 1.00 29.69 185 LEU A O 1
ATOM 1477 N N . SER A 1 186 ? -25.548 10.608 -44.055 1.00 27.81 186 SER A N 1
ATOM 1478 C CA . SER A 1 186 ? -25.942 9.565 -45.036 1.00 27.81 186 SER A CA 1
ATOM 1479 C C . SER A 1 186 ? -25.002 8.369 -45.287 1.00 27.81 186 SER A C 1
ATOM 1481 O O . SER A 1 186 ? -23.808 8.424 -45.021 1.00 27.81 186 SER A O 1
ATOM 1483 N N . HIS A 1 187 ? -25.626 7.289 -45.794 1.00 26.53 187 HIS A N 1
ATOM 1484 C CA . HIS A 1 187 ? -25.107 5.940 -46.091 1.00 26.53 187 HIS A CA 1
ATOM 1485 C C . HIS A 1 187 ? -24.576 5.168 -44.862 1.00 26.53 187 HIS A C 1
ATOM 1487 O O . HIS A 1 187 ? -23.559 5.518 -44.285 1.00 26.53 187 HIS A O 1
ATOM 1493 N N . ALA A 1 188 ? -25.234 4.131 -44.328 1.00 26.86 188 ALA A N 1
ATOM 1494 C CA . ALA A 1 188 ? -26.187 3.147 -44.870 1.00 26.86 188 ALA A CA 1
ATOM 1495 C C . ALA A 1 188 ? -25.576 2.183 -45.904 1.00 26.86 188 ALA A C 1
ATOM 1497 O O . ALA A 1 188 ? -25.516 2.486 -47.095 1.00 26.86 188 ALA A O 1
ATOM 1498 N N . LEU A 1 189 ? -25.172 1.004 -45.417 1.00 25.33 189 LEU A N 1
ATOM 1499 C CA . LEU A 1 189 ? -24.841 -0.176 -46.213 1.00 25.33 189 LEU A CA 1
ATOM 1500 C C . LEU A 1 189 ? -25.112 -1.440 -45.381 1.00 25.33 189 LEU A C 1
ATOM 1502 O O . LEU A 1 189 ? -24.433 -1.715 -44.396 1.00 25.33 189 LEU A O 1
ATOM 1506 N N . SER A 1 190 ? -26.143 -2.181 -45.772 1.00 27.20 190 SER A N 1
ATOM 1507 C CA . SER A 1 190 ? -26.422 -3.551 -45.339 1.00 27.20 190 SER A CA 1
ATOM 1508 C C . SER A 1 190 ? -25.785 -4.535 -46.318 1.00 27.20 190 SER A C 1
ATOM 1510 O O . SER A 1 190 ? -25.922 -4.318 -47.520 1.00 27.20 190 SER A O 1
ATOM 1512 N N . VAL A 1 191 ? -25.202 -5.633 -45.838 1.00 26.45 191 VAL A N 1
ATOM 1513 C CA . VAL A 1 191 ? -25.040 -6.894 -46.587 1.00 26.45 191 VAL A CA 1
ATOM 1514 C C . VAL A 1 191 ? -24.946 -8.042 -45.573 1.00 26.45 191 VAL A C 1
ATOM 1516 O O . VAL A 1 191 ? -24.365 -7.876 -44.501 1.00 26.45 191 VAL A O 1
ATOM 1519 N N . ASP A 1 192 ? -25.562 -9.172 -45.910 1.00 25.06 192 ASP A N 1
ATOM 1520 C CA . ASP A 1 192 ? -25.609 -10.405 -45.117 1.00 25.06 192 ASP A CA 1
ATOM 1521 C C . ASP A 1 192 ? -24.336 -11.274 -45.265 1.00 25.06 192 ASP A C 1
ATOM 1523 O O . ASP A 1 192 ? -23.353 -10.867 -45.881 1.00 25.06 192 ASP A O 1
ATOM 1527 N N . LEU A 1 193 ? -24.428 -12.523 -44.778 1.00 27.31 193 LEU A N 1
ATOM 1528 C CA . LEU A 1 193 ? -23.428 -13.607 -44.773 1.00 27.31 193 LEU A CA 1
ATOM 1529 C C . LEU A 1 193 ? -22.421 -13.509 -43.602 1.00 27.31 193 LEU A C 1
ATOM 1531 O O . LEU A 1 193 ? -21.900 -12.445 -43.296 1.00 27.31 193 LEU A O 1
ATOM 1535 N N . LEU A 1 194 ? -22.101 -14.594 -42.886 1.00 28.47 194 LEU A N 1
ATOM 1536 C CA . LEU A 1 194 ? -22.388 -16.015 -43.148 1.00 28.47 194 LEU A CA 1
ATOM 1537 C C . LEU A 1 194 ? -23.385 -16.665 -42.166 1.00 28.47 194 LEU A C 1
ATOM 1539 O O . LEU A 1 194 ? -23.684 -16.154 -41.089 1.00 28.47 194 LEU A O 1
ATOM 1543 N N . ARG A 1 195 ? -23.890 -17.824 -42.596 1.00 27.62 195 ARG A N 1
ATOM 1544 C CA . ARG A 1 195 ? -24.827 -18.750 -41.938 1.00 27.62 195 ARG A CA 1
ATOM 1545 C C . ARG A 1 195 ? -24.198 -20.161 -41.981 1.00 27.62 195 A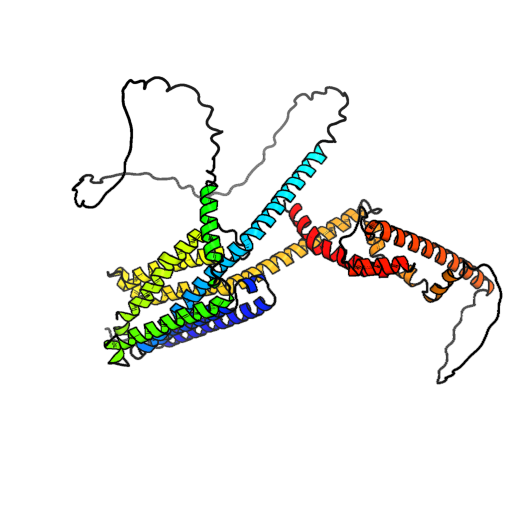RG A C 1
ATOM 1547 O O . ARG A 1 195 ? -23.185 -20.319 -42.650 1.00 27.62 195 ARG A O 1
ATOM 1554 N N . GLU A 1 196 ? -24.852 -21.140 -41.343 1.00 28.03 196 GLU A N 1
ATOM 1555 C CA . GLU A 1 196 ? -24.509 -22.584 -41.266 1.00 28.03 196 GLU A CA 1
ATOM 1556 C C . GLU A 1 196 ? -23.499 -22.945 -40.159 1.00 28.03 196 GLU A C 1
ATOM 1558 O O . GLU A 1 196 ? -22.549 -22.200 -39.936 1.00 28.03 196 GLU A O 1
ATOM 1563 N N . GLU A 1 197 ? -23.620 -24.057 -39.412 1.00 32.09 197 GLU A N 1
ATOM 1564 C CA . GLU A 1 197 ? -24.761 -24.916 -38.970 1.00 32.09 197 GLU A CA 1
ATOM 1565 C C . GLU A 1 197 ? -24.307 -25.659 -37.675 1.00 32.09 197 GLU A C 1
ATOM 1567 O O . GLU A 1 197 ? -23.134 -25.565 -37.313 1.00 32.09 197 GLU A O 1
ATOM 1572 N N . GLU A 1 198 ? -25.094 -26.389 -36.872 1.00 29.58 198 GLU A N 1
ATOM 1573 C CA . GLU A 1 198 ? -26.516 -26.829 -36.858 1.00 29.58 198 GLU A CA 1
ATOM 1574 C C . GLU A 1 198 ? -27.290 -25.992 -35.768 1.00 29.58 198 GLU A C 1
ATOM 1576 O O . GLU A 1 198 ? -26.788 -24.935 -35.388 1.00 29.58 198 GLU A O 1
ATOM 1581 N N . ALA A 1 199 ? -28.497 -26.199 -35.199 1.00 30.14 199 ALA A N 1
ATOM 1582 C CA . ALA A 1 199 ? -29.539 -27.249 -35.102 1.00 30.14 199 ALA A CA 1
ATOM 1583 C C . ALA A 1 199 ? -29.136 -28.540 -34.327 1.00 30.14 199 ALA A C 1
ATOM 1585 O O . ALA A 1 199 ? -28.101 -28.527 -33.669 1.00 30.14 199 ALA A O 1
ATOM 1586 N N . THR A 1 200 ? -29.906 -29.631 -34.192 1.00 34.25 200 THR A N 1
ATOM 1587 C CA . THR A 1 200 ? -31.351 -29.852 -33.915 1.00 34.25 200 THR A CA 1
ATOM 1588 C C . THR A 1 200 ? -31.420 -30.921 -32.781 1.00 34.25 200 THR A C 1
ATOM 1590 O O . THR A 1 200 ? -30.443 -31.624 -32.559 1.00 34.25 200 THR A O 1
ATOM 1593 N N . ALA A 1 201 ? -32.452 -31.201 -31.970 1.00 32.00 201 ALA A N 1
ATOM 1594 C CA . ALA A 1 201 ? -33.870 -30.834 -31.798 1.00 32.00 201 ALA A CA 1
ATOM 1595 C C . ALA A 1 201 ? -34.199 -30.922 -30.265 1.00 32.00 201 ALA A C 1
ATOM 1597 O O . ALA A 1 201 ? -33.285 -31.137 -29.477 1.00 32.00 201 ALA A O 1
ATOM 1598 N N . ARG A 1 202 ? -35.411 -30.798 -29.689 1.00 29.70 202 ARG A N 1
ATOM 1599 C CA . ARG A 1 202 ? -36.834 -30.827 -30.116 1.00 29.70 202 ARG A CA 1
ATOM 1600 C C . ARG A 1 202 ? -37.599 -29.687 -29.381 1.00 29.70 202 ARG A C 1
ATOM 1602 O O . ARG A 1 202 ? -37.126 -29.246 -28.343 1.00 29.70 202 ARG A O 1
ATOM 1609 N N . GLN A 1 203 ? -38.685 -29.068 -29.879 1.00 30.23 203 GLN A N 1
ATOM 1610 C CA . GLN A 1 203 ? -40.031 -29.613 -30.202 1.00 30.23 203 GLN A CA 1
ATOM 1611 C C . GLN A 1 203 ? -40.707 -30.300 -28.981 1.00 30.23 203 GLN A C 1
ATOM 1613 O O . GLN A 1 203 ? -40.037 -31.060 -28.295 1.00 30.23 203 GLN A O 1
ATOM 1618 N N . GLN A 1 204 ? -41.994 -30.136 -28.628 1.00 31.58 204 GLN A N 1
ATOM 1619 C CA . GLN A 1 204 ? -43.207 -29.509 -29.220 1.00 31.58 204 GLN A CA 1
ATOM 1620 C C . GLN A 1 204 ? -44.084 -28.917 -28.071 1.00 31.58 204 GLN A C 1
ATOM 1622 O O . GLN A 1 204 ? -43.879 -29.327 -26.933 1.00 31.58 204 GLN A O 1
ATOM 1627 N N . LEU A 1 205 ? -45.094 -28.038 -28.212 1.00 30.39 205 LEU A N 1
ATOM 1628 C CA . LEU A 1 205 ? -45.632 -27.190 -29.308 1.00 30.39 205 LEU A CA 1
ATOM 1629 C C . LEU A 1 205 ? -46.043 -25.818 -28.660 1.00 30.39 205 LEU A C 1
ATOM 1631 O O . LEU A 1 205 ? -45.270 -25.379 -27.818 1.00 30.39 205 LEU A O 1
ATOM 1635 N N . PHE A 1 206 ? -47.119 -25.035 -28.881 1.00 29.08 206 PHE A N 1
ATOM 1636 C CA . PHE A 1 206 ? -48.343 -24.990 -29.721 1.00 29.08 206 PHE A CA 1
ATOM 1637 C C . PHE A 1 206 ? -48.816 -23.501 -29.805 1.00 29.08 206 PHE A C 1
ATOM 1639 O O . PHE A 1 206 ? -48.356 -22.672 -29.024 1.00 29.08 206 PHE A O 1
ATOM 1646 N N . HIS A 1 207 ? -49.758 -23.153 -30.693 1.00 27.58 207 HIS A N 1
ATOM 1647 C CA . HIS A 1 207 ? -50.469 -21.855 -30.774 1.00 27.58 207 HIS A CA 1
ATOM 1648 C C . HIS A 1 207 ? -51.876 -22.093 -31.378 1.00 27.58 207 HIS A C 1
ATOM 1650 O O . HIS A 1 207 ? -52.057 -23.144 -32.003 1.00 27.58 207 HIS A O 1
ATOM 1656 N N . PRO A 1 208 ? -52.870 -21.186 -31.222 1.00 43.47 208 PRO A N 1
ATOM 1657 C CA . PRO A 1 208 ? -53.191 -20.307 -32.369 1.00 43.47 208 PRO A CA 1
ATOM 1658 C C . PRO A 1 208 ? -53.796 -18.908 -32.038 1.00 43.47 208 PRO A C 1
ATOM 1660 O O . PRO A 1 208 ? -54.381 -18.717 -30.982 1.00 43.47 208 PRO A O 1
ATOM 1663 N N . THR A 1 209 ? -53.621 -17.959 -32.978 1.00 32.75 209 THR A N 1
ATOM 1664 C CA . THR A 1 209 ? -54.524 -16.877 -33.499 1.00 32.75 209 THR A CA 1
ATOM 1665 C C . THR A 1 209 ? -55.677 -16.282 -32.639 1.00 32.75 209 THR A C 1
ATOM 1667 O O . THR A 1 209 ? -56.345 -17.020 -31.933 1.00 32.75 209 THR A O 1
ATOM 1670 N N . HIS A 1 210 ? -56.126 -15.015 -32.758 1.00 29.94 210 HIS A N 1
ATOM 1671 C CA . HIS A 1 210 ? -56.352 -14.190 -33.972 1.00 29.94 210 HIS A CA 1
ATOM 1672 C C . HIS A 1 210 ? -56.738 -12.721 -33.607 1.00 29.94 210 HIS A C 1
ATOM 1674 O O . HIS A 1 210 ? -57.489 -12.549 -32.655 1.00 29.94 210 HIS A O 1
ATOM 1680 N N . CYS A 1 211 ? -56.375 -11.717 -34.435 1.00 24.89 211 CYS A N 1
ATOM 1681 C CA . CYS A 1 211 ? -56.950 -10.338 -34.510 1.00 24.89 211 CYS A CA 1
ATOM 1682 C C . CYS A 1 211 ? -56.942 -9.433 -33.238 1.00 24.89 211 CYS A C 1
ATOM 1684 O O . CYS A 1 211 ? -56.726 -9.893 -32.129 1.00 24.89 211 CYS A O 1
ATOM 1686 N N . GLY A 1 212 ? -57.135 -8.106 -33.325 1.00 27.19 212 GLY A N 1
ATOM 1687 C CA . GLY A 1 212 ? -57.294 -7.206 -34.484 1.00 27.19 212 GLY A CA 1
ATOM 1688 C C . GLY A 1 212 ? -57.262 -5.717 -34.065 1.00 27.19 212 GLY A C 1
ATOM 1689 O O . GLY A 1 212 ? -57.502 -5.400 -32.905 1.00 27.19 212 GLY A O 1
ATOM 1690 N N . ILE A 1 213 ? -56.920 -4.807 -34.986 1.00 32.41 213 ILE A N 1
ATOM 1691 C CA . ILE A 1 213 ? -56.621 -3.384 -34.703 1.00 32.41 213 ILE A CA 1
ATOM 1692 C C . ILE A 1 213 ? -57.886 -2.507 -34.660 1.00 32.41 213 ILE A C 1
ATOM 1694 O O . ILE A 1 213 ? -58.605 -2.464 -35.651 1.00 32.41 213 ILE A O 1
ATOM 1698 N N . GLN A 1 214 ? -58.047 -1.713 -33.594 1.00 29.31 214 GLN A N 1
ATOM 1699 C CA . GLN A 1 214 ? -58.527 -0.311 -33.582 1.00 29.31 214 GLN A CA 1
ATOM 1700 C C . GLN A 1 214 ? -58.190 0.269 -32.185 1.00 29.31 214 GLN A C 1
ATOM 1702 O O . GLN A 1 214 ? -58.420 -0.393 -31.181 1.00 29.31 214 GLN A O 1
ATOM 1707 N N . ALA A 1 215 ? -57.367 1.314 -32.049 1.00 32.59 215 ALA A N 1
ATOM 1708 C CA . ALA A 1 215 ? -57.572 2.727 -32.395 1.00 32.59 215 ALA A CA 1
ATOM 1709 C C . ALA A 1 215 ? -58.317 3.508 -31.296 1.00 32.59 215 ALA A C 1
ATOM 1711 O O . ALA A 1 215 ? -59.538 3.495 -31.264 1.00 32.59 215 ALA A O 1
ATOM 1712 N N . ASP A 1 216 ? -57.560 4.231 -30.460 1.00 30.69 216 ASP A N 1
ATOM 1713 C CA . ASP A 1 216 ? -57.965 5.553 -29.958 1.00 30.69 216 ASP A CA 1
ATOM 1714 C C . ASP A 1 216 ? -56.756 6.329 -29.398 1.00 30.69 216 ASP A C 1
ATOM 1716 O O . ASP A 1 216 ? -56.176 5.975 -28.372 1.00 30.69 216 ASP A O 1
ATOM 1720 N N . VAL A 1 217 ? -56.347 7.393 -30.100 1.00 33.25 217 VAL A N 1
ATOM 1721 C CA . VAL A 1 217 ? -55.279 8.323 -29.683 1.00 33.25 217 VAL A CA 1
ATOM 1722 C C . VAL A 1 217 ? -55.712 9.748 -30.030 1.00 33.25 217 VAL A C 1
ATOM 1724 O O . VAL A 1 217 ? -55.241 10.307 -31.016 1.00 33.25 217 VAL A O 1
ATOM 1727 N N . LEU A 1 218 ? -56.622 10.341 -29.241 1.00 34.06 218 LEU A N 1
ATOM 1728 C CA . LEU A 1 218 ? -56.846 11.802 -29.266 1.00 34.06 218 LEU A CA 1
ATOM 1729 C C . LEU A 1 218 ? -57.560 12.428 -28.040 1.00 34.06 218 LEU A C 1
ATOM 1731 O O . LEU A 1 218 ? -58.075 13.536 -28.162 1.00 34.06 218 LEU A O 1
ATOM 1735 N N . ALA A 1 219 ? -57.618 11.776 -26.867 1.00 34.44 219 ALA A N 1
ATOM 1736 C CA . ALA A 1 219 ? -58.536 12.213 -25.795 1.00 34.44 219 ALA A CA 1
ATOM 1737 C C . ALA A 1 219 ? -58.015 12.158 -24.336 1.00 34.44 219 ALA A C 1
ATOM 1739 O O . ALA A 1 219 ? -58.775 11.775 -23.452 1.00 34.44 219 ALA A O 1
ATOM 1740 N N . LEU A 1 220 ? -56.764 12.568 -24.046 1.00 34.75 220 LEU A N 1
ATOM 1741 C CA . LEU A 1 220 ? -56.401 13.034 -22.683 1.00 34.75 220 LEU A CA 1
ATOM 1742 C C . LEU A 1 220 ? -55.138 13.926 -22.599 1.00 34.75 220 LEU A C 1
ATOM 1744 O O . LEU A 1 220 ? -54.242 13.703 -21.787 1.00 34.75 220 LEU A O 1
ATOM 1748 N N . ILE A 1 221 ? -55.069 14.969 -23.429 1.00 37.06 221 ILE A N 1
ATOM 1749 C CA . ILE A 1 221 ? -54.215 16.139 -23.158 1.00 37.06 221 ILE A CA 1
ATOM 1750 C C . ILE A 1 221 ? -55.156 17.262 -22.699 1.00 37.06 221 ILE A C 1
ATOM 1752 O O . ILE A 1 221 ? -56.209 17.427 -23.306 1.00 37.06 221 ILE A O 1
ATOM 1756 N N . LEU A 1 222 ? -54.756 18.019 -21.666 1.00 44.91 222 LEU A N 1
ATOM 1757 C CA . LEU A 1 222 ? -55.551 19.017 -20.918 1.00 44.91 222 LEU A CA 1
ATOM 1758 C C . LEU A 1 222 ? -56.475 18.468 -19.804 1.00 44.91 222 LEU A C 1
ATOM 1760 O O . LEU A 1 222 ? -57.671 18.729 -19.832 1.00 44.91 222 LEU A O 1
ATOM 1764 N N . ASP A 1 223 ? -55.908 17.832 -18.765 1.00 35.12 223 ASP A N 1
ATOM 1765 C CA . ASP A 1 223 ? -56.217 18.229 -17.370 1.00 35.12 223 ASP A CA 1
ATOM 1766 C C . ASP A 1 223 ? -55.142 17.773 -16.341 1.00 35.12 223 ASP A C 1
ATOM 1768 O O . ASP A 1 223 ? -54.333 16.882 -16.599 1.00 35.12 223 ASP A O 1
ATOM 1772 N N . THR A 1 224 ? -55.185 18.355 -15.137 1.00 36.16 224 THR A N 1
ATOM 1773 C CA . THR A 1 224 ? -54.498 18.016 -13.869 1.00 36.16 224 THR A CA 1
ATOM 1774 C C . THR A 1 224 ? -52.977 18.258 -13.740 1.00 36.16 224 THR A C 1
ATOM 1776 O O . THR A 1 224 ? -52.156 17.367 -13.962 1.00 36.16 224 THR A O 1
ATOM 1779 N N . PRO A 1 225 ? -52.565 19.420 -13.191 1.00 43.69 225 PRO A N 1
ATOM 1780 C CA . PRO A 1 225 ? -51.188 19.681 -12.773 1.00 43.69 225 PRO A CA 1
ATOM 1781 C C . PRO A 1 225 ? -50.990 19.575 -11.241 1.00 43.69 225 PRO A C 1
ATOM 1783 O O . PRO A 1 225 ? -50.860 20.600 -10.576 1.00 43.69 225 PRO A O 1
ATOM 1786 N N . GLN A 1 226 ? -50.935 18.366 -10.642 1.00 40.06 226 GLN A N 1
ATOM 1787 C CA . GLN A 1 226 ? -50.531 18.252 -9.212 1.00 40.06 226 GLN A CA 1
ATOM 1788 C C . GLN A 1 226 ? -49.973 16.911 -8.666 1.00 40.06 226 GLN A C 1
ATOM 1790 O O . GLN A 1 226 ? -49.610 16.855 -7.493 1.00 40.06 226 GLN A O 1
ATOM 1795 N N . LYS A 1 227 ? -49.838 15.826 -9.449 1.00 37.12 227 LYS A N 1
ATOM 1796 C CA . LYS A 1 227 ? -49.412 14.492 -8.934 1.00 37.12 227 LYS A CA 1
ATOM 1797 C C . LYS A 1 227 ? -48.008 14.030 -9.366 1.00 37.12 227 LYS A C 1
ATOM 1799 O O . LYS A 1 227 ? -47.820 12.882 -9.756 1.00 37.12 227 LYS A O 1
ATOM 1804 N N . LEU A 1 228 ? -47.003 14.905 -9.260 1.00 38.00 228 LEU A N 1
ATOM 1805 C CA . LEU A 1 228 ? -45.610 14.598 -9.651 1.00 38.00 228 LEU A CA 1
ATOM 1806 C C . LEU A 1 228 ? -44.584 14.544 -8.500 1.00 38.00 228 LEU A C 1
ATOM 1808 O O . LEU A 1 228 ? -43.411 14.287 -8.749 1.00 38.00 228 LEU A O 1
ATOM 1812 N N . CYS A 1 229 ? -45.012 14.696 -7.240 1.00 39.00 229 CYS A N 1
ATOM 1813 C CA . CYS A 1 229 ? -44.118 14.713 -6.069 1.00 39.00 229 CYS A CA 1
ATOM 1814 C C . CYS A 1 229 ? -44.113 13.408 -5.239 1.00 39.00 229 CYS A C 1
ATOM 1816 O O . CYS A 1 229 ? -43.818 13.433 -4.050 1.00 39.00 229 CYS A O 1
ATOM 1818 N N . HIS A 1 230 ? -44.466 12.260 -5.835 1.00 39.19 230 HIS A N 1
ATOM 1819 C CA . HIS A 1 230 ? -44.444 10.972 -5.117 1.00 39.19 230 HIS A CA 1
ATOM 1820 C C . HIS A 1 230 ? -43.976 9.757 -5.935 1.00 39.19 230 HIS A C 1
ATOM 1822 O O . HIS A 1 230 ? -44.165 8.615 -5.513 1.00 39.19 230 HIS A O 1
ATOM 1828 N N . ARG A 1 231 ? -43.310 9.973 -7.083 1.00 39.09 231 ARG A N 1
ATOM 1829 C CA . ARG A 1 231 ? -42.625 8.890 -7.808 1.00 39.09 231 ARG A CA 1
ATOM 1830 C C . ARG A 1 231 ? -41.308 8.552 -7.108 1.00 39.09 231 ARG A C 1
ATOM 1832 O O . ARG A 1 231 ? -40.230 8.931 -7.563 1.00 39.09 231 ARG A O 1
ATOM 1839 N N . SER A 1 232 ? -41.423 7.863 -5.974 1.00 41.25 232 SER A N 1
ATOM 1840 C CA . SER A 1 232 ? -40.298 7.293 -5.238 1.00 41.25 232 SER A CA 1
ATOM 1841 C C . SER A 1 232 ? -39.353 6.571 -6.194 1.00 41.25 232 SER A C 1
ATOM 1843 O O . SER A 1 232 ? -39.794 5.803 -7.051 1.00 41.25 232 SER A O 1
ATOM 1845 N N . ARG A 1 233 ? -38.042 6.759 -6.009 1.00 39.69 233 ARG A N 1
ATOM 1846 C CA . ARG A 1 233 ? -37.070 5.794 -6.522 1.00 39.69 233 ARG A CA 1
ATOM 1847 C C . ARG A 1 233 ? -37.277 4.491 -5.757 1.00 39.69 233 ARG A C 1
ATOM 1849 O O . ARG A 1 233 ? -36.670 4.286 -4.708 1.00 39.69 233 ARG A O 1
ATOM 1856 N N . GLU A 1 234 ? -38.092 3.601 -6.311 1.00 42.81 234 GLU A N 1
ATOM 1857 C CA . GLU A 1 234 ? -37.873 2.173 -6.129 1.00 42.81 234 GLU A CA 1
ATOM 1858 C C . GLU A 1 234 ? -36.496 1.861 -6.714 1.00 42.81 234 GLU A C 1
ATOM 1860 O O . GLU A 1 234 ? -36.330 1.577 -7.899 1.00 42.81 234 GLU A O 1
ATOM 1865 N N . VAL A 1 235 ? -35.474 1.993 -5.867 1.00 49.94 235 VAL A N 1
ATOM 1866 C CA . VAL A 1 235 ? -34.172 1.385 -6.106 1.00 49.94 235 VAL A CA 1
ATOM 1867 C C . VAL A 1 235 ? -34.460 -0.102 -6.222 1.00 49.94 235 VAL A C 1
ATOM 1869 O O . VAL A 1 235 ? -34.778 -0.733 -5.212 1.00 49.94 235 VAL A O 1
ATOM 1872 N N . GLN A 1 236 ? -34.422 -0.628 -7.451 1.00 44.16 236 GLN A N 1
ATOM 1873 C CA . GLN A 1 236 ? -34.618 -2.048 -7.716 1.00 44.16 236 GLN A CA 1
ATOM 1874 C C . GLN A 1 236 ? -33.665 -2.818 -6.809 1.00 44.16 236 GLN A C 1
ATOM 1876 O O . GLN A 1 236 ? -32.447 -2.781 -6.989 1.00 44.16 236 GLN A O 1
ATOM 1881 N N . ARG A 1 237 ? -34.222 -3.467 -5.782 1.00 51.06 237 ARG A N 1
ATOM 1882 C CA . ARG A 1 237 ? -33.445 -4.384 -4.957 1.00 51.06 237 ARG A CA 1
ATOM 1883 C C . ARG A 1 237 ? -32.981 -5.499 -5.896 1.00 51.06 237 ARG A C 1
ATOM 1885 O O . ARG A 1 237 ? -33.840 -6.023 -6.612 1.00 51.06 237 ARG A O 1
ATOM 1892 N N . PRO A 1 238 ? -31.680 -5.847 -5.920 1.00 53.78 238 PRO A N 1
ATOM 1893 C CA . PRO A 1 238 ? -31.221 -6.993 -6.693 1.00 53.78 238 PRO A CA 1
ATOM 1894 C C . PRO A 1 238 ? -32.063 -8.201 -6.297 1.00 53.78 238 PRO A C 1
ATOM 1896 O O . PRO A 1 238 ? -32.449 -8.352 -5.130 1.00 53.78 238 PRO A O 1
ATOM 1899 N N . THR A 1 239 ? -32.434 -9.022 -7.275 1.00 63.81 239 THR A N 1
ATOM 1900 C CA . THR A 1 239 ? -33.346 -10.123 -6.977 1.00 63.81 239 THR A CA 1
ATOM 1901 C C . THR A 1 239 ? -32.625 -11.114 -6.067 1.00 63.81 239 THR A C 1
ATOM 1903 O O . THR A 1 239 ? -31.450 -11.418 -6.273 1.00 63.81 239 THR A O 1
ATOM 1906 N N . ALA A 1 240 ? -33.310 -11.660 -5.055 1.00 71.19 240 ALA A N 1
ATOM 1907 C CA . ALA A 1 240 ? -32.679 -12.558 -4.074 1.00 71.19 240 ALA A CA 1
ATOM 1908 C C . ALA A 1 240 ? -32.047 -13.826 -4.705 1.00 71.19 240 ALA A C 1
ATOM 1910 O O . ALA A 1 240 ? -31.278 -14.544 -4.061 1.00 71.19 240 ALA A O 1
ATOM 1911 N N . LEU A 1 241 ? -32.359 -14.095 -5.977 1.00 75.19 241 LEU A N 1
ATOM 1912 C CA . LEU A 1 241 ? -31.754 -15.127 -6.808 1.00 75.19 241 LEU A CA 1
ATOM 1913 C C . LEU A 1 241 ? -30.312 -14.780 -7.236 1.00 75.19 241 LEU A C 1
ATOM 1915 O O . LEU A 1 241 ? -29.442 -15.651 -7.174 1.00 75.19 241 LEU A O 1
ATOM 1919 N N . GLU A 1 242 ? -30.040 -13.530 -7.619 1.00 72.06 242 GLU A N 1
ATOM 1920 C CA . GLU A 1 242 ? -28.714 -13.056 -8.051 1.00 72.06 242 GLU A CA 1
ATOM 1921 C C . GLU A 1 242 ? -27.718 -13.048 -6.888 1.00 72.06 242 GLU A C 1
ATOM 1923 O O . GLU A 1 242 ? -26.639 -13.640 -6.993 1.00 72.06 242 GLU A O 1
ATOM 1928 N N . ASP A 1 243 ? -28.122 -12.493 -5.738 1.00 71.38 243 ASP A N 1
ATOM 1929 C CA . ASP A 1 243 ? -27.339 -12.545 -4.496 1.00 71.38 243 ASP A CA 1
ATOM 1930 C C . ASP A 1 243 ? -27.007 -13.997 -4.104 1.00 71.38 243 ASP A C 1
ATOM 1932 O O . ASP A 1 243 ? -25.890 -14.290 -3.665 1.00 71.38 243 ASP A O 1
ATOM 1936 N N . SER A 1 244 ? -27.937 -14.940 -4.320 1.00 78.12 244 SER A N 1
ATOM 1937 C CA . SER A 1 244 ? -27.702 -16.368 -4.070 1.00 78.12 244 SER A CA 1
ATOM 1938 C C . SER A 1 244 ? -26.662 -16.971 -5.019 1.00 78.12 244 SER A C 1
ATOM 1940 O O . SER A 1 244 ? -25.796 -17.729 -4.570 1.00 78.12 244 SER A O 1
ATOM 1942 N N . GLN A 1 245 ? -26.710 -16.658 -6.319 1.00 80.06 245 GLN A N 1
ATOM 1943 C CA . GLN A 1 245 ? -25.734 -17.181 -7.282 1.00 80.06 245 GLN A CA 1
ATOM 1944 C C . GLN A 1 245 ? -24.336 -16.603 -7.049 1.00 80.06 245 GLN A C 1
ATOM 1946 O O . GLN A 1 245 ? -23.369 -17.369 -6.965 1.00 80.06 245 GLN A O 1
ATOM 1951 N N . MET A 1 246 ? -24.227 -15.286 -6.856 1.00 73.19 246 MET A N 1
ATOM 1952 C CA . MET A 1 246 ? -22.944 -14.639 -6.593 1.00 73.19 246 MET A CA 1
ATOM 1953 C C . MET A 1 246 ? -22.323 -15.156 -5.287 1.00 73.19 246 MET A C 1
ATOM 1955 O O . MET A 1 246 ? -21.162 -15.563 -5.290 1.00 73.19 246 MET A O 1
ATOM 1959 N N . HIS A 1 247 ? -23.097 -15.309 -4.202 1.00 73.31 247 HIS A N 1
ATOM 1960 C CA . HIS A 1 247 ? -22.576 -15.936 -2.979 1.00 73.31 247 HIS A CA 1
ATOM 1961 C C . HIS A 1 247 ? -22.120 -17.393 -3.168 1.00 73.31 247 HIS A C 1
ATOM 1963 O O . HIS A 1 247 ? -21.163 -17.805 -2.510 1.00 73.31 247 HIS A O 1
ATOM 1969 N N . ARG A 1 248 ? -22.752 -18.192 -4.042 1.00 79.88 248 ARG A N 1
ATOM 1970 C CA . ARG A 1 248 ? -22.293 -19.569 -4.327 1.00 79.88 248 ARG A CA 1
ATOM 1971 C C . ARG A 1 248 ? -20.943 -19.578 -5.045 1.00 79.88 248 ARG A C 1
ATOM 1973 O O . ARG A 1 248 ? -20.090 -20.390 -4.686 1.00 79.88 248 ARG A O 1
ATOM 1980 N N . LEU A 1 249 ? -20.734 -18.684 -6.014 1.00 75.25 249 LEU A N 1
ATOM 1981 C CA . LEU A 1 249 ? -19.445 -18.520 -6.694 1.00 75.25 249 LEU A CA 1
ATOM 1982 C C . LEU A 1 249 ? -18.358 -18.051 -5.721 1.00 75.25 249 LEU A C 1
ATOM 1984 O O . LEU A 1 249 ? -17.322 -18.707 -5.609 1.00 75.25 249 LEU A O 1
ATOM 1988 N N . THR A 1 250 ? -18.618 -17.001 -4.939 1.00 67.62 250 THR A N 1
ATOM 1989 C CA . THR A 1 250 ? -17.635 -16.471 -3.985 1.00 67.62 250 THR A CA 1
ATOM 1990 C C . THR A 1 250 ? -17.295 -17.480 -2.886 1.00 67.62 250 THR A C 1
ATOM 1992 O O . THR A 1 250 ? -16.121 -17.655 -2.573 1.00 67.62 250 THR A O 1
ATOM 1995 N N . ARG A 1 251 ? -18.266 -18.246 -2.358 1.00 73.94 251 ARG A N 1
ATOM 1996 C CA . ARG A 1 251 ? -17.976 -19.344 -1.410 1.00 73.94 251 ARG A CA 1
ATOM 1997 C C . ARG A 1 251 ? -17.129 -20.455 -2.036 1.00 73.94 251 ARG A C 1
ATOM 1999 O O . ARG A 1 251 ? -16.226 -20.953 -1.369 1.00 73.94 251 ARG A O 1
ATOM 2006 N N . LYS A 1 252 ? -17.388 -20.840 -3.294 1.00 79.44 252 LYS A N 1
ATOM 2007 C CA . LYS A 1 252 ? -16.562 -21.833 -4.006 1.00 79.44 252 LYS A CA 1
ATOM 2008 C C . LYS A 1 252 ? -15.129 -21.336 -4.202 1.00 79.44 252 LYS A C 1
ATOM 2010 O O . LYS A 1 252 ? -14.208 -22.104 -3.956 1.00 79.44 252 LYS A O 1
ATOM 2015 N N . LEU A 1 253 ? -14.944 -20.064 -4.565 1.00 67.75 253 LEU A N 1
ATOM 2016 C CA . LEU A 1 253 ? -13.626 -19.428 -4.651 1.00 67.75 253 LEU A CA 1
ATOM 2017 C C . LEU A 1 253 ? -12.925 -19.400 -3.285 1.00 67.75 253 LEU A C 1
ATOM 2019 O O . LEU A 1 253 ? -11.813 -19.899 -3.174 1.00 67.75 253 LEU A O 1
ATOM 2023 N N . VAL A 1 254 ? -13.584 -18.917 -2.226 1.00 62.97 254 VAL A N 1
ATOM 2024 C CA . VAL A 1 254 ? -13.020 -18.830 -0.860 1.00 62.97 254 VAL A CA 1
ATOM 2025 C C . VAL A 1 254 ? -12.683 -20.203 -0.256 1.00 62.97 254 VAL A C 1
ATOM 2027 O O . VAL A 1 254 ? -11.759 -20.304 0.553 1.00 62.97 254 VAL A O 1
ATOM 2030 N N . ALA A 1 255 ? -13.360 -21.276 -0.677 1.00 68.75 255 ALA A N 1
ATOM 2031 C CA . ALA A 1 255 ? -13.007 -22.647 -0.303 1.00 68.75 255 ALA A CA 1
ATOM 2032 C C . ALA A 1 255 ? -11.671 -23.130 -0.913 1.00 68.75 255 ALA A C 1
ATOM 2034 O O . ALA A 1 255 ? -11.062 -24.070 -0.389 1.00 68.75 255 ALA A O 1
ATOM 2035 N N . ILE A 1 256 ? -11.172 -22.487 -1.977 1.00 73.31 256 ILE A N 1
ATOM 2036 C CA . ILE A 1 256 ? -9.851 -22.767 -2.548 1.00 73.31 256 ILE A CA 1
ATOM 2037 C C . ILE A 1 256 ? -8.786 -22.237 -1.578 1.00 73.31 256 ILE A C 1
ATOM 2039 O O . ILE A 1 256 ? -8.499 -21.041 -1.511 1.00 73.31 256 ILE A O 1
ATOM 2043 N N . LYS A 1 257 ? -8.163 -23.156 -0.827 1.00 68.75 257 LYS A N 1
ATOM 2044 C CA . LYS A 1 257 ? -7.216 -22.852 0.268 1.00 68.75 257 LYS A CA 1
ATOM 2045 C C . LYS A 1 257 ? -6.064 -21.911 -0.123 1.00 68.75 257 LYS A C 1
ATOM 2047 O O . LYS A 1 257 ? -5.545 -21.238 0.764 1.00 68.75 257 LYS A O 1
ATOM 2052 N N . VAL A 1 258 ? -5.723 -21.825 -1.415 1.00 64.94 258 VAL A N 1
ATOM 2053 C CA . VAL A 1 258 ? -4.744 -20.901 -2.032 1.00 64.94 258 VAL A CA 1
ATOM 2054 C C . VAL A 1 258 ? -4.921 -19.439 -1.588 1.00 64.94 258 VAL A C 1
ATOM 2056 O O . VAL A 1 258 ? -3.945 -18.701 -1.529 1.00 64.94 258 VAL A O 1
ATOM 2059 N N . LEU A 1 259 ? -6.133 -19.018 -1.212 1.00 62.00 259 LEU A N 1
ATOM 2060 C CA . LEU A 1 259 ? -6.406 -17.668 -0.702 1.00 62.00 259 LEU A CA 1
ATOM 2061 C C . LEU A 1 259 ? -5.876 -17.378 0.721 1.00 62.00 259 LEU A C 1
ATOM 2063 O O . LEU A 1 259 ? -5.906 -16.226 1.153 1.00 62.00 259 LEU A O 1
ATOM 2067 N N . ARG A 1 260 ? -5.391 -18.373 1.483 1.00 73.31 260 ARG A N 1
ATOM 2068 C CA . ARG A 1 260 ? -4.794 -18.093 2.804 1.00 73.31 260 ARG A CA 1
ATOM 2069 C C . ARG A 1 260 ? -3.471 -17.326 2.642 1.00 73.31 260 ARG A C 1
ATOM 2071 O O . ARG A 1 260 ? -2.634 -17.761 1.851 1.00 73.31 260 ARG A O 1
ATOM 2078 N N . PRO A 1 261 ? -3.172 -16.319 3.490 1.00 71.06 261 PRO A N 1
ATOM 2079 C CA . PRO A 1 261 ? -1.923 -15.549 3.428 1.00 71.06 261 PRO A CA 1
ATOM 2080 C C . PRO A 1 261 ? -0.621 -16.363 3.462 1.00 71.06 261 PRO A C 1
ATOM 2082 O O . PRO A 1 261 ? 0.403 -15.887 2.979 1.00 71.06 261 PRO A O 1
ATOM 2085 N N . GLN A 1 262 ? -0.659 -17.585 4.002 1.00 78.06 262 GLN A N 1
ATOM 2086 C CA . GLN A 1 262 ? 0.450 -18.546 3.977 1.00 78.06 262 GLN A CA 1
ATOM 2087 C C . GLN A 1 262 ? 0.872 -18.918 2.544 1.00 78.06 262 GLN A C 1
ATOM 2089 O O . GLN A 1 262 ? 2.061 -19.064 2.279 1.00 78.06 262 GLN A O 1
ATOM 2094 N N . TYR A 1 263 ? -0.073 -19.010 1.600 1.00 81.50 263 TYR A N 1
ATOM 2095 C CA . TYR A 1 263 ? 0.229 -19.361 0.212 1.00 81.50 263 TYR A CA 1
ATOM 2096 C C . TYR A 1 263 ? 0.736 -18.188 -0.625 1.00 81.50 263 TYR A C 1
ATOM 2098 O O . TYR A 1 263 ? 1.291 -18.425 -1.692 1.00 81.50 263 TYR A O 1
ATOM 2106 N N . HIS A 1 264 ? 0.636 -16.938 -0.158 1.00 77.31 264 HIS A N 1
ATOM 2107 C CA . HIS A 1 264 ? 1.138 -15.791 -0.925 1.00 77.31 264 HIS A CA 1
ATOM 2108 C C . HIS A 1 264 ? 2.653 -15.878 -1.159 1.00 77.31 264 HIS A C 1
ATOM 2110 O O . HIS A 1 264 ? 3.122 -15.438 -2.201 1.00 77.31 264 HIS A O 1
ATOM 2116 N N . VAL A 1 265 ? 3.410 -16.494 -0.242 1.00 77.31 265 VAL A N 1
ATOM 2117 C CA . VAL A 1 265 ? 4.846 -16.763 -0.437 1.00 77.31 265 VAL A CA 1
ATOM 2118 C C . VAL A 1 265 ? 5.058 -17.734 -1.603 1.00 77.31 265 VAL A C 1
ATOM 2120 O O . VAL A 1 265 ? 5.868 -17.456 -2.480 1.00 77.31 265 VAL A O 1
ATOM 2123 N N . TYR A 1 266 ? 4.288 -18.827 -1.665 1.00 85.00 266 TYR A N 1
ATOM 2124 C CA . TYR A 1 266 ? 4.366 -19.795 -2.764 1.00 85.00 266 TYR A CA 1
ATOM 2125 C C . TYR A 1 266 ? 3.861 -19.221 -4.094 1.00 85.00 266 TYR A C 1
ATOM 2127 O O . TYR A 1 266 ? 4.433 -19.535 -5.129 1.00 85.00 266 TYR A O 1
ATOM 2135 N N . VAL A 1 267 ? 2.845 -18.350 -4.088 1.00 80.62 2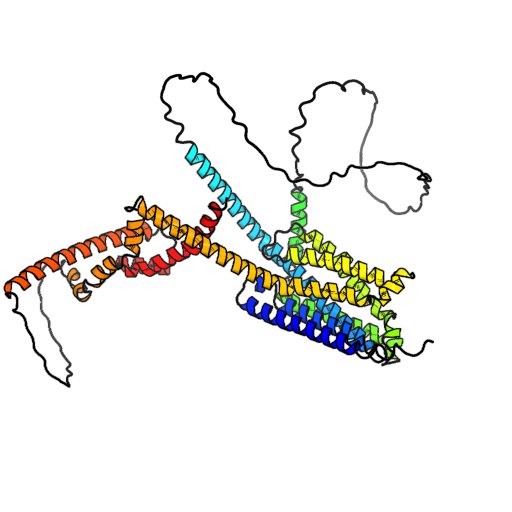67 VAL A N 1
ATOM 2136 C CA . VAL A 1 267 ? 2.353 -17.684 -5.308 1.00 80.62 267 VAL A CA 1
ATOM 2137 C C . VAL A 1 267 ? 3.361 -16.648 -5.821 1.00 80.62 267 VAL A C 1
ATOM 2139 O O . VAL A 1 267 ? 3.639 -16.639 -7.015 1.00 80.62 267 VAL A O 1
ATOM 2142 N N . VAL A 1 268 ? 3.982 -15.842 -4.945 1.00 77.50 268 VAL A N 1
ATOM 2143 C CA . VAL A 1 268 ? 5.117 -14.975 -5.327 1.00 77.50 268 VAL A CA 1
ATOM 2144 C C . VAL A 1 268 ? 6.259 -15.821 -5.892 1.00 77.50 268 VAL A C 1
ATOM 2146 O O . VAL A 1 268 ? 6.720 -15.550 -6.994 1.00 77.50 268 VAL A O 1
ATOM 2149 N N . ALA A 1 269 ? 6.686 -16.871 -5.184 1.00 76.62 269 ALA A N 1
ATOM 2150 C CA . ALA A 1 269 ? 7.782 -17.732 -5.624 1.00 76.62 269 ALA A CA 1
ATOM 2151 C C . ALA A 1 269 ? 7.486 -18.433 -6.961 1.00 76.62 269 ALA A C 1
ATOM 2153 O O . ALA A 1 269 ? 8.372 -18.519 -7.804 1.00 76.62 269 ALA A O 1
ATOM 2154 N N . PHE A 1 270 ? 6.248 -18.881 -7.188 1.00 87.81 270 PHE A N 1
ATOM 2155 C CA . PHE A 1 270 ? 5.828 -19.494 -8.448 1.00 87.81 270 PHE A CA 1
ATOM 2156 C C . PHE A 1 270 ? 5.811 -18.488 -9.604 1.00 87.81 270 PHE A C 1
ATOM 2158 O O . PHE A 1 270 ? 6.372 -18.778 -10.656 1.00 87.81 270 PHE A O 1
ATOM 2165 N N . ILE A 1 271 ? 5.231 -17.294 -9.423 1.00 82.94 271 ILE A N 1
ATOM 2166 C CA . ILE A 1 271 ? 5.204 -16.283 -10.494 1.00 82.94 271 ILE A CA 1
ATOM 2167 C C . ILE A 1 271 ? 6.620 -15.764 -10.787 1.00 82.94 271 ILE A C 1
ATOM 2169 O O . ILE A 1 271 ? 6.955 -15.552 -11.949 1.00 82.94 271 ILE A O 1
ATOM 2173 N N . LEU A 1 272 ? 7.481 -15.624 -9.772 1.00 77.88 272 LEU A N 1
ATOM 2174 C CA . LEU A 1 272 ? 8.895 -15.297 -9.975 1.00 77.88 272 LEU A CA 1
ATOM 2175 C C . LEU A 1 272 ? 9.649 -16.423 -10.687 1.00 77.88 272 LEU A C 1
ATOM 2177 O O . LEU A 1 272 ? 10.411 -16.128 -11.598 1.00 77.88 272 LEU A O 1
ATOM 2181 N N . LEU A 1 273 ? 9.419 -17.692 -10.334 1.00 85.06 273 LEU A N 1
ATOM 2182 C CA . LEU A 1 273 ? 10.018 -18.833 -11.032 1.00 85.06 273 LEU A CA 1
ATOM 2183 C C . LEU A 1 273 ? 9.597 -18.859 -12.505 1.00 85.06 273 LEU A C 1
ATOM 2185 O O . LEU A 1 273 ? 10.453 -18.988 -13.373 1.00 85.06 273 LEU A O 1
ATOM 2189 N N . VAL A 1 274 ? 8.305 -18.681 -12.794 1.00 87.38 274 VAL A N 1
ATOM 2190 C CA . VAL A 1 274 ? 7.786 -18.596 -14.168 1.00 87.38 274 VAL A CA 1
ATOM 2191 C C . VAL A 1 274 ? 8.388 -17.396 -14.902 1.00 87.38 274 VAL A C 1
ATOM 2193 O O . VAL A 1 274 ? 8.877 -17.566 -16.012 1.00 87.38 274 VAL A O 1
ATOM 2196 N N . SER A 1 275 ? 8.428 -16.211 -14.285 1.00 81.19 275 SER A N 1
ATOM 2197 C CA . SER A 1 275 ? 9.012 -14.999 -14.880 1.00 81.19 275 SER A CA 1
ATOM 2198 C C . SER A 1 275 ? 10.515 -15.146 -15.159 1.00 81.19 275 SER A C 1
ATOM 2200 O O . SER A 1 275 ? 10.978 -14.771 -16.234 1.00 81.19 275 SER A O 1
ATOM 2202 N N . VAL A 1 276 ? 11.275 -15.770 -14.254 1.00 79.00 276 VAL A N 1
ATOM 2203 C CA . VAL A 1 276 ? 12.706 -16.066 -14.439 1.00 79.00 276 VAL A CA 1
ATOM 2204 C C . VAL A 1 276 ? 12.918 -17.109 -15.535 1.00 79.00 276 VAL A C 1
ATOM 2206 O O . VAL A 1 276 ? 13.703 -16.861 -16.441 1.00 79.00 276 VAL A O 1
ATOM 2209 N N . VAL A 1 277 ? 12.200 -18.238 -15.520 1.00 87.44 277 VAL A N 1
ATOM 2210 C CA . VAL A 1 277 ? 12.297 -19.273 -16.571 1.00 87.44 277 VAL A CA 1
ATOM 2211 C C . VAL A 1 277 ? 11.915 -18.708 -17.943 1.00 87.44 277 VAL A C 1
ATOM 2213 O O . VAL A 1 277 ? 12.570 -19.011 -18.937 1.00 87.44 277 VAL A O 1
ATOM 2216 N N . PHE A 1 278 ? 10.903 -17.842 -18.001 1.00 86.69 278 PHE A N 1
ATOM 2217 C CA . PHE A 1 278 ? 10.480 -17.169 -19.226 1.00 86.69 278 PHE A CA 1
ATOM 2218 C C . PHE A 1 278 ? 11.505 -16.126 -19.697 1.00 86.69 278 PHE A C 1
ATOM 2220 O O . PHE A 1 278 ? 11.829 -16.092 -20.879 1.00 86.69 278 PHE A O 1
ATOM 2227 N N . SER A 1 279 ? 12.093 -15.349 -18.779 1.00 80.62 279 SER A N 1
ATOM 2228 C CA . SER A 1 279 ? 13.175 -14.399 -19.084 1.00 80.62 279 SER A CA 1
ATOM 2229 C C . SER A 1 279 ? 14.434 -15.120 -19.593 1.00 80.62 279 SER A C 1
ATOM 2231 O O . SER A 1 279 ? 15.017 -14.686 -20.582 1.00 80.62 279 SER A O 1
ATOM 2233 N N . ILE A 1 280 ? 14.808 -16.260 -18.992 1.00 81.75 280 ILE A N 1
ATOM 2234 C CA . ILE A 1 280 ? 15.868 -17.154 -19.497 1.00 81.75 280 ILE A CA 1
ATOM 2235 C C . ILE A 1 280 ? 15.523 -17.628 -20.910 1.00 81.75 280 ILE A C 1
ATOM 2237 O O . ILE A 1 280 ? 16.342 -17.494 -21.813 1.00 81.75 280 ILE A O 1
ATOM 2241 N N . GLY A 1 281 ? 14.310 -18.152 -21.113 1.00 86.25 281 GLY A N 1
ATOM 2242 C CA . GLY A 1 281 ? 13.855 -18.631 -22.418 1.00 86.25 281 GLY A CA 1
ATOM 2243 C C . GLY A 1 281 ? 13.941 -17.553 -23.498 1.00 86.25 281 GLY A C 1
ATOM 2244 O O . GLY A 1 281 ? 14.444 -17.819 -24.582 1.00 86.25 281 GLY A O 1
ATOM 2245 N N . ILE A 1 282 ? 13.531 -16.323 -23.193 1.00 85.06 282 ILE A N 1
ATOM 2246 C CA . ILE A 1 282 ? 13.579 -15.189 -24.125 1.00 85.06 282 ILE A CA 1
ATOM 2247 C C . ILE A 1 282 ? 15.021 -14.770 -24.445 1.00 85.06 282 ILE A C 1
ATOM 2249 O O . ILE A 1 282 ? 15.329 -14.532 -25.610 1.00 85.06 282 ILE A O 1
ATOM 2253 N N . VAL A 1 283 ? 15.921 -14.734 -23.456 1.00 80.56 283 VAL A N 1
ATOM 2254 C CA . VAL A 1 283 ? 17.347 -14.419 -23.678 1.00 80.56 283 VAL A CA 1
ATOM 2255 C C . VAL A 1 283 ? 18.054 -15.517 -24.485 1.00 80.56 283 VAL A C 1
ATOM 2257 O O . VAL A 1 283 ? 18.887 -15.205 -25.329 1.00 80.56 283 VAL A O 1
ATOM 2260 N N . LEU A 1 284 ? 17.691 -16.791 -24.291 1.00 83.38 284 LEU A N 1
ATOM 2261 C CA . LEU A 1 284 ? 18.233 -17.917 -25.064 1.00 83.38 284 LEU A CA 1
ATOM 2262 C C . LEU A 1 284 ? 17.641 -18.040 -26.480 1.00 83.38 284 LEU A C 1
ATOM 2264 O O . LEU A 1 284 ? 18.313 -18.553 -27.370 1.00 83.38 284 LEU A O 1
ATOM 2268 N N . LEU A 1 285 ? 16.393 -17.609 -26.695 1.00 86.06 285 LEU A N 1
ATOM 2269 C CA . LEU A 1 285 ? 15.719 -17.649 -28.002 1.00 86.06 285 LEU A CA 1
ATOM 2270 C C . LEU A 1 285 ? 15.972 -16.395 -28.849 1.00 86.06 285 LEU A C 1
ATOM 2272 O O . LEU A 1 285 ? 15.870 -16.455 -30.074 1.00 86.06 285 LEU A O 1
ATOM 2276 N N . SER A 1 286 ? 16.292 -15.259 -28.227 1.00 83.12 286 SER A N 1
ATOM 2277 C CA . SER A 1 286 ? 16.673 -14.044 -28.943 1.00 83.12 286 SER A CA 1
ATOM 2278 C C . SER A 1 286 ? 18.123 -14.148 -29.412 1.00 83.12 286 SER A C 1
ATOM 2280 O O . SER A 1 286 ? 19.059 -13.915 -28.642 1.00 83.12 286 SER A O 1
ATOM 2282 N N . SER A 1 287 ? 18.307 -14.468 -30.698 1.00 73.81 287 SER A N 1
ATOM 2283 C CA . SER A 1 287 ? 19.620 -14.543 -31.352 1.00 73.81 287 SER A CA 1
ATOM 2284 C C . SER A 1 287 ? 20.492 -13.341 -31.001 1.00 73.81 287 SER A C 1
ATOM 2286 O O . SER A 1 287 ? 21.615 -13.515 -30.539 1.00 73.81 287 SER A O 1
ATOM 2288 N N . ASN A 1 288 ? 19.933 -12.137 -31.125 1.00 71.38 288 ASN A N 1
ATOM 2289 C CA . ASN A 1 288 ? 20.658 -10.874 -31.034 1.00 71.38 288 ASN A CA 1
ATOM 2290 C C . ASN A 1 288 ? 21.242 -10.648 -29.628 1.00 71.38 288 ASN A C 1
ATOM 2292 O O . ASN A 1 288 ? 22.384 -10.208 -29.514 1.00 71.38 288 ASN A O 1
ATOM 2296 N N . LEU A 1 289 ? 20.508 -11.044 -28.577 1.00 69.62 289 LEU A N 1
ATOM 2297 C CA . LEU A 1 289 ? 21.008 -11.057 -27.196 1.00 69.62 289 LEU A CA 1
ATOM 2298 C C . LEU A 1 289 ? 22.114 -12.109 -27.028 1.00 69.62 289 LEU A C 1
ATOM 2300 O O . LEU A 1 289 ? 23.211 -11.803 -26.568 1.00 69.62 289 LEU A O 1
ATOM 2304 N N . SER A 1 290 ? 21.862 -13.342 -27.480 1.00 65.88 290 SER A N 1
ATOM 2305 C CA . SER A 1 290 ? 22.796 -14.461 -27.301 1.00 65.88 290 SER A CA 1
ATOM 2306 C C . SER A 1 290 ? 24.145 -14.294 -28.022 1.00 65.88 290 SER A C 1
ATOM 2308 O O . SER A 1 290 ? 25.160 -14.792 -27.537 1.00 65.88 290 SER A O 1
ATOM 2310 N N . THR A 1 291 ? 24.183 -13.605 -29.172 1.00 65.38 291 THR A N 1
ATOM 2311 C CA . THR A 1 291 ? 25.383 -13.526 -30.026 1.00 65.38 291 THR A CA 1
ATOM 2312 C C . THR A 1 291 ? 26.300 -12.338 -29.746 1.00 65.38 291 THR A C 1
ATOM 2314 O O . THR A 1 291 ? 27.427 -12.329 -30.237 1.00 65.38 291 THR A O 1
ATOM 2317 N N . SER A 1 292 ? 25.849 -11.321 -29.004 1.00 64.00 292 SER A N 1
ATOM 2318 C CA . SER A 1 292 ? 26.625 -10.088 -28.807 1.00 64.00 292 SER A CA 1
ATOM 2319 C C . SER A 1 292 ? 26.467 -9.517 -27.385 1.00 64.00 292 SER A C 1
ATOM 2321 O O . SER A 1 292 ? 25.829 -8.478 -27.184 1.00 64.00 292 SER A O 1
ATOM 2323 N N . PRO A 1 293 ? 27.060 -10.184 -26.372 1.00 60.28 293 PRO A N 1
ATOM 2324 C CA . PRO A 1 293 ? 27.092 -9.680 -25.002 1.00 60.28 293 PRO A CA 1
ATOM 2325 C C . PRO A 1 293 ? 27.886 -8.367 -24.946 1.00 60.28 293 PRO A C 1
ATOM 2327 O O . PRO A 1 293 ? 29.116 -8.362 -24.985 1.00 60.28 293 PRO A O 1
ATOM 2330 N N . GLY A 1 294 ? 27.165 -7.247 -24.868 1.00 60.34 294 GLY A N 1
ATOM 2331 C CA . GLY A 1 294 ? 27.735 -5.898 -24.957 1.00 60.34 294 GLY A CA 1
ATOM 2332 C C . GLY A 1 294 ? 27.072 -4.970 -25.980 1.00 60.34 294 GLY A C 1
ATOM 2333 O O . GLY A 1 294 ? 27.513 -3.829 -26.097 1.00 60.34 294 GLY A O 1
ATOM 2334 N N . LEU A 1 295 ? 26.019 -5.406 -26.690 1.00 65.94 295 LEU A N 1
ATOM 2335 C CA . LEU A 1 295 ? 25.187 -4.494 -27.489 1.00 65.94 295 LEU A CA 1
ATOM 2336 C C . LEU A 1 295 ? 24.687 -3.306 -26.643 1.00 65.94 295 LEU A C 1
ATOM 2338 O O . LEU A 1 295 ? 24.210 -3.516 -25.519 1.00 65.94 295 LEU A O 1
ATOM 2342 N N . PRO A 1 296 ? 24.752 -2.071 -27.173 1.00 72.38 296 PRO A N 1
ATOM 2343 C CA . PRO A 1 296 ? 24.337 -0.888 -26.440 1.00 72.38 296 PRO A CA 1
ATOM 2344 C C . PRO A 1 296 ? 22.812 -0.838 -26.268 1.00 72.38 296 PRO A C 1
ATOM 2346 O O . PRO A 1 296 ? 22.020 -1.224 -27.132 1.00 72.38 296 PRO A O 1
ATOM 2349 N N . LEU A 1 297 ? 22.382 -0.265 -25.146 1.00 75.62 297 LEU A N 1
ATOM 2350 C CA . LEU A 1 297 ? 20.979 -0.049 -24.786 1.00 75.62 297 LEU A CA 1
ATOM 2351 C C . LEU A 1 297 ? 20.289 1.025 -25.666 1.00 75.62 297 LEU A C 1
ATOM 2353 O O . LEU A 1 297 ? 19.099 1.312 -25.513 1.00 75.62 297 LEU A O 1
ATOM 2357 N N . SER A 1 298 ? 21.004 1.658 -26.599 1.00 72.12 298 SER A N 1
ATOM 2358 C CA . SER A 1 298 ? 20.396 2.417 -27.700 1.00 72.12 298 SER A CA 1
ATOM 2359 C C . SER A 1 298 ? 19.573 1.507 -28.605 1.00 72.12 298 SER A C 1
ATOM 2361 O O . SER A 1 298 ? 18.400 1.792 -28.846 1.00 72.12 298 SER A O 1
ATOM 2363 N N . ASP A 1 299 ? 20.174 0.397 -29.017 1.00 76.50 299 ASP A N 1
ATOM 2364 C CA . ASP A 1 299 ? 19.711 -0.436 -30.124 1.00 76.50 299 ASP A CA 1
ATOM 2365 C C . ASP A 1 299 ? 18.708 -1.459 -29.584 1.00 76.50 299 ASP A C 1
ATOM 2367 O O . ASP A 1 299 ? 17.586 -1.592 -30.072 1.00 76.50 299 ASP A O 1
ATOM 2371 N N . CYS A 1 300 ? 19.071 -2.064 -28.451 1.00 74.44 300 CYS A N 1
ATOM 2372 C CA . CYS A 1 300 ? 18.248 -3.023 -27.730 1.00 74.44 300 CYS A CA 1
ATOM 2373 C C . CYS A 1 300 ? 16.904 -2.464 -27.232 1.00 74.44 300 CYS A C 1
ATOM 2375 O O . CYS A 1 300 ? 15.968 -3.229 -27.026 1.00 74.44 300 CYS A O 1
ATOM 2377 N N . ALA A 1 301 ? 16.770 -1.146 -27.031 1.00 72.19 301 ALA A N 1
ATOM 2378 C CA . ALA A 1 301 ? 15.531 -0.541 -26.523 1.00 72.19 301 ALA A CA 1
ATOM 2379 C C . ALA A 1 301 ? 14.304 -0.785 -27.425 1.00 72.19 301 ALA A C 1
ATOM 2381 O O . ALA A 1 301 ? 13.175 -0.715 -26.940 1.00 72.19 301 ALA A O 1
ATOM 2382 N N . ASN A 1 302 ? 14.538 -1.087 -28.707 1.00 75.31 302 ASN A N 1
ATOM 2383 C CA . ASN A 1 302 ? 13.515 -1.363 -29.715 1.00 75.31 302 ASN A CA 1
ATOM 2384 C C . ASN A 1 302 ? 13.445 -2.857 -30.097 1.00 75.31 302 ASN A C 1
ATOM 2386 O O . ASN A 1 302 ? 12.799 -3.198 -31.085 1.00 75.31 302 ASN A O 1
ATOM 2390 N N . GLU A 1 303 ? 14.097 -3.749 -29.345 1.00 82.88 303 GLU A N 1
ATOM 2391 C CA . GLU A 1 303 ? 14.090 -5.194 -29.605 1.00 82.88 303 GLU A CA 1
ATOM 2392 C C . GLU A 1 303 ? 12.874 -5.898 -28.993 1.00 82.88 303 GLU A C 1
ATOM 2394 O O . GLU A 1 303 ? 12.442 -5.590 -27.874 1.00 82.88 303 GLU A O 1
ATOM 2399 N N . TRP A 1 304 ? 12.351 -6.904 -29.706 1.00 83.19 304 TRP A N 1
ATOM 2400 C CA . TRP A 1 304 ? 11.098 -7.597 -29.368 1.00 83.19 304 TRP A CA 1
ATOM 2401 C C . TRP A 1 304 ? 10.985 -8.117 -27.911 1.00 83.19 304 TRP A C 1
ATOM 2403 O O . TRP A 1 304 ? 9.873 -8.060 -27.373 1.00 83.19 304 TRP A O 1
ATOM 2413 N N . PRO A 1 305 ? 12.062 -8.549 -27.206 1.00 85.38 305 PRO A N 1
ATOM 2414 C CA . PRO A 1 305 ? 11.977 -8.992 -25.815 1.00 85.38 305 PRO A CA 1
ATOM 2415 C C . PRO A 1 305 ? 11.422 -7.935 -24.859 1.00 85.38 305 PRO A C 1
ATOM 2417 O O . PRO A 1 305 ? 10.680 -8.275 -23.939 1.00 85.38 305 PRO A O 1
ATOM 2420 N N . ILE A 1 306 ? 11.751 -6.655 -25.068 1.00 84.06 306 ILE A N 1
ATOM 2421 C CA . ILE A 1 306 ? 11.423 -5.562 -24.136 1.00 84.06 306 ILE A CA 1
ATOM 2422 C C . ILE A 1 306 ? 9.943 -5.159 -24.241 1.00 84.06 306 ILE A C 1
ATOM 2424 O O . ILE A 1 306 ? 9.337 -4.726 -23.256 1.00 84.06 306 ILE A O 1
ATOM 2428 N N . PHE A 1 307 ? 9.313 -5.382 -25.396 1.00 86.38 307 PHE A N 1
ATOM 2429 C CA . PHE A 1 307 ? 7.874 -5.174 -25.572 1.00 86.38 307 PHE A CA 1
ATOM 2430 C C . PHE A 1 307 ? 7.064 -6.093 -24.658 1.00 86.38 307 PHE A C 1
ATOM 2432 O O . PHE A 1 307 ? 6.008 -5.688 -24.185 1.00 86.38 307 PHE A O 1
ATOM 2439 N N . LEU A 1 308 ? 7.545 -7.301 -24.353 1.00 85.12 308 LEU A N 1
ATOM 2440 C CA . LEU A 1 308 ? 6.741 -8.300 -23.655 1.00 85.12 308 LEU A CA 1
ATOM 2441 C C . LEU A 1 308 ? 6.500 -7.971 -22.162 1.00 85.12 308 LEU A C 1
ATOM 2443 O O . LEU A 1 308 ? 5.332 -7.961 -21.762 1.00 85.12 308 LEU A O 1
ATOM 2447 N N . PRO A 1 309 ? 7.503 -7.579 -21.344 1.00 85.94 309 PRO A N 1
ATOM 2448 C CA . PRO A 1 309 ? 7.260 -6.980 -20.028 1.00 85.94 309 PRO A CA 1
ATOM 2449 C C . PRO A 1 309 ? 6.367 -5.733 -20.085 1.00 85.94 309 PRO A C 1
ATOM 2451 O O . PRO A 1 309 ? 5.503 -5.565 -19.226 1.00 85.94 309 PRO A O 1
ATOM 2454 N N . ASN A 1 310 ? 6.519 -4.884 -21.110 1.00 88.69 310 ASN A N 1
ATOM 2455 C CA . ASN A 1 310 ? 5.697 -3.682 -21.281 1.00 88.69 310 ASN A CA 1
ATOM 2456 C C . ASN A 1 310 ? 4.228 -4.011 -21.608 1.00 88.69 310 ASN A C 1
ATOM 2458 O O . ASN A 1 310 ? 3.329 -3.373 -21.059 1.00 88.69 310 ASN A O 1
ATOM 2462 N N . ILE A 1 311 ? 3.964 -5.025 -22.437 1.00 88.81 311 ILE A N 1
ATOM 2463 C CA . ILE A 1 311 ? 2.621 -5.535 -22.753 1.00 88.81 311 ILE A CA 1
ATOM 2464 C C . ILE A 1 311 ? 1.980 -6.140 -21.501 1.00 88.81 311 ILE A C 1
ATOM 2466 O O . ILE A 1 311 ? 0.848 -5.792 -21.172 1.00 88.81 311 ILE A O 1
ATOM 2470 N N . VAL A 1 312 ? 2.709 -6.982 -20.757 1.00 85.69 312 VAL A N 1
ATOM 2471 C CA . VAL A 1 312 ? 2.219 -7.578 -19.502 1.00 85.69 312 VAL A CA 1
ATOM 2472 C C . VAL A 1 312 ? 1.894 -6.489 -18.474 1.00 85.69 312 VAL A C 1
ATOM 2474 O O . VAL A 1 312 ? 0.792 -6.476 -17.927 1.00 85.69 312 VAL A O 1
ATOM 2477 N N . MET A 1 313 ? 2.800 -5.530 -18.257 1.00 90.38 313 MET A N 1
ATOM 2478 C CA . MET A 1 313 ? 2.579 -4.388 -17.362 1.00 90.38 313 MET A CA 1
ATOM 2479 C C . MET A 1 313 ? 1.355 -3.559 -17.787 1.00 90.38 313 MET A C 1
ATOM 2481 O O . MET A 1 313 ? 0.512 -3.231 -16.952 1.00 90.38 313 MET A O 1
ATOM 2485 N N . SER A 1 314 ? 1.209 -3.283 -19.086 1.00 92.75 314 SER A N 1
ATOM 2486 C CA . SER A 1 314 ? 0.059 -2.551 -19.636 1.00 92.75 314 SER A CA 1
ATOM 2487 C C . SER A 1 314 ? -1.253 -3.302 -19.411 1.00 92.75 314 SER A C 1
ATOM 2489 O O . SER A 1 314 ? -2.220 -2.711 -18.941 1.00 92.75 314 SER A O 1
ATOM 2491 N N . PHE A 1 315 ? -1.286 -4.613 -19.663 1.00 90.81 315 PHE A N 1
ATOM 2492 C CA . PHE A 1 315 ? -2.464 -5.452 -19.434 1.00 90.81 315 PHE A CA 1
ATOM 2493 C C . PHE A 1 315 ? -2.866 -5.501 -17.950 1.00 90.81 315 PHE A C 1
ATOM 2495 O O . PHE A 1 315 ? -4.052 -5.407 -17.621 1.00 90.81 315 PHE A O 1
ATOM 2502 N N . PHE A 1 316 ? -1.892 -5.559 -17.033 1.00 89.06 316 PHE A N 1
ATOM 2503 C CA . PHE A 1 316 ? -2.165 -5.474 -15.596 1.00 89.06 316 PHE A CA 1
ATOM 2504 C C . PHE A 1 316 ? -2.809 -4.139 -15.197 1.00 89.06 316 PHE A C 1
ATOM 2506 O O . PHE A 1 316 ? -3.819 -4.145 -14.495 1.00 89.06 316 PHE A O 1
ATOM 2513 N N . PHE A 1 317 ? -2.274 -3.005 -15.655 1.00 92.69 317 PHE A N 1
ATOM 2514 C CA . PHE A 1 317 ? -2.756 -1.679 -15.247 1.00 92.69 317 PHE A CA 1
ATOM 2515 C C . PHE A 1 317 ? -3.987 -1.167 -16.009 1.00 92.69 317 PHE A C 1
ATOM 2517 O O . PHE A 1 317 ? -4.753 -0.397 -15.436 1.00 92.69 317 PHE A O 1
ATOM 2524 N N . ILE A 1 318 ? -4.195 -1.573 -17.264 1.00 95.44 318 ILE A N 1
ATOM 2525 C CA . ILE A 1 318 ? -5.308 -1.102 -18.110 1.00 95.44 318 ILE A CA 1
ATOM 2526 C C . ILE A 1 318 ? -6.506 -2.062 -18.049 1.00 95.44 318 ILE A C 1
ATOM 2528 O O . ILE A 1 318 ? -7.647 -1.611 -18.088 1.00 95.44 318 ILE A O 1
ATOM 2532 N N . CYS A 1 319 ? -6.281 -3.374 -17.909 1.00 92.81 319 CYS A N 1
ATOM 2533 C CA . CYS A 1 319 ? -7.363 -4.365 -17.890 1.00 92.81 319 CYS A CA 1
ATOM 2534 C C . CYS A 1 319 ? -7.610 -4.929 -16.484 1.00 92.81 319 CYS A C 1
ATOM 2536 O O . CYS A 1 319 ? -8.717 -4.817 -15.957 1.00 92.81 319 CYS A O 1
ATOM 2538 N N . ILE A 1 320 ? -6.591 -5.526 -15.853 1.00 88.31 320 ILE A N 1
ATOM 2539 C CA . ILE A 1 320 ? -6.785 -6.291 -14.608 1.00 88.31 320 ILE A CA 1
ATOM 2540 C C . ILE A 1 320 ? -7.110 -5.371 -13.424 1.00 88.31 320 ILE A C 1
ATOM 2542 O O . ILE A 1 320 ? -8.079 -5.617 -12.704 1.00 88.31 320 ILE A O 1
ATOM 2546 N N . PHE A 1 321 ? -6.332 -4.309 -13.201 1.00 90.19 321 PHE A N 1
ATOM 2547 C CA . PHE A 1 321 ? -6.522 -3.439 -12.038 1.00 90.19 321 PHE A CA 1
ATOM 2548 C C . PHE A 1 321 ? -7.858 -2.667 -12.081 1.00 90.19 321 PHE A C 1
ATOM 2550 O O . PHE A 1 321 ? -8.546 -2.671 -11.059 1.00 90.19 321 PHE A O 1
ATOM 2557 N N . PRO A 1 322 ? -8.310 -2.096 -13.217 1.00 92.75 322 PRO A N 1
ATOM 2558 C CA . PRO A 1 322 ? -9.6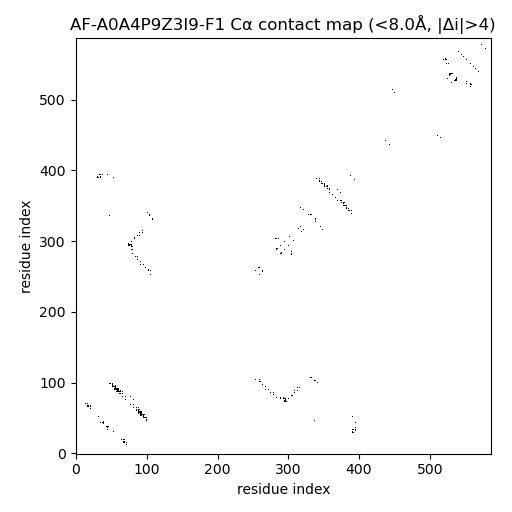39 -1.488 -13.313 1.00 92.75 322 PRO A CA 1
ATOM 2559 C C . PRO A 1 322 ? -10.785 -2.494 -13.142 1.00 92.75 322 PRO A C 1
ATOM 2561 O O . PRO A 1 322 ? -11.765 -2.174 -12.470 1.00 92.75 322 PRO A O 1
ATOM 2564 N N . ALA A 1 323 ? -10.654 -3.728 -13.651 1.00 88.81 323 ALA A N 1
ATOM 2565 C CA . ALA A 1 323 ? -11.656 -4.778 -13.441 1.00 88.81 323 ALA A CA 1
ATOM 2566 C C . ALA A 1 323 ? -11.784 -5.170 -11.956 1.00 88.81 323 ALA A C 1
ATOM 2568 O O . ALA A 1 323 ? -12.891 -5.220 -11.420 1.00 88.81 323 ALA A O 1
ATOM 2569 N N . ILE A 1 324 ? -10.659 -5.363 -11.254 1.00 85.50 324 ILE A N 1
ATOM 2570 C CA . ILE A 1 324 ? -10.656 -5.559 -9.793 1.00 85.50 324 ILE A CA 1
ATOM 2571 C C . ILE A 1 324 ? -11.223 -4.315 -9.085 1.00 85.50 324 ILE A C 1
ATOM 2573 O O . ILE A 1 324 ? -11.950 -4.443 -8.101 1.00 85.50 324 ILE A O 1
ATOM 2577 N N . GLY A 1 325 ? -10.934 -3.113 -9.594 1.00 88.81 325 GLY A N 1
ATOM 2578 C CA . GLY A 1 325 ? -11.396 -1.842 -9.032 1.00 88.81 325 GLY A CA 1
ATOM 2579 C C . GLY A 1 325 ? -12.917 -1.722 -9.051 1.00 88.81 325 GLY A C 1
ATOM 2580 O O . GLY A 1 325 ? -13.514 -1.387 -8.029 1.00 88.81 325 GLY A O 1
ATOM 2581 N N . ALA A 1 326 ? -13.542 -2.082 -10.174 1.00 90.31 326 ALA A N 1
ATOM 2582 C CA . ALA A 1 326 ? -14.993 -2.161 -10.311 1.00 90.31 326 ALA A CA 1
ATOM 2583 C C . ALA A 1 326 ? -15.611 -3.203 -9.360 1.00 90.31 326 ALA A C 1
ATOM 2585 O O . ALA A 1 326 ? -16.613 -2.914 -8.708 1.00 90.31 326 ALA A O 1
ATOM 2586 N N . ILE A 1 327 ? -14.983 -4.380 -9.217 1.00 86.38 327 ILE A N 1
ATOM 2587 C CA . ILE A 1 327 ? -15.435 -5.436 -8.294 1.00 86.38 327 ILE A CA 1
ATOM 2588 C C . ILE A 1 327 ? -15.405 -4.952 -6.836 1.00 86.38 327 ILE A C 1
ATOM 2590 O O . ILE A 1 327 ? -16.366 -5.181 -6.101 1.00 86.38 327 ILE A O 1
ATOM 2594 N N . ILE A 1 328 ? -14.339 -4.267 -6.397 1.00 86.06 328 ILE A N 1
ATOM 2595 C CA . ILE A 1 328 ? -14.231 -3.825 -4.996 1.00 86.06 328 ILE A CA 1
ATOM 2596 C C . ILE A 1 328 ? -14.899 -2.474 -4.700 1.00 86.06 328 ILE A C 1
ATOM 2598 O O . ILE A 1 328 ? -14.994 -2.112 -3.527 1.00 86.06 328 ILE A O 1
ATOM 2602 N N . TRP A 1 329 ? -15.368 -1.734 -5.711 1.00 91.25 329 TRP A N 1
ATOM 2603 C CA . TRP A 1 329 ? -15.890 -0.362 -5.581 1.00 91.25 329 TRP A CA 1
ATOM 2604 C C . TRP A 1 329 ? -16.953 -0.215 -4.482 1.00 91.25 329 TRP A C 1
ATOM 2606 O O . TRP A 1 329 ? -16.891 0.693 -3.651 1.00 91.25 329 TRP A O 1
ATOM 2616 N N . TYR A 1 330 ? -17.895 -1.160 -4.434 1.00 85.50 330 TYR A N 1
ATOM 2617 C CA . TYR A 1 330 ? -19.008 -1.171 -3.482 1.00 85.50 330 TYR A CA 1
ATOM 2618 C C . TYR A 1 330 ? -18.674 -1.811 -2.123 1.00 85.50 330 TYR A C 1
ATOM 2620 O O . TYR A 1 330 ? -19.510 -1.798 -1.221 1.00 85.50 330 TYR A O 1
ATOM 2628 N N . THR A 1 331 ? -17.466 -2.355 -1.934 1.00 81.81 331 THR A N 1
ATOM 2629 C CA . THR A 1 331 ? -17.070 -2.939 -0.642 1.00 81.81 331 THR A CA 1
ATOM 2630 C C . THR A 1 331 ? -16.878 -1.858 0.422 1.00 81.81 331 THR A C 1
ATOM 2632 O O . THR A 1 331 ? -16.355 -0.775 0.155 1.00 81.81 331 THR A O 1
ATOM 2635 N N . THR A 1 332 ? -17.291 -2.148 1.655 1.00 81.06 332 THR A N 1
ATOM 2636 C CA . THR A 1 332 ? -16.968 -1.333 2.833 1.00 81.06 332 THR A CA 1
ATOM 2637 C C . THR A 1 332 ? -15.635 -1.787 3.415 1.00 81.06 332 THR A C 1
ATOM 2639 O O . THR A 1 332 ? -15.499 -2.949 3.798 1.00 81.06 332 THR A O 1
ATOM 2642 N N . ASP A 1 333 ? -14.676 -0.873 3.518 1.00 78.94 333 ASP A N 1
ATOM 2643 C CA . ASP A 1 333 ? -13.324 -1.139 4.009 1.00 78.94 333 ASP A CA 1
ATOM 2644 C C . ASP A 1 333 ? -13.012 -0.283 5.244 1.00 78.94 333 ASP A C 1
ATOM 2646 O O . ASP A 1 333 ? -13.209 0.931 5.236 1.00 78.94 333 ASP A O 1
ATOM 2650 N N . ALA A 1 334 ? -12.519 -0.934 6.299 1.00 76.56 334 ALA A N 1
ATOM 2651 C CA . ALA A 1 334 ? -12.179 -0.321 7.580 1.00 76.56 334 ALA A CA 1
ATOM 2652 C C . ALA A 1 334 ? -10.727 0.194 7.661 1.00 76.56 334 ALA A C 1
ATOM 2654 O O . ALA A 1 334 ? -10.383 0.863 8.631 1.00 76.56 334 ALA A O 1
ATOM 2655 N N . TYR A 1 335 ? -9.866 -0.122 6.684 1.00 82.06 335 TYR A N 1
ATOM 2656 C CA . TYR A 1 335 ? -8.417 0.136 6.748 1.00 82.06 335 TYR A CA 1
ATOM 2657 C C . TYR A 1 335 ? -7.875 1.036 5.618 1.00 82.06 335 TYR A C 1
ATOM 2659 O O . TYR A 1 335 ? -6.659 1.235 5.516 1.00 82.06 335 TYR A O 1
ATOM 2667 N N . GLY A 1 336 ? -8.747 1.563 4.752 1.00 86.56 336 GLY A N 1
ATOM 2668 C CA . GLY A 1 336 ? -8.415 2.483 3.651 1.00 86.56 336 GLY A CA 1
ATOM 2669 C C . GLY A 1 336 ? -7.725 1.853 2.429 1.00 86.56 336 GLY A C 1
ATOM 2670 O O . GLY A 1 336 ? -7.471 2.552 1.447 1.00 86.56 336 GLY A O 1
ATOM 2671 N N . ILE A 1 337 ? -7.461 0.544 2.462 1.00 86.31 337 ILE A N 1
ATOM 2672 C CA . ILE A 1 337 ? -6.787 -0.248 1.420 1.00 86.31 337 ILE A CA 1
ATOM 2673 C C . ILE A 1 337 ? -7.591 -0.240 0.102 1.00 86.31 337 ILE A C 1
ATOM 2675 O O . ILE A 1 337 ? -7.013 -0.252 -0.983 1.00 86.31 337 ILE A O 1
ATOM 2679 N N . ARG A 1 338 ? -8.928 -0.162 0.168 1.00 89.75 338 ARG A N 1
ATOM 2680 C CA . ARG A 1 338 ? -9.813 -0.030 -1.003 1.00 89.75 338 ARG A CA 1
ATOM 2681 C C . ARG A 1 338 ? -9.587 1.296 -1.731 1.00 89.75 338 ARG A C 1
ATOM 2683 O O . ARG A 1 338 ? -9.486 1.318 -2.953 1.00 89.75 338 ARG A O 1
ATOM 2690 N N . ASN A 1 339 ? -9.505 2.400 -0.986 1.00 90.75 339 ASN A N 1
ATOM 2691 C CA . ASN A 1 339 ? -9.307 3.732 -1.564 1.00 90.75 339 ASN A CA 1
ATOM 2692 C C . ASN A 1 339 ? -7.885 3.869 -2.131 1.00 90.75 339 ASN A C 1
ATOM 2694 O O . ASN A 1 339 ? -7.710 4.379 -3.232 1.00 90.75 339 ASN A O 1
ATOM 2698 N N . GLU A 1 340 ? -6.892 3.342 -1.412 1.00 91.50 340 GLU A N 1
ATOM 2699 C CA . GLU A 1 340 ? -5.509 3.157 -1.871 1.00 91.50 340 GLU A CA 1
ATOM 2700 C C . GLU A 1 340 ? -5.444 2.395 -3.201 1.00 91.50 340 GLU A C 1
ATOM 2702 O O . GLU A 1 340 ? -4.821 2.886 -4.142 1.00 91.50 340 GLU A O 1
ATOM 2707 N N . PHE A 1 341 ? -6.157 1.268 -3.331 1.00 90.38 341 PHE A N 1
ATOM 2708 C CA . PHE A 1 341 ? -6.209 0.536 -4.595 1.00 90.38 341 PHE A CA 1
ATOM 2709 C C . PHE A 1 341 ? -6.890 1.316 -5.719 1.00 90.38 341 PHE A C 1
ATOM 2711 O O . PHE A 1 341 ? -6.370 1.343 -6.827 1.00 90.38 341 PHE A O 1
ATOM 2718 N N . ILE A 1 342 ? -8.031 1.959 -5.458 1.00 92.44 342 ILE A N 1
ATOM 2719 C CA . ILE A 1 342 ? -8.756 2.734 -6.477 1.00 92.44 342 ILE A CA 1
ATOM 2720 C C . ILE A 1 342 ? -7.873 3.869 -7.016 1.00 92.44 342 ILE A C 1
ATOM 2722 O O . ILE A 1 342 ? -7.744 4.020 -8.230 1.00 92.44 342 ILE A O 1
ATOM 2726 N N . ILE A 1 343 ? -7.201 4.614 -6.131 1.00 93.75 343 ILE A N 1
ATOM 2727 C CA . ILE A 1 343 ? -6.231 5.652 -6.512 1.00 93.75 343 ILE A CA 1
ATOM 2728 C C . ILE A 1 343 ? -5.099 5.039 -7.345 1.00 93.75 343 ILE A C 1
ATOM 2730 O O . ILE A 1 343 ? -4.747 5.570 -8.396 1.00 93.75 343 ILE A O 1
ATOM 2734 N N . GLN A 1 344 ? -4.558 3.898 -6.919 1.00 93.31 344 GLN A N 1
ATOM 2735 C CA . GLN A 1 344 ? -3.458 3.230 -7.606 1.00 93.31 344 GLN A CA 1
ATOM 2736 C C . GLN A 1 344 ? -3.841 2.641 -8.974 1.00 93.31 344 GLN A C 1
ATOM 2738 O O . GLN A 1 344 ? -3.036 2.701 -9.903 1.00 93.31 344 GLN A O 1
ATOM 2743 N N . ALA A 1 345 ? -5.054 2.112 -9.126 1.00 93.25 345 ALA A N 1
ATOM 2744 C CA . ALA A 1 345 ? -5.582 1.634 -10.397 1.00 93.25 345 ALA A CA 1
ATOM 2745 C C . ALA A 1 345 ? -5.809 2.802 -11.370 1.00 93.25 345 ALA A C 1
ATOM 2747 O O . ALA A 1 345 ? -5.433 2.697 -12.533 1.00 93.25 345 ALA A O 1
ATOM 2748 N N . ILE A 1 346 ? -6.340 3.936 -10.894 1.00 95.75 346 ILE A N 1
ATOM 2749 C CA . ILE A 1 346 ? -6.527 5.148 -11.707 1.00 95.75 346 ILE A CA 1
ATOM 2750 C C . ILE A 1 346 ? -5.176 5.737 -12.136 1.00 95.75 346 ILE A C 1
ATOM 2752 O O . ILE A 1 346 ? -4.956 5.947 -13.327 1.00 95.75 346 ILE A O 1
ATOM 2756 N N . VAL A 1 347 ? -4.247 5.960 -11.199 1.00 96.19 347 VAL A N 1
ATOM 2757 C CA . VAL A 1 347 ? -2.911 6.510 -11.500 1.00 96.19 347 VAL A CA 1
ATOM 2758 C C . VAL A 1 347 ? -2.113 5.565 -12.398 1.00 96.19 347 VAL A C 1
ATOM 2760 O O . VAL A 1 347 ? -1.474 6.021 -13.343 1.00 96.19 347 VAL A O 1
ATOM 2763 N N . GLY A 1 348 ? -2.178 4.255 -12.150 1.00 94.88 348 GLY A N 1
ATOM 2764 C CA . GLY A 1 348 ? -1.510 3.249 -12.970 1.00 94.88 348 GLY A CA 1
ATOM 2765 C C . GLY A 1 348 ? -2.076 3.156 -14.386 1.00 94.88 348 GLY A C 1
ATOM 2766 O O . GLY A 1 348 ? -1.307 3.141 -15.340 1.00 94.88 348 GLY A O 1
ATOM 2767 N N . MET A 1 349 ? -3.401 3.175 -14.543 1.00 96.56 349 MET A N 1
ATOM 2768 C CA . MET A 1 349 ? -4.059 3.200 -15.852 1.00 96.56 349 MET A CA 1
ATOM 2769 C C . MET A 1 349 ? -3.717 4.475 -16.636 1.00 96.56 349 MET A C 1
ATOM 2771 O O . MET A 1 349 ? -3.287 4.382 -17.782 1.00 96.56 349 MET A O 1
ATOM 2775 N N . LEU A 1 350 ? -3.840 5.658 -16.020 1.00 97.44 350 LEU A N 1
ATOM 2776 C CA . LEU A 1 350 ? -3.499 6.935 -16.663 1.00 97.44 350 LEU A CA 1
ATOM 2777 C C . LEU A 1 350 ? -2.013 7.004 -17.038 1.00 97.44 350 LEU A C 1
ATOM 2779 O O . LEU A 1 350 ? -1.679 7.375 -18.161 1.00 97.44 350 LEU A O 1
ATOM 2783 N N . GLY A 1 351 ? -1.123 6.601 -16.128 1.00 96.75 351 GLY A N 1
ATOM 2784 C CA . GLY A 1 351 ? 0.312 6.551 -16.387 1.00 96.75 351 GLY A CA 1
ATOM 2785 C C . GLY A 1 351 ? 0.672 5.563 -17.495 1.00 96.75 351 GLY A C 1
ATOM 2786 O O . GLY A 1 351 ? 1.435 5.915 -18.387 1.00 96.75 351 GLY A O 1
ATOM 2787 N N . MET A 1 352 ? 0.078 4.367 -17.518 1.00 96.38 352 MET A N 1
ATOM 2788 C CA . MET A 1 352 ? 0.330 3.407 -18.596 1.00 96.38 352 MET A CA 1
ATOM 2789 C C . MET A 1 352 ? -0.234 3.867 -19.944 1.00 96.38 352 MET A C 1
ATOM 2791 O O . MET A 1 352 ? 0.425 3.663 -20.957 1.00 96.38 352 MET A O 1
ATOM 2795 N N . ILE A 1 353 ? -1.373 4.566 -19.982 1.00 96.81 353 ILE A N 1
ATOM 2796 C CA . ILE A 1 353 ? -1.862 5.207 -21.214 1.00 96.81 353 ILE A CA 1
ATOM 2797 C C . ILE A 1 353 ? -0.858 6.263 -21.704 1.00 96.81 353 ILE A C 1
ATOM 2799 O O . ILE A 1 353 ? -0.470 6.234 -22.868 1.00 96.81 353 ILE A O 1
ATOM 2803 N N . ILE A 1 354 ? -0.372 7.153 -20.830 1.00 96.75 354 ILE A N 1
ATOM 2804 C CA . ILE A 1 354 ? 0.617 8.184 -21.199 1.00 96.75 354 ILE A CA 1
ATOM 2805 C C . ILE A 1 354 ? 1.950 7.552 -21.641 1.00 96.75 354 ILE A C 1
ATOM 2807 O O . ILE A 1 354 ? 2.541 8.000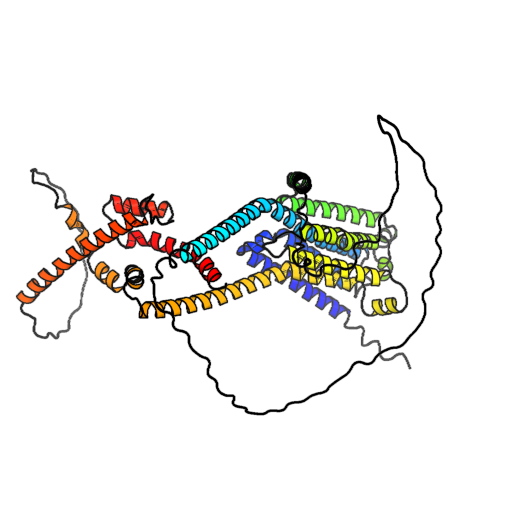 -22.621 1.00 96.75 354 ILE A O 1
ATOM 2811 N N . PHE A 1 355 ? 2.404 6.490 -20.971 1.00 95.62 355 PHE A N 1
ATOM 2812 C CA . PHE A 1 355 ? 3.589 5.717 -21.354 1.00 95.62 355 PHE A CA 1
ATOM 2813 C C . PHE A 1 355 ? 3.451 5.115 -22.756 1.00 95.62 355 PHE A C 1
ATOM 2815 O O . PHE A 1 355 ? 4.345 5.292 -23.581 1.00 95.62 355 PHE A O 1
ATOM 2822 N N . LEU A 1 356 ? 2.325 4.455 -23.051 1.00 94.62 356 LEU A N 1
ATOM 2823 C CA . LEU A 1 356 ? 2.055 3.890 -24.374 1.00 94.62 356 LEU A CA 1
ATOM 2824 C C . LEU A 1 356 ? 1.972 4.984 -25.450 1.00 94.62 356 LEU A C 1
ATOM 2826 O O . LEU A 1 356 ? 2.541 4.816 -26.525 1.00 94.62 356 LEU A O 1
ATOM 2830 N N . LEU A 1 357 ? 1.338 6.124 -25.160 1.00 95.38 357 LEU A N 1
ATOM 2831 C CA . LEU A 1 357 ? 1.284 7.255 -26.093 1.00 95.38 357 LEU A CA 1
ATOM 2832 C C . LEU A 1 357 ? 2.688 7.803 -26.404 1.00 95.38 357 LEU A C 1
ATOM 2834 O O . LEU A 1 357 ? 3.044 7.956 -27.570 1.00 95.38 357 LEU A O 1
ATOM 2838 N N . LEU A 1 358 ? 3.518 8.029 -25.380 1.00 94.94 358 LEU A N 1
ATOM 2839 C CA . LEU A 1 358 ? 4.899 8.499 -25.549 1.00 94.94 358 LEU A CA 1
ATOM 2840 C C . LEU A 1 358 ? 5.809 7.482 -26.255 1.00 94.94 358 LEU A C 1
ATOM 2842 O O . LEU A 1 358 ? 6.772 7.894 -26.901 1.00 94.94 358 LEU A O 1
ATOM 2846 N N . LEU A 1 359 ? 5.542 6.180 -26.112 1.00 91.38 359 LEU A N 1
ATOM 2847 C CA . LEU A 1 359 ? 6.368 5.109 -26.673 1.00 91.38 359 LEU A CA 1
ATOM 2848 C C . LEU A 1 359 ? 6.010 4.774 -28.131 1.00 91.38 359 LEU A C 1
ATOM 2850 O O . LEU A 1 359 ? 6.920 4.587 -28.933 1.00 91.38 359 LEU A O 1
ATOM 2854 N N . TYR A 1 360 ? 4.718 4.723 -28.478 1.00 91.75 360 TYR A N 1
ATOM 2855 C CA . TYR A 1 360 ? 4.246 4.209 -29.774 1.00 91.75 360 TYR A CA 1
ATOM 2856 C C . TYR A 1 360 ? 3.672 5.263 -30.732 1.00 91.75 360 TYR A C 1
ATOM 2858 O O . TYR A 1 360 ? 3.521 4.959 -31.912 1.00 91.75 360 TYR A O 1
ATOM 2866 N N . VAL A 1 361 ? 3.324 6.476 -30.281 1.00 95.69 361 VAL A N 1
ATOM 2867 C CA . VAL A 1 361 ? 2.729 7.479 -31.185 1.00 95.69 361 VAL A CA 1
ATOM 2868 C C . VAL A 1 361 ? 3.817 8.286 -31.893 1.00 95.69 361 VAL A C 1
ATOM 2870 O O . VAL A 1 361 ? 4.736 8.838 -31.277 1.00 95.69 361 VAL A O 1
ATOM 2873 N N . GLU A 1 362 ? 3.710 8.336 -33.217 1.00 95.12 362 GLU A N 1
ATOM 2874 C CA . GLU A 1 362 ? 4.629 9.035 -34.115 1.00 95.12 362 GLU A CA 1
ATOM 2875 C C . GLU A 1 362 ? 4.212 10.493 -34.381 1.00 95.12 362 GLU A C 1
ATOM 2877 O O . GLU A 1 362 ? 3.124 10.939 -34.012 1.00 95.12 362 GLU A O 1
ATOM 2882 N N . GLY A 1 363 ? 5.107 11.250 -35.021 1.00 95.75 363 GLY A N 1
ATOM 2883 C CA . GLY A 1 363 ? 4.922 12.663 -35.361 1.00 95.75 363 GLY A CA 1
ATOM 2884 C C . GLY A 1 363 ? 5.738 13.625 -34.491 1.00 95.75 363 GLY A C 1
ATOM 2885 O O . GLY A 1 363 ? 6.060 13.350 -33.332 1.00 95.75 363 GLY A O 1
ATOM 2886 N N . ASP A 1 364 ? 6.067 14.785 -35.062 1.00 95.69 364 ASP A N 1
ATOM 2887 C CA . ASP A 1 364 ? 7.071 15.729 -34.543 1.00 95.69 364 ASP A CA 1
ATOM 2888 C C . ASP A 1 364 ? 6.808 16.207 -33.108 1.00 95.69 364 ASP A C 1
ATOM 2890 O O . ASP A 1 364 ? 7.742 16.412 -32.329 1.00 95.69 364 ASP A O 1
ATOM 2894 N N . GLY A 1 365 ? 5.533 16.367 -32.738 1.00 95.00 365 GLY A N 1
ATOM 2895 C CA . GLY A 1 365 ? 5.129 16.733 -31.379 1.00 95.00 365 GLY A CA 1
ATOM 2896 C C . GLY A 1 365 ? 5.493 15.662 -30.349 1.00 95.00 365 GLY A C 1
ATOM 2897 O O . GLY A 1 365 ? 6.023 15.987 -29.287 1.00 95.00 365 GLY A O 1
ATOM 2898 N N . TRP A 1 366 ? 5.287 14.384 -30.681 1.00 94.12 366 TRP A N 1
ATOM 2899 C CA . TRP A 1 366 ? 5.623 13.250 -29.817 1.00 94.12 366 TRP A CA 1
ATOM 2900 C C . TRP A 1 366 ? 7.127 12.981 -29.777 1.00 94.12 366 TRP A C 1
ATOM 2902 O O . TRP A 1 366 ? 7.655 12.665 -28.714 1.00 94.12 366 TRP A O 1
ATOM 2912 N N . ILE A 1 367 ? 7.837 13.187 -30.890 1.00 91.69 367 ILE A N 1
ATOM 2913 C CA . ILE A 1 367 ? 9.307 13.152 -30.922 1.00 91.69 367 ILE A CA 1
ATOM 2914 C C . ILE A 1 367 ? 9.877 14.238 -29.993 1.00 91.69 367 ILE A C 1
ATOM 2916 O O . ILE A 1 367 ? 10.686 13.941 -29.112 1.00 91.69 367 ILE A O 1
ATOM 2920 N N . ARG A 1 368 ? 9.397 15.486 -30.100 1.00 93.81 368 ARG A N 1
ATOM 2921 C CA . ARG A 1 368 ? 9.810 16.591 -29.214 1.00 93.81 368 ARG A CA 1
ATOM 2922 C C . ARG A 1 368 ? 9.452 16.331 -27.746 1.00 93.81 368 ARG A C 1
ATOM 2924 O O . ARG A 1 368 ? 10.263 16.620 -26.869 1.00 93.81 368 ARG A O 1
ATOM 2931 N N . ALA A 1 369 ? 8.286 15.742 -27.473 1.00 92.94 369 ALA A N 1
ATOM 2932 C CA . ALA A 1 369 ? 7.903 15.330 -26.124 1.00 92.94 369 ALA A CA 1
ATOM 2933 C C . ALA A 1 369 ? 8.873 14.279 -25.554 1.00 92.94 369 ALA A C 1
ATOM 2935 O O . ALA A 1 369 ? 9.381 14.473 -24.452 1.00 92.94 369 ALA A O 1
ATOM 2936 N N . ARG A 1 370 ? 9.211 13.231 -26.321 1.00 91.12 370 ARG A N 1
ATOM 2937 C CA . ARG A 1 370 ? 10.185 12.193 -25.927 1.00 91.12 370 ARG A CA 1
ATOM 2938 C C . ARG A 1 370 ? 11.576 12.757 -25.607 1.00 91.12 370 ARG A C 1
ATOM 2940 O O . ARG A 1 370 ? 12.227 12.245 -24.701 1.00 91.12 370 ARG A O 1
ATOM 2947 N N . HIS A 1 371 ? 12.023 13.805 -26.306 1.00 86.88 371 HIS A N 1
ATOM 2948 C CA . HIS A 1 371 ? 13.305 14.470 -26.021 1.00 86.88 371 HIS A CA 1
ATOM 2949 C C . HIS A 1 371 ? 13.325 15.226 -24.683 1.00 86.88 371 HIS A C 1
ATOM 2951 O O . HIS A 1 371 ? 14.366 15.269 -24.031 1.00 86.88 371 HIS A O 1
ATOM 2957 N N . HIS A 1 372 ? 12.204 15.816 -24.261 1.00 89.19 372 HIS A N 1
ATOM 2958 C CA . HIS A 1 372 ? 12.107 16.503 -22.965 1.00 89.19 372 HIS A CA 1
ATOM 2959 C C . HIS A 1 372 ? 11.698 15.572 -21.817 1.00 89.19 372 HIS A C 1
ATOM 2961 O O . HIS A 1 372 ? 12.007 15.846 -20.660 1.00 89.19 372 HIS A O 1
ATOM 2967 N N . PHE A 1 373 ? 10.995 14.483 -22.127 1.00 90.12 373 PHE A N 1
ATOM 2968 C CA . PHE A 1 373 ? 10.390 13.587 -21.153 1.00 90.12 373 PHE A CA 1
ATOM 2969 C C . PHE A 1 373 ? 10.469 12.131 -21.652 1.00 90.12 373 PHE A C 1
ATOM 2971 O O . PHE A 1 373 ? 9.564 11.656 -22.346 1.00 90.12 373 PHE A O 1
ATOM 2978 N N . PRO A 1 374 ? 11.566 11.413 -21.337 1.00 89.88 374 PRO A N 1
ATOM 2979 C CA . PRO A 1 374 ? 11.759 10.033 -21.774 1.00 89.88 374 PRO A CA 1
ATOM 2980 C C . PRO A 1 374 ? 10.626 9.120 -21.271 1.00 89.88 374 PRO A C 1
ATOM 2982 O O . PRO A 1 374 ? 10.305 9.183 -20.081 1.00 89.88 374 PRO A O 1
ATOM 2985 N N . PRO A 1 375 ? 10.051 8.224 -22.104 1.00 91.38 375 PRO A N 1
ATOM 2986 C CA . PRO A 1 375 ? 8.875 7.427 -21.727 1.00 91.38 375 PRO A CA 1
ATOM 2987 C C . PRO A 1 375 ? 9.035 6.656 -20.407 1.00 91.38 375 PRO A C 1
ATOM 2989 O O . PRO A 1 375 ? 8.095 6.571 -19.621 1.00 91.38 375 PRO A O 1
ATOM 2992 N N . VAL A 1 376 ? 10.244 6.155 -20.125 1.00 89.75 376 VAL A N 1
ATOM 2993 C CA . VAL A 1 376 ? 10.584 5.380 -18.916 1.00 89.75 376 VAL A CA 1
ATOM 2994 C C . VAL A 1 376 ? 10.348 6.137 -17.595 1.00 89.75 376 VAL A C 1
ATOM 2996 O O . VAL A 1 376 ? 10.143 5.512 -16.557 1.00 89.75 376 VAL A O 1
ATOM 2999 N N . ILE A 1 377 ? 10.286 7.474 -17.622 1.00 91.69 377 ILE A N 1
ATOM 3000 C CA . ILE A 1 377 ? 9.971 8.293 -16.442 1.00 91.69 377 ILE A CA 1
ATOM 3001 C C . ILE A 1 377 ? 8.500 8.130 -16.009 1.00 91.69 377 ILE A C 1
ATOM 3003 O O . ILE A 1 377 ? 8.179 8.317 -14.837 1.00 91.69 377 ILE A O 1
ATOM 3007 N N . VAL A 1 378 ? 7.588 7.737 -16.907 1.00 95.25 378 VAL A N 1
ATOM 3008 C CA . VAL A 1 378 ? 6.157 7.623 -16.572 1.00 95.25 378 VAL A CA 1
ATOM 3009 C C . VAL A 1 378 ? 5.840 6.405 -15.692 1.00 95.25 378 VAL A C 1
ATOM 3011 O O . VAL A 1 378 ? 5.226 6.609 -14.640 1.00 95.25 378 VAL A O 1
ATOM 3014 N N . PRO A 1 379 ? 6.288 5.170 -16.012 1.00 93.75 379 PRO A N 1
ATOM 3015 C CA . PRO A 1 379 ? 6.216 4.050 -15.074 1.00 93.75 379 PRO A CA 1
ATOM 3016 C C . PRO A 1 379 ? 6.879 4.368 -13.730 1.00 93.75 379 PRO A C 1
ATOM 3018 O O . PRO A 1 379 ? 6.344 4.006 -12.686 1.00 93.75 379 PRO A O 1
ATOM 3021 N N . GLU A 1 380 ? 7.989 5.109 -13.736 1.00 94.75 380 GLU A N 1
ATOM 3022 C CA . GLU A 1 380 ? 8.699 5.500 -12.518 1.00 94.75 380 GLU A CA 1
ATOM 3023 C C . GLU A 1 380 ? 7.875 6.457 -11.634 1.00 94.75 380 GLU A C 1
ATOM 3025 O O . GLU A 1 380 ? 7.801 6.260 -10.422 1.00 94.75 380 GLU A O 1
ATOM 3030 N N . ILE A 1 381 ? 7.150 7.423 -12.214 1.00 95.88 381 ILE A N 1
ATOM 3031 C CA . ILE A 1 381 ? 6.191 8.268 -11.475 1.00 95.88 381 ILE A CA 1
ATOM 3032 C C . ILE A 1 381 ? 5.043 7.425 -10.894 1.00 95.88 381 ILE A C 1
ATOM 3034 O O . ILE A 1 381 ? 4.710 7.574 -9.715 1.00 95.88 381 ILE A O 1
ATOM 3038 N N . VAL A 1 382 ? 4.470 6.496 -11.671 1.00 96.44 382 VAL A N 1
ATOM 3039 C CA . VAL A 1 382 ? 3.441 5.555 -11.176 1.00 96.44 382 VAL A CA 1
ATOM 3040 C C . VAL A 1 382 ? 3.981 4.727 -10.004 1.00 96.44 382 VAL A C 1
ATOM 3042 O O . VAL A 1 382 ? 3.279 4.507 -9.015 1.00 96.44 382 VAL A O 1
ATOM 3045 N N . ARG A 1 383 ? 5.245 4.302 -10.077 1.00 96.00 383 ARG A N 1
ATOM 3046 C CA . ARG A 1 383 ? 5.941 3.517 -9.053 1.00 96.00 383 ARG A CA 1
ATOM 3047 C C . ARG A 1 383 ? 6.280 4.334 -7.797 1.00 96.00 383 ARG A C 1
ATOM 3049 O O . ARG A 1 383 ? 6.181 3.809 -6.688 1.00 96.00 383 ARG A O 1
ATOM 3056 N N . ILE A 1 384 ? 6.592 5.624 -7.937 1.00 96.94 384 ILE A N 1
ATOM 3057 C CA . ILE A 1 384 ? 6.735 6.564 -6.813 1.00 96.94 384 ILE A CA 1
ATOM 3058 C C . ILE A 1 384 ? 5.392 6.723 -6.087 1.00 96.94 384 ILE A C 1
ATOM 3060 O O . ILE A 1 384 ? 5.331 6.513 -4.874 1.00 96.94 384 ILE A O 1
ATOM 3064 N N . VAL A 1 385 ? 4.301 7.006 -6.811 1.00 96.56 385 VAL A N 1
ATOM 3065 C CA . VAL A 1 385 ? 2.957 7.127 -6.212 1.00 96.56 385 VAL A CA 1
ATOM 3066 C C . VAL A 1 385 ? 2.511 5.802 -5.582 1.00 96.56 385 VAL A C 1
ATOM 3068 O O . VAL A 1 385 ? 1.973 5.798 -4.480 1.00 96.56 385 VAL A O 1
ATOM 3071 N N . SER A 1 386 ? 2.807 4.666 -6.219 1.00 95.81 386 SER A N 1
ATOM 3072 C CA . SER A 1 386 ? 2.599 3.314 -5.680 1.00 95.81 386 SER A CA 1
ATOM 3073 C C . SER A 1 386 ? 3.273 3.094 -4.322 1.00 95.81 386 SER A C 1
ATOM 3075 O O . SER A 1 386 ? 2.664 2.540 -3.403 1.00 95.81 386 SER A O 1
ATOM 3077 N N . HIS A 1 387 ? 4.535 3.501 -4.179 1.00 97.00 387 HIS A N 1
ATOM 3078 C CA . HIS A 1 387 ? 5.250 3.382 -2.909 1.00 97.00 387 HIS A CA 1
ATOM 3079 C C . HIS A 1 387 ? 4.645 4.310 -1.848 1.00 97.00 387 HIS A C 1
ATOM 3081 O O . HIS A 1 387 ? 4.327 3.858 -0.747 1.00 97.00 387 HIS A O 1
ATOM 3087 N N . VAL A 1 388 ? 4.394 5.578 -2.194 1.00 97.12 388 VAL A N 1
ATOM 3088 C CA . VAL A 1 388 ? 3.767 6.547 -1.279 1.00 97.12 388 VAL A CA 1
ATOM 3089 C C . VAL A 1 388 ? 2.414 6.032 -0.786 1.00 97.12 388 VAL A C 1
ATOM 3091 O O . VAL A 1 388 ? 2.196 5.971 0.420 1.00 97.12 388 VAL A O 1
ATOM 3094 N N . MET A 1 389 ? 1.533 5.581 -1.682 1.00 95.69 389 MET A N 1
ATOM 3095 C CA . MET A 1 389 ? 0.192 5.107 -1.326 1.00 95.69 389 MET A CA 1
ATOM 3096 C C . MET A 1 389 ? 0.194 3.811 -0.505 1.00 95.69 389 MET A C 1
ATOM 3098 O O . MET A 1 389 ? -0.675 3.651 0.349 1.00 95.69 389 MET A O 1
ATOM 3102 N N . THR A 1 390 ? 1.151 2.897 -0.724 1.00 94.19 390 THR A N 1
ATOM 3103 C CA . THR A 1 390 ? 1.128 1.560 -0.092 1.00 94.19 390 THR A CA 1
ATOM 3104 C C . THR A 1 390 ? 2.124 1.351 1.058 1.00 94.19 390 THR A C 1
ATOM 3106 O O . THR A 1 390 ? 2.105 0.279 1.679 1.00 94.19 390 THR A O 1
ATOM 3109 N N . VAL A 1 391 ? 2.982 2.339 1.356 1.00 96.81 391 VAL A N 1
ATOM 3110 C CA . VAL A 1 391 ? 3.986 2.288 2.441 1.00 96.81 391 VAL A CA 1
ATOM 3111 C C . VAL A 1 391 ? 3.929 3.532 3.333 1.00 96.81 391 VAL A C 1
ATOM 3113 O O . VAL A 1 391 ? 3.664 3.402 4.529 1.00 96.81 391 VAL A O 1
ATOM 3116 N N . ALA A 1 392 ? 4.121 4.728 2.767 1.00 96.94 392 ALA A N 1
ATOM 3117 C CA . ALA A 1 392 ? 4.218 5.971 3.539 1.00 96.94 392 ALA A CA 1
ATOM 3118 C C . ALA A 1 392 ? 2.848 6.496 4.011 1.00 96.94 392 ALA A C 1
ATOM 3120 O O . ALA A 1 392 ? 2.673 6.833 5.182 1.00 96.94 392 ALA A O 1
ATOM 3121 N N . TRP A 1 393 ? 1.844 6.515 3.130 1.00 96.69 393 TRP A N 1
ATOM 3122 C CA . TRP A 1 393 ? 0.501 7.018 3.430 1.00 96.69 393 TRP A CA 1
ATOM 3123 C C . TRP A 1 393 ? -0.213 6.242 4.555 1.00 96.69 393 TRP A C 1
ATOM 3125 O O . TRP A 1 393 ? -0.757 6.896 5.443 1.00 96.69 393 TRP A O 1
ATOM 3135 N N . PRO A 1 394 ? -0.173 4.893 4.629 1.00 95.44 394 PRO A N 1
ATOM 3136 C CA . PRO A 1 394 ? -0.776 4.154 5.742 1.00 95.44 394 PRO A CA 1
ATOM 3137 C C . PRO A 1 394 ? -0.130 4.455 7.102 1.00 95.44 394 PRO A C 1
ATOM 3139 O O . PRO A 1 394 ? -0.815 4.437 8.123 1.00 95.44 394 PRO A O 1
ATOM 3142 N N . VAL A 1 395 ? 1.176 4.750 7.119 1.00 96.56 395 VAL A N 1
ATOM 3143 C CA . VAL A 1 395 ? 1.899 5.205 8.317 1.00 96.56 395 VAL A CA 1
ATOM 3144 C C . VAL A 1 395 ? 1.471 6.623 8.689 1.00 96.56 395 VAL A C 1
ATOM 3146 O O . VAL A 1 395 ? 1.072 6.862 9.828 1.00 96.56 395 VAL A O 1
ATOM 3149 N N . PHE A 1 396 ? 1.511 7.554 7.732 1.00 96.75 396 PHE A N 1
ATOM 3150 C CA . PHE A 1 396 ? 1.145 8.952 7.954 1.00 96.75 396 PHE A CA 1
ATOM 3151 C C . PHE A 1 396 ? -0.306 9.095 8.431 1.00 96.75 396 PHE A C 1
ATOM 3153 O O . PHE A 1 396 ? -0.560 9.789 9.413 1.00 96.75 396 PHE A O 1
ATOM 3160 N N . TYR A 1 397 ? -1.241 8.388 7.790 1.00 95.38 397 TYR A N 1
ATOM 3161 C CA . TYR A 1 397 ? -2.655 8.374 8.159 1.00 95.38 397 TYR A CA 1
ATOM 3162 C C . TYR A 1 397 ? -2.863 7.904 9.604 1.00 95.38 397 TYR A C 1
ATOM 3164 O O . TYR A 1 397 ? -3.573 8.565 10.356 1.00 95.38 397 TYR A O 1
ATOM 3172 N N . LEU A 1 398 ? -2.204 6.817 10.026 1.00 94.56 398 LEU A N 1
ATOM 3173 C CA . LEU A 1 398 ? -2.331 6.303 11.392 1.00 94.56 398 LEU A CA 1
ATOM 3174 C C . LEU A 1 398 ? -1.749 7.274 12.431 1.00 94.56 398 LEU A C 1
ATOM 3176 O O . LEU A 1 398 ? -2.362 7.505 13.473 1.00 94.56 398 LEU A O 1
ATOM 3180 N N . LEU A 1 399 ? -0.586 7.873 12.153 1.00 95.06 399 LEU A N 1
ATOM 3181 C CA . LEU A 1 399 ? 0.022 8.875 13.037 1.00 95.06 399 LEU A CA 1
ATOM 3182 C C . LEU A 1 399 ? -0.844 10.143 13.137 1.00 95.06 399 LEU A C 1
ATOM 3184 O O . LEU A 1 399 ? -1.012 10.694 14.227 1.00 95.06 399 LEU A O 1
ATOM 3188 N N . TYR A 1 400 ? -1.442 10.571 12.022 1.00 95.88 400 TYR A N 1
ATOM 3189 C CA . TYR A 1 400 ? -2.393 11.680 11.968 1.00 95.88 400 TYR A CA 1
ATOM 3190 C C . TYR A 1 400 ? -3.679 11.376 12.750 1.00 95.88 400 TYR A C 1
ATOM 3192 O O . TYR A 1 400 ? -4.088 12.185 13.584 1.00 95.88 400 TYR A O 1
ATOM 3200 N N . GLU A 1 401 ? -4.293 10.207 12.536 1.00 91.31 401 GLU A N 1
ATOM 3201 C CA . GLU A 1 401 ? -5.504 9.777 13.242 1.00 91.31 401 GLU A CA 1
ATOM 3202 C C . GLU A 1 401 ? -5.254 9.690 14.750 1.00 91.31 401 GLU A C 1
ATOM 3204 O O . GLU A 1 401 ? -6.022 10.250 15.533 1.00 91.31 401 GLU A O 1
ATOM 3209 N N . ARG A 1 402 ? -4.128 9.098 15.170 1.00 91.19 402 ARG A N 1
ATOM 3210 C CA . ARG A 1 402 ? -3.711 9.077 16.575 1.00 91.19 402 ARG A CA 1
ATOM 3211 C C . ARG A 1 402 ? -3.586 10.489 17.152 1.00 91.19 402 ARG A C 1
ATOM 3213 O O . ARG A 1 402 ? -4.148 10.758 18.211 1.00 91.19 402 ARG A O 1
ATOM 3220 N N . HIS A 1 403 ? -2.896 11.404 16.470 1.00 94.69 403 HIS A N 1
ATOM 3221 C CA . HIS A 1 403 ? -2.736 12.782 16.947 1.00 94.69 403 HIS A CA 1
ATOM 3222 C C . HIS A 1 403 ? -4.076 13.537 17.018 1.00 94.69 403 HIS A C 1
ATOM 3224 O O . HIS A 1 403 ? -4.312 14.306 17.953 1.00 94.69 403 HIS A O 1
ATOM 3230 N N . LEU A 1 404 ? -4.983 13.290 16.068 1.00 93.25 404 LEU A N 1
ATOM 3231 C CA . LEU A 1 404 ? -6.335 13.846 16.056 1.00 93.25 404 LEU A CA 1
ATOM 3232 C C . LEU A 1 404 ? -7.191 13.293 17.207 1.00 93.25 404 LEU A C 1
ATOM 3234 O O . LEU A 1 404 ? -7.889 14.064 17.866 1.00 93.25 404 LEU A O 1
ATOM 3238 N N . LEU A 1 405 ? -7.109 11.991 17.489 1.00 85.88 405 LEU A N 1
ATOM 3239 C CA . LEU A 1 405 ? -7.789 11.344 18.614 1.00 85.88 405 LEU A CA 1
ATOM 3240 C C . LEU A 1 405 ? -7.227 11.802 19.964 1.00 85.88 405 LEU A C 1
ATOM 3242 O O . LEU A 1 405 ? -8.007 12.095 20.865 1.00 85.88 405 LEU A O 1
ATOM 3246 N N . GLU A 1 406 ? -5.907 11.949 20.106 1.00 88.56 406 GLU A N 1
ATOM 3247 C CA . GLU A 1 406 ? -5.289 12.517 21.311 1.00 88.56 406 GLU A CA 1
ATOM 3248 C C . GLU A 1 406 ? -5.725 13.977 21.534 1.00 88.56 406 GLU A C 1
ATOM 3250 O O . GLU A 1 406 ? -6.059 14.348 22.660 1.00 88.56 406 GLU A O 1
ATOM 3255 N N . ARG A 1 407 ? -5.797 14.801 20.476 1.00 92.81 407 ARG A N 1
ATOM 3256 C CA . ARG A 1 407 ? -6.325 16.178 20.555 1.00 92.81 407 ARG A CA 1
ATOM 3257 C C . ARG A 1 407 ? -7.805 16.218 20.939 1.00 92.81 407 ARG A C 1
ATOM 3259 O O . ARG A 1 407 ? -8.171 17.022 21.793 1.00 92.81 407 ARG A O 1
ATOM 3266 N N . LYS A 1 408 ? -8.646 15.360 20.346 1.00 80.94 408 LYS A N 1
ATOM 3267 C CA . LYS A 1 408 ? -10.070 15.252 20.707 1.00 80.94 408 LYS A CA 1
ATOM 3268 C C . LYS A 1 408 ? -10.236 14.805 22.157 1.00 80.94 408 LYS A C 1
ATOM 3270 O O . LYS A 1 408 ? -10.902 15.502 22.907 1.00 80.94 408 LYS A O 1
ATOM 3275 N N . ARG A 1 409 ? -9.544 13.736 22.575 1.00 76.94 409 ARG A N 1
ATOM 3276 C CA . ARG A 1 409 ? -9.558 13.222 23.955 1.00 76.94 409 ARG A CA 1
ATOM 3277 C C . ARG A 1 409 ? -9.244 14.323 24.969 1.00 76.94 409 ARG A C 1
ATOM 3279 O O . ARG A 1 409 ? -9.989 14.451 25.930 1.00 76.94 409 ARG A O 1
ATOM 3286 N N . ARG A 1 410 ? -8.203 15.135 24.722 1.00 84.50 410 ARG A N 1
ATOM 3287 C CA . ARG A 1 410 ? -7.814 16.268 25.588 1.00 84.50 410 ARG A CA 1
ATOM 3288 C C . ARG A 1 410 ? -8.879 17.364 25.683 1.00 84.50 410 ARG A C 1
ATOM 3290 O O . ARG A 1 410 ? -9.051 17.915 26.764 1.00 84.50 410 ARG A O 1
ATOM 3297 N N . ARG A 1 411 ? -9.584 17.673 24.586 1.00 83.94 411 ARG A N 1
ATOM 3298 C CA . ARG A 1 411 ? -10.726 18.606 24.609 1.00 83.94 411 ARG A CA 1
ATOM 3299 C C . ARG A 1 411 ? -11.873 18.030 25.425 1.00 83.94 411 ARG A C 1
ATOM 3301 O O . ARG A 1 411 ? -12.226 18.613 26.434 1.00 83.94 411 ARG A O 1
ATOM 3308 N N . THR A 1 412 ? -12.304 16.814 25.103 1.00 71.50 412 THR A N 1
ATOM 3309 C CA . THR A 1 412 ? -13.422 16.151 25.788 1.00 71.50 412 THR A CA 1
ATOM 3310 C C . THR A 1 412 ? -13.163 15.868 27.269 1.00 71.50 412 THR A C 1
ATOM 3312 O O . THR A 1 412 ? -14.099 15.819 28.053 1.00 71.50 412 THR A O 1
ATOM 3315 N N . SER A 1 413 ? -11.901 15.713 27.692 1.00 70.88 413 SER A N 1
ATOM 3316 C CA . SER A 1 413 ? -11.555 15.631 29.118 1.00 70.88 413 SER A CA 1
ATOM 3317 C C . SER A 1 413 ? -11.547 16.991 29.821 1.00 70.88 413 SER A C 1
ATOM 3319 O O . SER A 1 413 ? -11.772 17.033 31.023 1.00 70.88 413 SER A O 1
ATOM 3321 N N . ALA A 1 414 ? -11.280 18.087 29.103 1.00 78.31 414 ALA A N 1
ATOM 3322 C CA . ALA A 1 414 ? -11.386 19.442 29.646 1.00 78.31 414 ALA A CA 1
ATOM 3323 C C . ALA A 1 414 ? -12.854 19.899 29.701 1.00 78.31 414 ALA A C 1
ATOM 3325 O O . ALA A 1 414 ? -13.289 20.404 30.726 1.00 78.31 414 ALA A O 1
ATOM 3326 N N . GLU A 1 415 ? -13.622 19.626 28.644 1.00 74.38 415 GLU A N 1
ATOM 3327 C CA . GLU A 1 415 ? -15.074 19.824 28.566 1.00 74.38 415 GLU A CA 1
ATOM 3328 C C . GLU A 1 415 ? -15.783 19.030 29.681 1.00 74.38 415 GLU A C 1
ATOM 3330 O O . GLU A 1 415 ? -16.597 19.597 30.403 1.00 74.38 415 GLU A O 1
ATOM 3335 N N . LEU A 1 416 ? -15.398 17.767 29.931 1.00 68.81 416 LEU A N 1
ATOM 3336 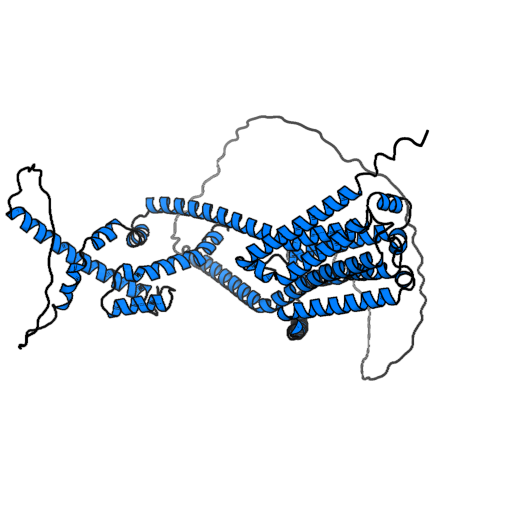C CA . LEU A 1 416 ? -15.879 17.017 31.099 1.00 68.81 416 LEU A CA 1
ATOM 3337 C C . LEU A 1 416 ? -15.459 17.657 32.425 1.00 68.81 416 LEU A C 1
ATOM 3339 O O . LEU A 1 416 ? -16.291 17.777 33.312 1.00 68.81 416 LEU A O 1
ATOM 3343 N N . ALA A 1 417 ? -14.190 18.039 32.594 1.00 70.12 417 ALA A N 1
ATOM 3344 C CA . ALA A 1 417 ? -13.726 18.642 33.844 1.00 70.12 417 ALA A CA 1
ATOM 3345 C C . ALA A 1 417 ? -14.446 19.971 34.153 1.00 70.12 417 ALA A C 1
ATOM 3347 O O . ALA A 1 417 ? -14.674 20.285 35.318 1.00 70.12 417 ALA A O 1
ATOM 3348 N N . GLU A 1 418 ? -14.841 20.721 33.121 1.00 76.94 418 GLU A N 1
ATOM 3349 C CA . GLU A 1 418 ? -15.656 21.933 33.228 1.00 76.94 418 GLU A CA 1
ATOM 3350 C C . GLU A 1 418 ? -17.141 21.631 33.501 1.00 76.94 418 GLU A C 1
ATOM 3352 O O . GLU A 1 418 ? -17.780 22.351 34.264 1.00 76.94 418 GLU A O 1
ATOM 3357 N N . LEU A 1 419 ? -17.705 20.567 32.919 1.00 65.62 419 LEU A N 1
ATOM 3358 C CA . LEU A 1 419 ? -19.065 20.120 33.243 1.00 65.62 419 LEU A CA 1
ATOM 3359 C C . LEU A 1 419 ? -19.154 19.585 34.677 1.00 65.62 419 LEU A C 1
ATOM 3361 O O . LEU A 1 419 ? -20.082 19.949 35.391 1.00 65.62 419 LEU A O 1
ATOM 3365 N N . LEU A 1 420 ? -18.169 18.796 35.114 1.00 62.56 420 LEU A N 1
ATOM 3366 C CA . LEU A 1 420 ? -18.076 18.264 36.473 1.00 62.56 420 LEU A CA 1
ATOM 3367 C C . LEU A 1 420 ? -17.922 19.380 37.509 1.00 62.56 420 LEU A C 1
ATOM 3369 O O . LEU A 1 420 ? -18.662 19.395 38.488 1.00 62.56 420 LEU A O 1
ATOM 3373 N N . SER A 1 421 ? -17.023 20.346 37.291 1.00 66.94 421 SER A N 1
ATOM 3374 C CA . SER A 1 421 ? -16.856 21.464 38.232 1.00 66.94 421 SER A CA 1
ATOM 3375 C C . SER A 1 421 ? -18.088 22.371 38.307 1.00 66.94 421 SER A C 1
ATOM 3377 O O . SER A 1 421 ? -18.349 22.949 39.360 1.00 66.94 421 SER A O 1
ATOM 3379 N N . LYS A 1 422 ? -18.893 22.448 37.237 1.00 64.94 422 LYS A N 1
ATOM 3380 C CA . LYS A 1 422 ? -20.199 23.124 37.256 1.00 64.94 422 LYS A CA 1
ATOM 3381 C C . LYS A 1 422 ? -21.284 22.303 37.953 1.00 64.94 422 LYS A C 1
ATOM 3383 O O . LYS A 1 422 ? -22.015 22.878 38.751 1.00 64.94 422 LYS A O 1
ATOM 3388 N N . SER A 1 423 ? -21.393 20.996 37.701 1.00 56.09 423 SER A N 1
ATOM 3389 C CA . SER A 1 423 ? -22.421 20.153 38.337 1.00 56.09 423 SER A CA 1
ATOM 3390 C C . SER A 1 423 ? -22.195 19.978 39.839 1.00 56.09 423 SER A C 1
ATOM 3392 O O . SER A 1 423 ? -23.161 19.956 40.597 1.00 56.09 423 SER A O 1
ATOM 3394 N N . ILE A 1 424 ? -20.928 19.918 40.269 1.00 51.41 424 ILE A N 1
ATOM 3395 C CA . ILE A 1 424 ? -20.550 19.966 41.689 1.00 51.41 424 ILE A CA 1
ATOM 3396 C C . ILE A 1 424 ? -21.122 21.238 42.335 1.00 51.41 424 ILE A C 1
ATOM 3398 O O . ILE A 1 424 ? -21.735 21.161 43.386 1.00 51.41 424 ILE A O 1
ATOM 3402 N N . SER A 1 425 ? -21.064 22.391 41.657 1.00 53.75 425 SER A N 1
ATOM 3403 C CA . SER A 1 425 ? -21.593 23.659 42.189 1.00 53.75 425 SER A CA 1
ATOM 3404 C C . SER A 1 425 ? -23.128 23.822 42.189 1.00 53.75 425 SER A C 1
ATOM 3406 O O . SER A 1 425 ? -23.601 24.922 42.475 1.00 53.75 425 SER A O 1
ATOM 3408 N N . SER A 1 426 ? -23.915 22.791 41.839 1.00 51.09 426 SER A N 1
ATOM 3409 C CA . SER A 1 426 ? -25.384 22.909 41.727 1.00 51.09 426 SER A CA 1
ATOM 3410 C C . SER A 1 426 ? -26.221 21.813 42.397 1.00 51.09 426 SER A C 1
ATOM 3412 O O . SER A 1 426 ? -27.368 22.094 42.722 1.00 51.09 426 SER A O 1
ATOM 3414 N N . ASP A 1 427 ? -25.697 20.597 42.590 1.00 51.44 427 ASP A N 1
ATOM 3415 C CA . ASP A 1 427 ? -26.402 19.480 43.256 1.00 51.44 427 ASP A CA 1
ATOM 3416 C C . ASP A 1 427 ? -25.387 18.537 43.951 1.00 51.44 427 ASP A C 1
ATOM 3418 O O . ASP A 1 427 ? -25.175 17.387 43.558 1.00 51.44 427 ASP A O 1
ATOM 3422 N N . GLU A 1 428 ? -24.717 19.050 44.989 1.00 48.38 428 GLU A N 1
ATOM 3423 C CA . GLU A 1 428 ? -23.588 18.404 45.695 1.00 48.38 428 GLU A CA 1
ATOM 3424 C C . GLU A 1 428 ? -23.925 16.972 46.200 1.00 48.38 428 GLU A C 1
ATOM 3426 O O . GLU A 1 428 ? -23.168 16.019 46.018 1.00 48.38 428 GLU A O 1
ATOM 3431 N N . ASN A 1 429 ? -25.119 16.762 46.764 1.00 55.38 429 ASN A N 1
ATOM 3432 C CA . ASN A 1 429 ? -25.415 15.623 47.653 1.00 55.38 429 ASN A CA 1
ATOM 3433 C C . ASN A 1 429 ? -25.540 14.211 47.029 1.00 55.38 429 ASN A C 1
ATOM 3435 O O . ASN A 1 429 ? -25.750 13.257 47.778 1.00 55.38 429 ASN A O 1
ATOM 3439 N N . ALA A 1 430 ? -25.461 14.031 45.706 1.00 47.22 430 ALA A N 1
ATOM 3440 C CA . ALA A 1 430 ? -25.698 12.718 45.077 1.00 47.22 430 ALA A CA 1
ATOM 3441 C C . ALA A 1 430 ? -24.480 12.168 44.324 1.00 47.22 430 ALA A C 1
ATOM 3443 O O . ALA A 1 430 ? -24.009 11.065 44.608 1.00 47.22 430 ALA A O 1
ATOM 3444 N N . PHE A 1 431 ? -23.966 12.927 43.354 1.00 48.09 431 PHE A N 1
ATOM 3445 C CA . PHE A 1 431 ? -22.817 12.490 42.561 1.00 48.09 431 PHE A CA 1
ATOM 3446 C C . PHE A 1 431 ? -21.491 12.766 43.274 1.00 48.09 431 PHE A C 1
ATOM 3448 O O . PHE A 1 431 ? -20.568 11.958 43.154 1.00 48.09 431 PHE A O 1
ATOM 3455 N N . GLU A 1 432 ? -21.410 13.841 44.069 1.00 51.47 432 GLU A N 1
ATOM 3456 C CA . GLU A 1 432 ? -20.235 14.074 44.904 1.00 51.47 432 GLU A CA 1
ATOM 3457 C C . GLU A 1 432 ? -20.165 13.035 46.021 1.00 51.47 432 GLU A C 1
ATOM 3459 O O . GLU A 1 432 ? -19.141 12.387 46.118 1.00 51.47 432 GLU A O 1
ATOM 3464 N N . VAL A 1 433 ? -21.256 12.704 46.727 1.00 51.03 433 VAL A N 1
ATOM 3465 C CA . VAL A 1 433 ? -21.256 11.601 47.719 1.00 51.03 433 VAL A CA 1
ATOM 3466 C C . VAL A 1 433 ? -20.767 10.266 47.128 1.00 51.03 433 VAL A C 1
ATOM 3468 O O . VAL A 1 433 ? -20.029 9.539 47.791 1.00 51.03 433 VAL A O 1
ATOM 3471 N N . PHE A 1 434 ? -21.105 9.941 45.873 1.00 53.88 434 PHE A N 1
ATOM 3472 C CA . PHE A 1 434 ? -20.599 8.731 45.208 1.00 53.88 434 PHE A CA 1
ATOM 3473 C C . PHE A 1 434 ? -19.099 8.806 44.865 1.00 53.88 434 PHE A C 1
ATOM 3475 O O . PHE A 1 434 ? -18.376 7.833 45.077 1.00 53.88 434 PHE A O 1
ATOM 3482 N N . LEU A 1 435 ? -18.610 9.937 44.342 1.00 53.81 435 LEU A N 1
ATOM 3483 C CA . LEU A 1 435 ? -17.189 10.104 44.005 1.00 53.81 435 LEU A CA 1
ATOM 3484 C C . LEU A 1 435 ? -16.306 10.358 45.235 1.00 53.81 435 LEU A C 1
ATOM 3486 O O . LEU A 1 435 ? -15.183 9.870 45.293 1.00 53.81 435 LEU A O 1
ATOM 3490 N N . GLU A 1 436 ? -16.819 11.054 46.240 1.00 51.75 436 GLU A N 1
ATOM 3491 C CA . GLU A 1 436 ? -16.185 11.309 47.526 1.00 51.75 436 GLU A CA 1
ATOM 3492 C C . GLU A 1 436 ? -16.056 10.002 48.318 1.00 51.75 436 GLU A C 1
ATOM 3494 O O . GLU A 1 436 ? -14.965 9.683 48.785 1.00 51.75 436 GLU A O 1
ATOM 3499 N N . ALA A 1 437 ? -17.092 9.154 48.358 1.00 48.69 437 ALA A N 1
ATOM 3500 C CA . ALA A 1 437 ? -16.969 7.798 48.902 1.00 48.69 437 ALA A CA 1
ATOM 3501 C C . ALA A 1 437 ? -15.922 6.933 48.163 1.00 48.69 437 ALA A C 1
ATOM 3503 O O . ALA A 1 437 ? -15.438 5.949 48.722 1.00 48.69 437 ALA A O 1
ATOM 3504 N N . LEU A 1 438 ? -15.546 7.294 46.928 1.00 46.12 438 LEU A N 1
ATOM 3505 C CA . LEU A 1 438 ? -14.523 6.611 46.132 1.00 46.12 438 LEU A CA 1
ATOM 3506 C C . LEU A 1 438 ? -13.129 7.268 46.174 1.00 46.12 438 LEU A C 1
ATOM 3508 O O . LEU A 1 438 ? -12.173 6.581 45.814 1.00 46.12 438 LEU A O 1
ATOM 3512 N N . ASP A 1 439 ? -12.983 8.538 46.573 1.00 47.25 439 ASP A N 1
ATOM 3513 C CA . ASP A 1 439 ? -11.716 9.298 46.466 1.00 47.25 439 ASP A CA 1
ATOM 3514 C C . ASP A 1 439 ? -11.360 10.153 47.708 1.00 47.25 439 ASP A C 1
ATOM 3516 O O . ASP A 1 439 ? -10.290 10.769 47.762 1.00 47.25 439 ASP A O 1
ATOM 3520 N N . ASN A 1 440 ? -12.200 10.180 48.754 1.00 46.94 440 ASN A N 1
ATOM 3521 C CA . ASN A 1 440 ? -11.946 10.970 49.962 1.00 46.94 440 ASN A CA 1
ATOM 3522 C C . ASN A 1 440 ? -10.765 10.412 50.774 1.00 46.94 440 ASN A C 1
ATOM 3524 O O . ASN A 1 440 ? -10.877 9.523 51.624 1.00 46.94 440 ASN A O 1
ATOM 3528 N N . ARG A 1 441 ? -9.601 11.023 50.546 1.00 43.47 441 ARG A N 1
ATOM 3529 C CA . ARG A 1 441 ? -8.360 10.756 51.277 1.00 43.47 441 ARG A CA 1
ATOM 3530 C C . ARG A 1 441 ? -8.409 11.091 52.766 1.00 43.47 441 ARG A C 1
ATOM 3532 O O . ARG A 1 441 ? -7.580 10.550 53.486 1.00 43.47 441 ARG A O 1
ATOM 3539 N N . GLU A 1 442 ? -9.315 11.937 53.254 1.00 43.88 442 GLU A N 1
ATOM 3540 C CA . GLU A 1 442 ? -9.516 12.129 54.699 1.00 43.88 442 GLU A CA 1
ATOM 3541 C C . GLU A 1 442 ? -10.321 10.980 55.313 1.00 43.88 442 GLU A C 1
ATOM 3543 O O . GLU A 1 442 ? -9.941 10.499 56.376 1.00 43.88 442 GLU A O 1
ATOM 3548 N N . PHE A 1 443 ? -11.352 10.468 54.634 1.00 45.91 443 PHE A N 1
ATOM 3549 C CA . PHE A 1 443 ? -12.069 9.259 55.049 1.00 45.91 443 PHE A CA 1
ATOM 3550 C C . PHE A 1 443 ? -11.116 8.058 55.086 1.00 45.91 443 PHE A C 1
ATOM 3552 O O . PHE A 1 443 ? -10.941 7.438 56.134 1.00 45.91 443 PHE A O 1
ATOM 3559 N N . LEU A 1 444 ? -10.374 7.822 53.999 1.00 45.25 444 LEU A N 1
ATOM 3560 C CA . LEU A 1 444 ? -9.340 6.782 53.933 1.00 45.25 444 LEU A CA 1
ATOM 3561 C C . LEU A 1 444 ? -8.198 6.997 54.945 1.00 45.25 444 LEU A C 1
ATOM 3563 O O . LEU A 1 444 ? -7.571 6.030 55.368 1.00 45.25 444 LEU A O 1
ATOM 3567 N N . ARG A 1 445 ? -7.934 8.236 55.387 1.00 47.19 445 ARG A N 1
ATOM 3568 C CA . ARG A 1 445 ? -6.938 8.554 56.430 1.00 47.19 445 ARG A CA 1
ATOM 3569 C C . ARG A 1 445 ? -7.492 8.481 57.854 1.00 47.19 445 ARG A C 1
ATOM 3571 O O . ARG A 1 445 ? -6.698 8.303 58.770 1.00 47.19 445 ARG A O 1
ATOM 3578 N N . LYS A 1 446 ? -8.806 8.602 58.061 1.00 44.62 446 LYS A N 1
ATOM 3579 C CA . LYS A 1 446 ? -9.477 8.277 59.330 1.00 44.62 446 LYS A CA 1
ATOM 3580 C C . LYS A 1 446 ? -9.553 6.761 59.490 1.00 44.62 446 LYS A C 1
ATOM 3582 O O . LYS A 1 446 ? -9.028 6.240 60.465 1.00 44.62 446 LYS A O 1
ATOM 3587 N N . VAL A 1 447 ? -10.053 6.051 58.478 1.00 47.88 447 VAL A N 1
ATOM 3588 C CA . VAL A 1 447 ? -10.072 4.578 58.434 1.00 47.88 447 VAL A CA 1
ATOM 3589 C C . VAL A 1 447 ? -8.650 4.003 58.510 1.00 47.88 447 VAL A C 1
ATOM 3591 O O . VAL A 1 447 ? -8.402 3.108 59.302 1.00 47.88 447 VAL A O 1
ATOM 3594 N N . GLY A 1 448 ? -7.677 4.578 57.795 1.00 43.41 448 GLY A N 1
ATOM 3595 C CA . GLY A 1 448 ? -6.255 4.209 57.891 1.00 43.41 448 GLY A CA 1
ATOM 3596 C C . GLY A 1 448 ? -5.517 4.721 59.140 1.00 43.41 448 GLY A C 1
ATOM 3597 O O . GLY A 1 448 ? -4.315 4.491 59.267 1.00 43.41 448 GLY A O 1
ATOM 3598 N N . LYS A 1 449 ? -6.202 5.435 60.044 1.00 40.22 449 LYS A N 1
ATOM 3599 C CA . LYS A 1 449 ? -5.730 5.777 61.398 1.00 40.22 449 LYS A CA 1
ATOM 3600 C C . LYS A 1 449 ? -6.342 4.886 62.479 1.00 40.22 449 LYS A C 1
ATOM 3602 O O . LYS A 1 449 ? -5.791 4.848 63.576 1.00 40.22 449 LYS A O 1
ATOM 3607 N N . LEU A 1 450 ? -7.447 4.195 62.190 1.00 45.16 450 LEU A N 1
ATOM 3608 C CA . LEU A 1 450 ? -7.938 3.108 63.028 1.00 45.16 450 LEU A CA 1
ATOM 3609 C C . LEU A 1 450 ? -6.927 1.966 62.907 1.00 45.16 450 LEU A C 1
ATOM 3611 O O . LEU A 1 450 ? -6.831 1.314 61.867 1.00 45.16 450 LEU A O 1
ATOM 3615 N N . ASP A 1 451 ? -6.103 1.786 63.939 1.00 39.25 451 ASP A N 1
ATOM 3616 C CA . ASP A 1 451 ? -5.005 0.826 63.896 1.00 39.25 451 ASP A CA 1
ATOM 3617 C C . ASP A 1 451 ? -5.549 -0.605 63.753 1.00 39.25 451 ASP A C 1
ATOM 3619 O O . ASP A 1 451 ? -6.153 -1.169 64.668 1.00 39.25 451 ASP A O 1
ATOM 3623 N N . MET A 1 452 ? -5.286 -1.210 62.591 1.00 44.44 452 MET A N 1
ATOM 3624 C CA . MET A 1 452 ? -5.628 -2.596 62.252 1.00 44.44 452 MET A CA 1
ATOM 3625 C C . MET A 1 452 ? -5.047 -3.631 63.234 1.00 44.44 452 MET A C 1
ATOM 3627 O O . MET A 1 452 ? -5.506 -4.773 63.250 1.00 44.44 452 MET A O 1
ATOM 3631 N N . SER A 1 453 ? -4.107 -3.242 64.103 1.00 38.72 453 SER A N 1
ATOM 3632 C CA . SER A 1 453 ? -3.714 -3.996 65.303 1.00 38.72 453 SER A CA 1
ATOM 3633 C C . SER A 1 453 ? -4.915 -4.409 66.184 1.00 38.72 453 SER A C 1
ATOM 3635 O O . SER A 1 453 ? -4.900 -5.476 66.798 1.00 38.72 453 SER A O 1
ATOM 3637 N N . GLY A 1 454 ? -6.006 -3.628 66.193 1.00 37.69 454 GLY A N 1
ATOM 3638 C CA . GLY A 1 454 ? -7.242 -3.927 66.931 1.00 37.69 454 GLY A CA 1
ATOM 3639 C C . GLY A 1 454 ? -8.138 -5.028 66.334 1.00 37.69 454 GLY A C 1
ATOM 3640 O O . GLY A 1 454 ? -9.062 -5.494 67.005 1.00 37.69 454 GLY A O 1
ATOM 3641 N N . ALA A 1 455 ? -7.879 -5.499 65.107 1.00 38.94 455 ALA A N 1
ATOM 3642 C CA . ALA A 1 455 ? -8.786 -6.363 64.331 1.00 38.94 455 ALA A CA 1
ATOM 3643 C C . ALA A 1 455 ? -8.952 -7.820 64.844 1.00 38.94 455 ALA A C 1
ATOM 3645 O O . ALA A 1 455 ? -9.472 -8.680 64.134 1.00 38.94 455 ALA A O 1
ATOM 3646 N N . ALA A 1 456 ? -8.537 -8.118 66.079 1.00 40.25 456 ALA A N 1
ATOM 3647 C CA . ALA A 1 456 ? -8.706 -9.420 66.732 1.00 40.25 456 ALA A CA 1
ATOM 3648 C C . ALA A 1 456 ? -9.955 -9.519 67.639 1.00 40.25 456 ALA A C 1
ATOM 3650 O O . ALA A 1 456 ? -10.344 -10.621 68.028 1.00 40.25 456 ALA A O 1
ATOM 3651 N N . ILE A 1 457 ? -10.582 -8.392 68.004 1.00 43.28 457 ILE A N 1
ATOM 3652 C CA . ILE A 1 457 ? -11.532 -8.331 69.136 1.00 43.28 457 ILE A CA 1
ATOM 3653 C C . ILE A 1 457 ? -12.924 -8.915 68.816 1.00 43.28 457 ILE A C 1
ATOM 3655 O O . ILE A 1 457 ? -13.578 -9.463 69.701 1.00 43.28 457 ILE A O 1
ATOM 3659 N N . ILE A 1 458 ? -13.380 -8.878 67.560 1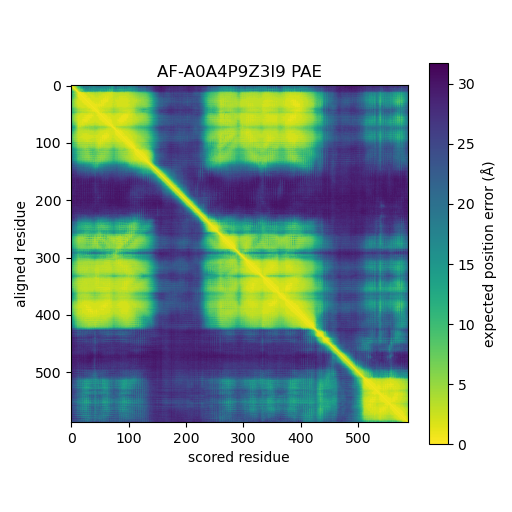.00 40.38 458 ILE A N 1
ATOM 3660 C CA . ILE A 1 458 ? -14.758 -9.281 67.195 1.00 40.38 458 ILE A CA 1
ATOM 3661 C C . ILE A 1 458 ? -14.977 -10.814 67.273 1.00 40.38 458 ILE A C 1
ATOM 3663 O O . ILE A 1 458 ? -16.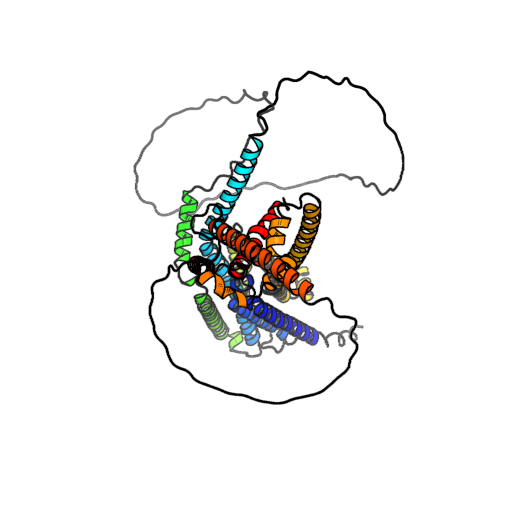109 -11.282 67.383 1.00 40.38 458 ILE A O 1
ATOM 3667 N N . ALA A 1 459 ? -13.908 -11.617 67.322 1.00 39.91 459 ALA A N 1
ATOM 3668 C CA . ALA A 1 459 ? -13.991 -13.082 67.331 1.00 39.91 459 ALA A CA 1
ATOM 3669 C C . ALA A 1 459 ? -14.500 -13.715 68.649 1.00 39.91 459 ALA A C 1
ATOM 3671 O O . ALA A 1 459 ? -14.848 -14.896 68.659 1.00 39.91 459 ALA A O 1
ATOM 3672 N N . THR A 1 460 ? -14.533 -12.983 69.770 1.00 39.50 460 THR A N 1
ATOM 3673 C CA . THR A 1 460 ? -14.777 -13.560 71.113 1.00 39.50 460 THR A CA 1
ATOM 3674 C C . THR A 1 460 ? -16.183 -13.339 71.676 1.00 39.50 460 THR A C 1
ATOM 3676 O O . THR A 1 460 ? -16.553 -13.998 72.647 1.00 39.50 460 THR A O 1
ATOM 3679 N N . ALA A 1 461 ? -17.020 -12.503 71.055 1.00 36.81 461 ALA A N 1
ATOM 3680 C CA . ALA A 1 461 ? -18.346 -12.128 71.571 1.00 36.81 461 ALA A CA 1
ATOM 3681 C C . ALA A 1 461 ? -19.431 -13.237 71.509 1.00 36.81 461 ALA A C 1
ATOM 3683 O O . ALA A 1 461 ? -20.618 -12.952 71.669 1.00 36.81 461 ALA A O 1
ATOM 3684 N N . LYS A 1 462 ?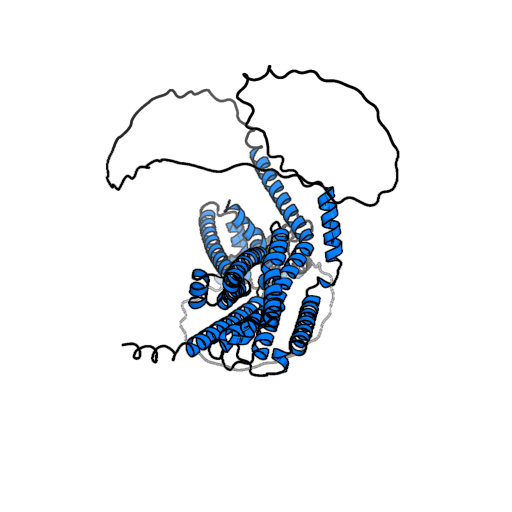 -19.064 -14.502 71.239 1.00 38.06 462 LYS A N 1
ATOM 3685 C CA . LYS A 1 462 ? -20.024 -15.581 70.931 1.00 38.06 462 LYS A CA 1
ATOM 3686 C C . LYS A 1 462 ? -19.690 -16.961 71.517 1.00 38.06 462 LYS A C 1
ATOM 3688 O O . LYS A 1 462 ? -20.078 -17.976 70.939 1.00 38.06 462 LYS A O 1
ATOM 3693 N N . GLN A 1 463 ? -19.020 -17.025 72.672 1.00 37.38 463 GLN A N 1
ATOM 3694 C CA . GLN A 1 463 ? -18.872 -18.274 73.437 1.00 37.38 463 GLN A CA 1
ATOM 3695 C C . GLN A 1 463 ? -19.394 -18.150 74.876 1.00 37.38 463 GLN A C 1
ATOM 3697 O O . GLN A 1 463 ? -18.894 -17.373 75.683 1.00 37.38 463 GLN A O 1
ATOM 3702 N N . SER A 1 464 ? -20.409 -18.963 75.182 1.00 32.34 464 SER A N 1
ATOM 3703 C CA . SER A 1 464 ? -20.897 -19.235 76.539 1.00 32.34 464 SER A CA 1
ATOM 3704 C C . SER A 1 464 ? -19.900 -20.146 77.282 1.00 32.34 464 SER A C 1
ATOM 3706 O O . SER A 1 464 ? -19.292 -21.004 76.637 1.00 32.34 464 SER A O 1
ATOM 3708 N N . PRO A 1 465 ? -19.691 -19.997 78.605 1.00 45.19 465 PRO A N 1
ATOM 3709 C CA . PRO A 1 465 ? -18.611 -20.691 79.301 1.00 45.19 465 PRO A CA 1
ATOM 3710 C C . PRO A 1 465 ? -18.895 -22.182 79.551 1.00 45.19 465 PRO A C 1
ATOM 3712 O O . PRO A 1 465 ? -19.825 -22.547 80.268 1.00 45.19 465 PRO A O 1
ATOM 3715 N N . SER A 1 466 ? -17.994 -23.043 79.074 1.00 35.47 466 SER A N 1
ATOM 3716 C CA . SER A 1 466 ? -17.819 -24.416 79.565 1.00 35.47 466 SER A CA 1
ATOM 3717 C C . SER A 1 466 ? -16.331 -24.731 79.725 1.00 35.47 466 SER A C 1
ATOM 3719 O O . SER A 1 466 ? -15.527 -24.422 78.849 1.00 35.47 466 SER A O 1
ATOM 3721 N N . SER A 1 467 ? -15.952 -25.324 80.853 1.00 39.69 467 SER A N 1
ATOM 3722 C CA . SER A 1 467 ? -14.560 -25.526 81.262 1.00 39.69 467 SER A CA 1
ATOM 3723 C C . SER A 1 467 ? -13.853 -26.679 80.533 1.00 39.69 467 SER A C 1
ATOM 3725 O O . SER A 1 467 ? -14.403 -27.768 80.399 1.00 39.69 467 SER A O 1
ATOM 3727 N N . SER A 1 468 ? -12.566 -26.508 80.195 1.00 34.06 468 SER A N 1
ATOM 3728 C CA . SER A 1 468 ? -11.469 -27.158 80.950 1.00 34.06 468 SER A CA 1
ATOM 3729 C C . SER A 1 468 ? -10.065 -27.024 80.317 1.00 34.06 468 SER A C 1
ATOM 3731 O O . SER A 1 468 ? -9.871 -27.156 79.118 1.00 34.06 468 SER A O 1
ATOM 3733 N N . SER A 1 469 ? -9.077 -26.781 81.187 1.00 35.78 469 SER A N 1
ATOM 3734 C CA . SER A 1 469 ? -7.660 -27.201 81.131 1.00 35.78 469 SER A CA 1
ATOM 3735 C C . SER A 1 469 ? -7.064 -27.766 79.819 1.00 35.78 469 SER A C 1
ATOM 3737 O O . SER A 1 469 ? -7.263 -28.940 79.508 1.00 35.78 469 SER A O 1
ATOM 3739 N N . SER A 1 470 ? -6.066 -27.074 79.246 1.00 29.53 470 SER A N 1
ATOM 3740 C CA . SER A 1 470 ? -4.652 -27.519 79.366 1.00 29.53 470 SER A CA 1
ATOM 3741 C C . SER A 1 470 ? -3.611 -26.534 78.789 1.00 29.53 470 SER A C 1
ATOM 3743 O O . SER A 1 470 ? -3.861 -25.789 77.850 1.00 29.53 470 SER A O 1
ATOM 3745 N N . MET A 1 471 ? -2.421 -26.552 79.397 1.00 32.19 471 MET A N 1
ATOM 3746 C CA . MET A 1 471 ? -1.133 -25.976 78.945 1.00 32.19 471 MET A CA 1
ATOM 3747 C C . MET A 1 471 ? -0.239 -27.148 78.423 1.00 32.19 471 MET A C 1
ATOM 3749 O O . MET A 1 471 ? -0.718 -28.280 78.539 1.00 32.19 471 MET A O 1
ATOM 3753 N N . PRO A 1 472 ? 1.043 -27.010 77.967 1.00 53.12 472 PRO A N 1
ATOM 3754 C CA . PRO A 1 472 ? 1.984 -25.865 77.993 1.00 53.12 472 PRO A CA 1
ATOM 3755 C C . PRO A 1 472 ? 2.855 -25.702 76.697 1.00 53.12 472 PRO A C 1
ATOM 3757 O O . PRO A 1 472 ? 2.520 -26.233 75.646 1.00 53.12 472 PRO A O 1
ATOM 3760 N N . ILE A 1 473 ? 4.042 -25.068 76.845 1.00 29.08 473 ILE A N 1
ATOM 3761 C CA . ILE A 1 473 ? 5.247 -25.031 75.960 1.00 29.08 473 ILE A CA 1
ATOM 3762 C C . ILE A 1 473 ? 5.266 -23.860 74.940 1.00 29.08 473 ILE A C 1
ATOM 3764 O O . ILE A 1 473 ? 4.340 -23.763 74.151 1.00 29.08 473 ILE A O 1
ATOM 3768 N N . ARG A 1 474 ? 6.243 -22.928 74.811 1.00 29.64 474 ARG A N 1
ATOM 3769 C CA . ARG A 1 474 ? 7.521 -22.488 75.472 1.00 29.64 474 ARG A CA 1
ATOM 3770 C C . ARG A 1 474 ? 8.688 -22.416 74.453 1.00 29.64 474 ARG A C 1
ATOM 3772 O O . ARG A 1 474 ? 8.828 -23.323 73.645 1.00 29.64 474 ARG A O 1
ATOM 3779 N N . LEU A 1 475 ? 9.583 -21.422 74.628 1.00 29.23 475 LEU A N 1
ATOM 3780 C CA . LEU A 1 475 ? 10.793 -21.066 73.831 1.00 29.23 475 LEU A CA 1
ATOM 3781 C C . LEU A 1 475 ? 10.500 -20.132 72.628 1.00 29.23 475 LEU A C 1
ATOM 3783 O O . LEU A 1 475 ? 9.411 -20.190 72.078 1.00 29.23 475 LEU A O 1
ATOM 3787 N N . SER A 1 476 ? 11.396 -19.226 72.196 1.00 28.56 476 SER A N 1
ATOM 3788 C CA . SER A 1 476 ? 12.804 -18.986 72.594 1.00 28.56 476 SER A CA 1
ATOM 3789 C C . SER A 1 476 ? 13.205 -17.492 72.596 1.00 28.56 476 SER A C 1
ATOM 3791 O O . SER A 1 476 ? 12.522 -16.654 72.017 1.00 28.56 476 SER A O 1
ATOM 3793 N N . ASN A 1 477 ? 14.347 -17.167 73.215 1.00 31.64 477 ASN A N 1
ATOM 3794 C CA . ASN A 1 477 ? 14.918 -15.813 73.323 1.00 31.64 477 ASN A CA 1
ATOM 3795 C C . ASN A 1 477 ? 15.753 -15.404 72.090 1.00 31.64 477 ASN A C 1
ATOM 3797 O O . ASN A 1 477 ? 16.509 -16.240 71.590 1.00 31.64 477 ASN A O 1
ATOM 3801 N N . ARG A 1 478 ? 15.839 -14.092 71.786 1.00 28.14 478 ARG A N 1
ATOM 3802 C CA . ARG A 1 478 ? 17.149 -13.390 71.713 1.00 28.14 478 ARG A CA 1
ATOM 3803 C C . ARG A 1 478 ? 17.084 -11.848 71.716 1.00 28.14 478 ARG A C 1
ATOM 3805 O O . ARG A 1 478 ? 16.255 -11.232 71.066 1.00 28.14 478 ARG A O 1
ATOM 3812 N N . HIS A 1 479 ? 18.053 -11.271 72.424 1.00 33.75 479 HIS A N 1
ATOM 3813 C CA . HIS A 1 479 ? 18.459 -9.856 72.544 1.00 33.75 479 HIS A CA 1
ATOM 3814 C C . HIS A 1 479 ? 20.002 -9.813 72.326 1.00 33.75 479 HIS A C 1
ATOM 3816 O O . HIS A 1 479 ? 20.578 -10.901 72.173 1.00 33.75 479 HIS A O 1
ATOM 3822 N N . PRO A 1 480 ? 20.729 -8.668 72.409 1.00 57.75 480 PRO A N 1
ATOM 3823 C CA . PRO A 1 480 ? 20.324 -7.257 72.568 1.00 57.75 480 PRO A CA 1
ATOM 3824 C C . PRO A 1 480 ? 20.593 -6.484 71.231 1.00 57.75 480 PRO A C 1
ATOM 3826 O O . PRO A 1 480 ? 20.118 -7.000 70.228 1.00 57.75 480 PRO A O 1
ATOM 3829 N N . ALA A 1 481 ? 21.266 -5.328 71.027 1.00 35.06 481 ALA A N 1
ATOM 3830 C CA . ALA A 1 481 ? 22.038 -4.373 71.850 1.00 35.06 481 ALA A CA 1
ATOM 3831 C C . ALA A 1 481 ? 22.293 -3.019 71.123 1.00 35.06 481 ALA A C 1
ATOM 3833 O O . ALA A 1 481 ? 22.133 -2.949 69.910 1.00 35.06 481 ALA A O 1
ATOM 3834 N N . ARG A 1 482 ? 22.838 -2.031 71.869 1.00 30.72 482 ARG A N 1
ATOM 3835 C CA . ARG A 1 482 ? 23.342 -0.682 71.466 1.00 30.72 482 ARG A CA 1
ATOM 3836 C C . ARG A 1 482 ? 22.271 0.354 71.035 1.00 30.72 482 ARG A C 1
ATOM 3838 O O . ARG A 1 482 ? 21.445 0.024 70.202 1.00 30.72 482 ARG A O 1
ATOM 3845 N N . SER A 1 483 ? 22.122 1.580 71.579 1.00 32.53 483 SER A N 1
ATOM 3846 C CA . SER A 1 483 ? 22.984 2.635 72.206 1.00 32.53 483 SER A CA 1
ATOM 3847 C C . SER A 1 483 ? 23.361 3.771 71.229 1.00 32.53 483 SER A C 1
ATOM 3849 O O . SER A 1 483 ? 23.724 3.445 70.106 1.00 32.53 483 SER A O 1
ATOM 3851 N N . SER A 1 484 ? 23.454 5.066 71.580 1.00 38.00 484 SER A N 1
ATOM 3852 C CA . SER A 1 484 ? 23.007 5.855 72.758 1.00 38.00 484 SER A CA 1
ATOM 3853 C C . SER A 1 484 ? 23.482 7.321 72.623 1.00 38.00 484 SER A C 1
ATOM 3855 O O . SER A 1 484 ? 24.680 7.495 72.452 1.00 38.00 484 SER A O 1
ATOM 3857 N N . GLU A 1 485 ? 22.614 8.329 72.785 1.00 38.50 485 GLU A N 1
ATOM 3858 C CA . GLU A 1 485 ? 22.892 9.750 73.155 1.00 38.50 485 GLU A CA 1
ATOM 3859 C C . GLU A 1 485 ? 21.514 10.468 73.193 1.00 38.50 485 GLU A C 1
ATOM 3861 O O . GLU A 1 485 ? 20.683 10.178 72.339 1.00 38.50 485 GLU A O 1
ATOM 3866 N N . ILE A 1 486 ? 21.039 11.225 74.196 1.00 40.34 486 ILE A N 1
ATOM 3867 C CA . ILE A 1 486 ? 21.543 12.258 75.133 1.00 40.34 486 ILE A CA 1
ATOM 3868 C C . ILE A 1 486 ? 21.096 13.684 74.726 1.00 40.34 486 ILE A C 1
ATOM 3870 O O . ILE A 1 486 ? 21.693 14.344 73.888 1.00 40.34 486 ILE A O 1
ATOM 3874 N N . ALA A 1 487 ? 20.049 14.134 75.431 1.00 38.28 487 ALA A N 1
ATOM 3875 C CA . ALA A 1 487 ? 19.706 15.503 75.840 1.00 38.28 487 ALA A CA 1
ATOM 3876 C C . ALA A 1 487 ? 19.612 16.659 74.812 1.00 38.28 487 ALA A C 1
ATOM 3878 O O . ALA A 1 487 ? 20.616 17.208 74.362 1.00 38.28 487 ALA A O 1
ATOM 3879 N N . ARG A 1 488 ? 18.423 17.282 74.777 1.00 37.12 488 ARG A N 1
ATOM 3880 C CA . ARG A 1 488 ? 18.235 18.528 75.552 1.00 37.12 488 ARG A CA 1
ATOM 3881 C C . ARG A 1 488 ? 16.789 18.756 75.997 1.00 37.12 488 ARG A C 1
ATOM 3883 O O . ARG A 1 488 ? 15.875 18.092 75.524 1.00 37.12 488 ARG A O 1
ATOM 3890 N N . ASP A 1 489 ? 16.649 19.646 76.972 1.00 38.69 489 ASP A N 1
ATOM 3891 C CA . ASP A 1 489 ? 15.440 19.908 77.758 1.00 38.69 489 ASP A CA 1
ATOM 3892 C C . ASP A 1 489 ? 14.719 21.186 77.287 1.00 38.69 489 ASP A C 1
ATOM 3894 O O . ASP A 1 489 ? 15.367 22.077 76.734 1.00 38.69 489 ASP A O 1
ATOM 3898 N N . ASN A 1 490 ? 13.403 21.253 77.519 1.00 39.78 490 ASN A N 1
ATOM 3899 C CA . ASN A 1 490 ? 12.590 22.458 77.751 1.00 39.78 490 ASN A CA 1
ATOM 3900 C C . ASN A 1 490 ? 11.099 22.072 77.791 1.00 39.78 490 ASN A C 1
ATOM 3902 O O . ASN A 1 490 ? 10.490 21.782 76.761 1.00 39.78 490 ASN A O 1
ATOM 3906 N N . ARG A 1 491 ? 10.499 22.087 78.987 1.00 38.66 491 ARG A N 1
ATOM 3907 C CA . ARG A 1 491 ? 9.159 21.543 79.259 1.00 38.66 491 ARG A CA 1
ATOM 3908 C C . ARG A 1 491 ? 8.216 22.599 79.865 1.00 38.66 491 ARG A C 1
ATOM 3910 O O . ARG A 1 491 ? 8.422 22.984 81.016 1.00 38.66 491 ARG A O 1
ATOM 3917 N N . PRO A 1 492 ? 7.159 23.038 79.152 1.00 42.56 492 PRO A N 1
ATOM 3918 C CA . PRO A 1 492 ? 6.005 23.702 79.762 1.00 42.56 492 PRO A CA 1
ATOM 3919 C C . PRO A 1 492 ? 5.232 22.738 80.681 1.00 42.56 492 PRO A C 1
ATOM 3921 O O . PRO A 1 492 ? 5.393 21.521 80.583 1.00 42.56 492 PRO A O 1
ATOM 3924 N N . ALA A 1 493 ? 4.399 23.267 81.581 1.00 46.84 493 ALA A N 1
ATOM 3925 C CA . ALA A 1 493 ? 3.701 22.464 82.587 1.00 46.84 493 ALA A CA 1
ATOM 3926 C C . ALA A 1 493 ? 2.822 21.353 81.973 1.00 46.84 493 ALA A C 1
ATOM 3928 O O . ALA A 1 493 ? 2.128 21.567 80.980 1.00 46.84 493 ALA A O 1
ATOM 3929 N N . SER A 1 494 ? 2.853 20.167 82.588 1.00 45.19 494 SER A N 1
ATOM 3930 C CA . SER A 1 494 ? 2.033 19.020 82.169 1.00 45.19 494 SER A CA 1
ATOM 3931 C C . SER A 1 494 ? 0.566 19.235 82.574 1.00 45.19 494 SER A C 1
ATOM 3933 O O . SER A 1 494 ? 0.349 19.699 83.697 1.00 45.19 494 SER A O 1
ATOM 3935 N N . PRO A 1 495 ? -0.421 18.838 81.749 1.00 51.06 495 PRO A N 1
ATOM 3936 C CA . PRO A 1 495 ? -1.803 18.669 82.196 1.00 51.06 495 PRO A CA 1
ATOM 3937 C C . PRO A 1 495 ? -1.911 17.647 83.332 1.00 51.06 495 PRO A C 1
ATOM 3939 O O . PRO A 1 495 ? -1.030 16.798 83.515 1.00 51.06 495 PRO A O 1
ATOM 3942 N N . THR A 1 496 ? -3.002 17.717 84.089 1.00 53.72 496 THR A N 1
ATOM 3943 C CA . THR A 1 496 ? -3.281 16.790 85.186 1.00 53.72 496 THR A CA 1
ATOM 3944 C C . THR A 1 496 ? -3.580 15.395 84.641 1.00 53.72 496 THR A C 1
ATOM 3946 O O . THR A 1 496 ? -4.349 15.239 83.698 1.00 53.72 496 THR A O 1
ATOM 3949 N N . GLN A 1 497 ? -2.980 14.361 85.237 1.00 53.44 497 GLN A N 1
ATOM 3950 C CA . GLN A 1 497 ? -2.961 13.008 84.663 1.00 53.44 497 GLN A CA 1
ATOM 3951 C C . GLN A 1 497 ? -4.366 12.394 84.469 1.00 53.44 497 GLN A C 1
ATOM 3953 O O . GLN A 1 497 ? -4.558 11.589 83.563 1.00 53.44 497 GLN A O 1
ATOM 3958 N N . ASN A 1 498 ? -5.351 12.842 85.253 1.00 51.53 498 ASN A N 1
ATOM 3959 C CA . ASN A 1 498 ? -6.742 12.391 85.189 1.00 51.53 498 ASN A CA 1
ATOM 3960 C C . ASN A 1 498 ? -7.507 12.904 83.949 1.00 51.53 498 ASN A C 1
ATOM 3962 O O . ASN A 1 498 ? -8.438 12.241 83.509 1.00 51.53 498 ASN A O 1
ATOM 3966 N N . GLU A 1 499 ? -7.128 14.047 83.363 1.00 52.75 499 GLU A N 1
ATOM 3967 C CA . GLU A 1 499 ? -7.814 14.603 82.176 1.00 52.75 499 GLU A CA 1
ATOM 3968 C C . GLU A 1 499 ? -7.463 13.842 80.884 1.00 52.75 499 GLU A C 1
ATOM 3970 O O . GLU A 1 499 ? -8.169 13.946 79.886 1.00 52.75 499 GLU A O 1
ATOM 3975 N N . ILE A 1 500 ? -6.373 13.065 80.888 1.00 54.03 500 ILE A N 1
ATOM 3976 C CA . ILE A 1 500 ? -5.884 12.342 79.703 1.00 54.03 500 ILE A CA 1
ATOM 3977 C C . ILE A 1 500 ? -6.551 10.962 79.570 1.00 54.03 500 ILE A C 1
ATOM 3979 O O . ILE A 1 500 ? -6.818 10.521 78.453 1.00 54.03 500 ILE A O 1
ATOM 3983 N N . GLU A 1 501 ? -6.872 10.293 80.683 1.00 53.84 501 GLU A N 1
ATOM 3984 C CA . GLU A 1 501 ? -7.569 8.996 80.651 1.00 53.84 501 GLU A CA 1
ATOM 3985 C C . GLU A 1 501 ? -9.050 9.140 80.252 1.00 53.84 501 GLU A C 1
ATOM 3987 O O . GLU A 1 501 ? -9.557 8.314 79.494 1.00 53.84 501 GLU A O 1
ATOM 3992 N N . GLU A 1 502 ? -9.734 10.209 80.680 1.00 50.09 502 GLU A N 1
ATOM 3993 C CA . GLU A 1 502 ? -11.155 10.427 80.355 1.00 50.09 502 GLU A CA 1
ATOM 3994 C C . GLU A 1 502 ? -11.378 10.810 78.876 1.00 50.09 502 GLU A C 1
ATOM 3996 O O . GLU A 1 502 ? -12.346 10.363 78.262 1.00 50.09 502 GLU A O 1
ATOM 4001 N N . VAL A 1 503 ? -10.449 11.556 78.260 1.00 52.25 503 VAL A N 1
ATOM 4002 C CA . VAL A 1 503 ? -10.524 11.908 76.827 1.00 52.25 503 VAL A CA 1
ATOM 4003 C C . VAL A 1 503 ? -10.270 10.693 75.927 1.00 52.25 503 VAL A C 1
ATOM 4005 O O . VAL A 1 503 ? -11.032 10.468 74.986 1.00 52.25 503 VAL A O 1
ATOM 4008 N N . HIS A 1 504 ? -9.259 9.867 76.221 1.00 51.59 504 HIS A N 1
ATOM 4009 C CA . HIS A 1 504 ? -8.992 8.669 75.413 1.00 51.59 504 HIS A CA 1
ATOM 4010 C C . HIS A 1 504 ? -10.099 7.610 75.529 1.00 51.59 504 HIS A C 1
ATOM 4012 O O . HIS A 1 504 ? -10.443 6.986 74.527 1.00 51.59 504 HIS A O 1
ATOM 4018 N N . ALA A 1 505 ? -10.722 7.458 76.705 1.00 51.78 505 ALA A N 1
ATOM 4019 C CA . ALA A 1 505 ? -11.856 6.549 76.881 1.00 51.78 505 ALA A CA 1
ATOM 4020 C C . ALA A 1 505 ? -13.094 6.944 76.047 1.00 51.78 505 ALA A C 1
ATOM 4022 O O . ALA A 1 505 ? -13.891 6.076 75.690 1.00 51.78 505 ALA A O 1
ATOM 4023 N N . ALA A 1 506 ? -13.259 8.230 75.716 1.00 50.06 506 ALA A N 1
ATOM 4024 C CA . ALA A 1 506 ? -14.331 8.695 74.839 1.00 50.06 506 ALA A CA 1
ATOM 4025 C C . ALA A 1 506 ? -14.019 8.440 73.351 1.00 50.06 506 ALA A C 1
ATOM 4027 O O . ALA A 1 506 ? -14.888 7.966 72.614 1.00 50.06 506 ALA A O 1
ATOM 4028 N N . GLU A 1 507 ? -12.787 8.719 72.911 1.00 50.44 507 GLU A N 1
ATOM 4029 C CA . GLU A 1 507 ? -12.385 8.675 71.494 1.00 50.44 507 GLU A CA 1
ATOM 4030 C C . GLU A 1 507 ? -12.446 7.250 70.894 1.00 50.44 507 GLU A C 1
ATOM 4032 O O . GLU A 1 507 ? -12.894 7.075 69.757 1.00 50.44 507 GLU A O 1
ATOM 4037 N N . ASP A 1 508 ? -12.124 6.215 71.683 1.00 53.56 508 ASP A N 1
ATOM 4038 C CA . ASP A 1 508 ? -12.198 4.803 71.258 1.00 53.56 508 ASP A CA 1
ATOM 4039 C C . ASP A 1 508 ? -13.632 4.302 70.977 1.00 53.56 508 ASP A C 1
ATOM 4041 O O . ASP A 1 508 ? -13.824 3.340 70.227 1.00 53.56 508 ASP A O 1
ATOM 4045 N N . THR A 1 509 ? -14.667 4.936 71.542 1.00 55.25 509 THR A N 1
ATOM 4046 C CA . THR A 1 509 ? -16.056 4.455 71.383 1.00 55.25 509 THR A CA 1
ATOM 4047 C C . THR A 1 509 ? -16.670 4.807 70.027 1.00 55.25 509 THR A C 1
ATOM 4049 O O . THR A 1 509 ? -17.381 3.983 69.449 1.00 55.25 509 THR A O 1
ATOM 4052 N N . GLY A 1 510 ? -16.352 5.985 69.473 1.00 61.72 510 GLY A N 1
ATOM 4053 C CA . GLY A 1 510 ? -16.793 6.379 68.128 1.00 61.72 510 GLY A CA 1
ATOM 4054 C C . GLY A 1 510 ? -16.152 5.515 67.038 1.00 61.72 510 GLY A C 1
ATOM 4055 O O . GLY A 1 510 ? -16.838 5.036 66.139 1.00 61.72 510 GLY A O 1
ATOM 4056 N N . SER A 1 511 ? -14.856 5.223 67.201 1.00 73.69 511 SER A N 1
ATOM 4057 C CA . SER A 1 511 ? -14.051 4.324 66.358 1.00 73.69 511 SER A CA 1
ATOM 4058 C C . SER A 1 511 ? -14.763 2.997 66.037 1.00 73.69 511 SER A C 1
ATOM 4060 O O . SER A 1 511 ? -14.907 2.625 64.868 1.00 73.69 511 SER A O 1
ATOM 4062 N N . ALA A 1 512 ? -15.284 2.310 67.059 1.00 78.94 512 ALA A N 1
ATOM 4063 C CA . ALA A 1 512 ? -15.964 1.027 66.887 1.00 78.94 512 ALA A CA 1
ATOM 4064 C C . ALA A 1 512 ? -17.324 1.146 66.168 1.00 78.94 512 ALA A C 1
ATOM 4066 O O . ALA A 1 512 ? -17.712 0.241 65.425 1.00 78.94 512 ALA A O 1
ATOM 4067 N N . GLN A 1 513 ? -18.045 2.253 66.369 1.00 83.75 513 GLN A N 1
ATOM 4068 C CA . GLN A 1 513 ? -19.345 2.490 65.739 1.00 83.75 513 GLN A CA 1
ATOM 4069 C C . GLN A 1 513 ? -19.198 2.869 64.256 1.00 83.75 513 GLN A C 1
ATOM 4071 O O . GLN A 1 513 ? -19.924 2.330 63.418 1.00 83.75 513 GLN A O 1
ATOM 4076 N N . ASP A 1 514 ? -18.214 3.705 63.915 1.00 81.12 514 ASP A N 1
ATOM 4077 C CA . ASP A 1 514 ? -17.877 4.052 62.528 1.00 81.12 514 ASP A CA 1
ATOM 4078 C C . ASP A 1 514 ? -17.417 2.815 61.736 1.00 81.12 514 ASP A C 1
ATOM 4080 O O . ASP A 1 514 ? -17.849 2.598 60.600 1.00 81.12 514 ASP A O 1
ATOM 4084 N N . ALA A 1 515 ? -16.602 1.947 62.349 1.00 81.69 515 ALA A N 1
ATOM 4085 C CA . ALA A 1 515 ? -16.173 0.688 61.739 1.00 81.69 515 ALA A CA 1
ATOM 4086 C C . ALA A 1 515 ? -17.352 -0.266 61.453 1.00 81.69 515 ALA A C 1
ATOM 4088 O O . ALA A 1 515 ? -17.393 -0.902 60.396 1.00 81.69 515 ALA A O 1
ATOM 4089 N N . ALA A 1 516 ? -18.337 -0.341 62.357 1.00 87.44 516 ALA A N 1
ATOM 4090 C CA . ALA A 1 516 ? -19.542 -1.147 62.160 1.00 87.44 516 ALA A CA 1
ATOM 4091 C C . ALA A 1 516 ? -20.436 -0.605 61.026 1.00 87.44 516 ALA A C 1
ATOM 4093 O O . ALA A 1 516 ? -20.943 -1.386 60.216 1.00 87.44 516 ALA A O 1
ATOM 4094 N N . LEU A 1 517 ? -20.587 0.721 60.924 1.00 87.19 517 LEU A N 1
ATOM 4095 C CA . LEU A 1 517 ? -21.322 1.375 59.834 1.00 87.19 517 LEU A CA 1
ATOM 4096 C C . LEU A 1 517 ? -20.641 1.157 58.474 1.00 87.19 517 LEU A C 1
ATOM 4098 O O . LEU A 1 517 ? -21.309 0.801 57.501 1.00 87.19 517 LEU A O 1
ATOM 4102 N N . LEU A 1 518 ? -19.310 1.284 58.407 1.00 84.75 518 LEU A N 1
ATOM 4103 C CA . LEU A 1 518 ? -18.539 0.996 57.194 1.00 84.75 518 LEU A CA 1
ATOM 4104 C C . LEU A 1 518 ? -18.695 -0.470 56.758 1.00 84.75 518 LEU A C 1
ATOM 4106 O O . LEU A 1 518 ? -18.949 -0.736 55.583 1.00 84.75 518 LEU A O 1
ATOM 4110 N N . ALA A 1 519 ? -18.612 -1.425 57.688 1.00 87.69 519 ALA A N 1
ATOM 4111 C CA . ALA A 1 519 ? -18.840 -2.837 57.381 1.00 87.69 519 ALA A CA 1
ATOM 4112 C C . ALA A 1 519 ? -20.257 -3.087 56.823 1.00 87.69 519 ALA A C 1
ATOM 4114 O O . ALA A 1 519 ? -20.420 -3.839 55.859 1.00 87.69 519 ALA A O 1
ATOM 4115 N N . GLN A 1 520 ? -21.280 -2.424 57.373 1.00 92.56 520 GLN A N 1
ATOM 4116 C CA . GLN A 1 520 ? -22.660 -2.528 56.891 1.00 92.56 520 GLN A CA 1
ATOM 4117 C C . GLN A 1 520 ? -22.822 -2.003 55.451 1.00 92.56 520 GLN A C 1
ATOM 4119 O O . GLN A 1 520 ? -23.456 -2.670 54.627 1.00 92.56 520 GLN A O 1
ATOM 4124 N N . GLU A 1 521 ? -22.227 -0.855 55.120 1.00 91.69 521 GLU A N 1
ATOM 4125 C CA . GLU A 1 521 ? -22.281 -0.286 53.765 1.00 91.69 521 GLU A CA 1
ATOM 4126 C C . GLU A 1 521 ? -21.454 -1.096 52.747 1.00 91.69 521 GLU A C 1
ATOM 4128 O O . GLU A 1 521 ? -21.916 -1.308 51.626 1.00 91.69 521 GLU A O 1
ATOM 4133 N N . LEU A 1 522 ? -20.302 -1.666 53.127 1.00 91.31 522 LEU A N 1
ATOM 4134 C CA . LEU A 1 522 ? -19.542 -2.580 52.255 1.00 91.31 522 LEU A CA 1
ATOM 4135 C C . LEU A 1 522 ? -20.328 -3.870 51.942 1.00 91.31 522 LEU A C 1
ATOM 4137 O O . LEU A 1 522 ? -20.335 -4.336 50.800 1.00 91.31 522 LEU A O 1
ATOM 4141 N N . VAL A 1 523 ? -21.049 -4.427 52.924 1.00 95.81 523 VAL A N 1
ATOM 4142 C CA . VAL A 1 523 ? -21.934 -5.593 52.726 1.00 95.81 523 VAL A CA 1
ATOM 4143 C C . VAL A 1 523 ? -23.130 -5.258 51.829 1.00 95.81 523 VAL A C 1
ATOM 4145 O O . VAL A 1 523 ? -23.532 -6.081 51.002 1.00 95.81 523 VAL A O 1
ATOM 4148 N N . LYS A 1 524 ? -23.697 -4.056 51.959 1.00 93.69 524 LYS A N 1
ATOM 4149 C CA . LYS A 1 524 ? -24.757 -3.540 51.081 1.00 93.69 524 LYS A CA 1
ATOM 4150 C C . LYS A 1 524 ? -24.251 -3.373 49.646 1.00 93.69 524 LYS A C 1
ATOM 4152 O O . LYS A 1 524 ? -24.872 -3.919 48.739 1.00 93.69 524 LYS A O 1
ATOM 4157 N N . LEU A 1 525 ? -23.093 -2.740 49.442 1.00 92.06 525 LEU A N 1
ATOM 4158 C CA . LEU A 1 525 ? -22.489 -2.554 48.118 1.00 92.06 525 LEU A CA 1
ATOM 4159 C C . LEU A 1 525 ? -22.168 -3.901 47.447 1.00 92.06 525 LEU A C 1
ATOM 4161 O O . LEU A 1 525 ? -22.479 -4.089 46.273 1.00 92.06 525 LEU A O 1
ATOM 4165 N N . TYR A 1 526 ? -21.656 -4.886 48.193 1.00 97.19 526 TYR A N 1
ATOM 4166 C CA . TYR A 1 526 ? -21.492 -6.256 47.691 1.00 97.19 526 TYR A CA 1
ATOM 4167 C C . TYR A 1 526 ? -22.825 -6.881 47.227 1.00 97.19 526 TYR A C 1
ATOM 4169 O O . TYR A 1 526 ? -22.915 -7.420 46.121 1.00 97.19 526 TYR A O 1
ATOM 4177 N N . ARG A 1 527 ? -23.877 -6.786 48.051 1.00 96.19 527 ARG A N 1
ATOM 4178 C CA . ARG A 1 527 ? -25.211 -7.342 47.751 1.00 96.19 527 ARG A CA 1
ATOM 4179 C C . ARG A 1 527 ? -25.939 -6.622 46.619 1.00 96.19 527 ARG A C 1
ATOM 4181 O O . ARG A 1 527 ? -26.768 -7.240 45.964 1.00 96.19 527 ARG A O 1
ATOM 4188 N N . GLU A 1 528 ? -25.658 -5.344 46.401 1.00 95.19 528 GLU A N 1
ATOM 4189 C CA . GLU A 1 528 ? -26.306 -4.555 45.356 1.00 95.19 528 GLU A CA 1
ATOM 4190 C C . GLU A 1 528 ? -25.530 -4.605 44.029 1.00 95.19 528 GLU A C 1
ATOM 4192 O O . GLU A 1 528 ? -26.155 -4.637 42.978 1.00 95.19 528 GLU A O 1
ATOM 4197 N N . TYR A 1 529 ? -24.198 -4.709 44.033 1.00 95.44 529 TYR A N 1
ATOM 4198 C CA . TYR A 1 529 ? -23.394 -4.549 42.809 1.00 95.44 529 TYR A CA 1
ATOM 4199 C C . TYR A 1 529 ? -22.546 -5.766 42.402 1.00 95.44 529 TYR A C 1
ATOM 4201 O O . TYR A 1 529 ? -22.122 -5.842 41.248 1.00 95.44 529 TYR A O 1
ATOM 4209 N N . ILE A 1 530 ? -22.283 -6.723 43.301 1.00 96.38 530 ILE A N 1
ATOM 4210 C CA . ILE A 1 530 ? -21.310 -7.813 43.067 1.00 96.38 530 ILE A CA 1
ATOM 4211 C C . ILE A 1 530 ? -21.957 -9.204 43.016 1.00 96.38 530 ILE A C 1
ATOM 4213 O O . ILE A 1 530 ? -21.499 -10.066 42.259 1.00 96.38 530 ILE A O 1
ATOM 4217 N N . ILE A 1 531 ? -23.006 -9.443 43.811 1.00 95.88 531 ILE A N 1
ATOM 4218 C CA . ILE A 1 531 ? -23.672 -10.750 43.853 1.00 95.88 531 ILE A CA 1
ATOM 4219 C C . ILE A 1 531 ? -24.296 -11.099 42.480 1.00 95.88 531 ILE A C 1
ATOM 4221 O O . ILE A 1 531 ? -24.940 -10.240 41.867 1.00 95.88 531 ILE A O 1
ATOM 4225 N N . PRO A 1 532 ? -24.134 -12.342 41.979 1.00 91.94 532 PRO A N 1
ATOM 4226 C CA . PRO A 1 532 ? -24.771 -12.767 40.736 1.00 91.94 532 PRO A CA 1
ATOM 4227 C C . PRO A 1 532 ? -26.294 -12.598 40.771 1.00 91.94 532 PRO A C 1
ATOM 4229 O O . PRO A 1 532 ? -26.936 -12.902 41.777 1.00 91.94 532 PRO A O 1
ATOM 4232 N N . TYR A 1 533 ? -26.861 -12.174 39.644 1.00 91.25 533 TYR A N 1
ATOM 4233 C CA . TYR A 1 533 ? -28.279 -11.875 39.432 1.00 91.25 533 TYR A CA 1
ATOM 4234 C C . TYR A 1 533 ? -28.822 -10.673 40.223 1.00 91.25 533 TYR A C 1
ATOM 4236 O O . TYR A 1 533 ? -30.041 -10.518 40.332 1.00 91.25 533 TYR A O 1
ATOM 4244 N N . SER A 1 534 ? -27.955 -9.792 40.735 1.00 91.88 534 SER A N 1
ATOM 4245 C CA . SER A 1 534 ? -28.401 -8.474 41.202 1.00 91.88 534 SER A CA 1
ATOM 4246 C C . SER A 1 534 ? -28.984 -7.642 40.043 1.00 91.88 534 SER A C 1
ATOM 4248 O O . SER A 1 534 ? -28.426 -7.674 38.942 1.00 91.88 534 SER A O 1
ATOM 4250 N N . PRO A 1 535 ? -30.043 -6.830 40.257 1.00 83.25 535 PRO A N 1
ATOM 4251 C CA . PRO A 1 535 ? -30.491 -5.848 39.264 1.00 83.25 535 PRO A CA 1
ATOM 4252 C C . PRO A 1 535 ? -29.393 -4.856 38.841 1.00 83.25 535 PRO A C 1
ATOM 4254 O O . PRO A 1 535 ? -29.407 -4.407 37.696 1.00 83.25 535 PRO A O 1
ATOM 4257 N N . ASN A 1 536 ? -28.432 -4.560 39.726 1.00 91.38 536 ASN A N 1
ATOM 4258 C CA . ASN A 1 536 ? -27.318 -3.638 39.475 1.00 91.38 536 ASN A CA 1
ATOM 4259 C C . ASN A 1 536 ? -25.966 -4.381 39.317 1.00 91.38 536 ASN A C 1
ATOM 4261 O O . ASN A 1 536 ? -24.908 -3.795 39.545 1.00 91.38 536 ASN A O 1
ATOM 4265 N N . GLU A 1 537 ? -25.980 -5.672 38.942 1.00 94.69 537 GLU A N 1
ATOM 4266 C CA . GLU A 1 537 ? -24.772 -6.505 38.804 1.00 94.69 537 GLU A CA 1
ATOM 4267 C C . GLU A 1 537 ? -23.723 -5.874 37.867 1.00 94.69 537 GLU A C 1
ATOM 4269 O O . GLU A 1 537 ? -23.958 -5.649 36.676 1.00 94.69 537 GLU A O 1
ATOM 4274 N N . LEU A 1 538 ? -22.520 -5.638 38.396 1.00 92.88 538 LEU A N 1
ATOM 4275 C CA . LEU A 1 538 ? -21.422 -5.047 37.643 1.00 92.88 538 LEU A CA 1
ATOM 4276 C C . LEU A 1 538 ? -20.665 -6.093 36.814 1.00 92.88 538 LEU A C 1
ATOM 4278 O O . LEU A 1 538 ? -20.324 -7.191 37.266 1.00 92.88 538 LEU A O 1
ATOM 4282 N N . ASN A 1 539 ? -20.348 -5.702 35.578 1.00 94.06 539 ASN A N 1
ATOM 4283 C CA . ASN A 1 539 ? -19.665 -6.512 34.566 1.00 94.06 539 ASN A CA 1
ATOM 4284 C C . ASN A 1 539 ? -18.143 -6.623 34.820 1.00 94.06 539 ASN A C 1
ATOM 4286 O O . ASN A 1 539 ? -17.340 -6.271 33.958 1.00 94.06 539 ASN A O 1
ATOM 4290 N N . ILE A 1 540 ? -17.756 -7.071 36.015 1.00 96.88 540 ILE A N 1
ATOM 4291 C CA . ILE A 1 540 ? -16.369 -7.372 36.410 1.00 96.88 540 ILE A CA 1
ATOM 4292 C C . ILE A 1 540 ? -15.969 -8.810 36.036 1.00 96.88 540 ILE A C 1
ATOM 4294 O O . ILE A 1 540 ? -16.822 -9.661 35.772 1.00 96.88 540 ILE A O 1
ATOM 4298 N N . THR A 1 541 ? -14.668 -9.099 36.010 1.00 95.31 541 THR A N 1
ATOM 4299 C CA . THR A 1 541 ? -14.132 -10.432 35.709 1.00 95.31 541 THR A CA 1
ATOM 4300 C C . THR A 1 541 ? -14.477 -11.457 36.790 1.00 95.31 541 THR A C 1
ATOM 4302 O O . THR A 1 541 ? -14.678 -11.125 37.960 1.00 95.31 541 THR A O 1
ATOM 4305 N N . CYS A 1 542 ? -14.501 -12.739 36.399 1.00 94.19 542 CYS A N 1
ATOM 4306 C CA . CYS A 1 542 ? -14.779 -13.855 37.308 1.00 94.19 542 CYS A CA 1
ATOM 4307 C C . CYS A 1 542 ? -13.814 -13.854 38.504 1.00 94.19 542 CYS A C 1
ATOM 4309 O O . CYS A 1 542 ? -14.257 -13.854 39.644 1.00 94.19 542 CYS A O 1
ATOM 4311 N N . ASN A 1 543 ? -12.509 -13.709 38.247 1.00 93.25 543 ASN A N 1
ATOM 4312 C CA . ASN A 1 543 ? -11.468 -13.651 39.274 1.00 93.25 543 ASN A CA 1
ATOM 4313 C C . ASN A 1 543 ? -11.678 -12.492 40.268 1.00 93.25 543 ASN A C 1
ATOM 4315 O O . ASN A 1 543 ? -11.495 -12.668 41.471 1.00 93.25 543 ASN A O 1
ATOM 4319 N N . CYS A 1 544 ? -12.056 -11.304 39.777 1.00 96.81 544 CYS A N 1
ATOM 4320 C CA . CYS A 1 544 ? -12.330 -10.147 40.630 1.00 96.81 544 CYS A CA 1
ATOM 4321 C C . CYS A 1 544 ? -13.573 -10.378 41.506 1.00 96.81 544 CYS A C 1
ATOM 4323 O O . CYS A 1 544 ? -13.558 -10.079 42.702 1.00 96.81 544 CYS A O 1
ATOM 4325 N N . ARG A 1 545 ? -14.624 -10.978 40.934 1.00 97.44 545 ARG A N 1
ATOM 4326 C CA . ARG A 1 545 ? -15.841 -11.350 41.663 1.00 97.44 545 ARG A CA 1
ATOM 4327 C C . ARG A 1 545 ? -15.576 -12.435 42.707 1.00 97.44 545 ARG A C 1
ATOM 4329 O O . ARG A 1 545 ? -16.013 -12.285 43.838 1.00 97.44 545 ARG A O 1
ATOM 4336 N N . GLU A 1 546 ? -14.842 -13.489 42.360 1.00 95.94 546 GLU A N 1
ATOM 4337 C CA . GLU A 1 546 ? -14.476 -14.590 43.263 1.00 95.94 546 GLU A CA 1
ATOM 4338 C C . GLU A 1 546 ? -13.676 -14.098 44.478 1.00 95.94 546 GLU A C 1
ATOM 4340 O O . GLU A 1 546 ? -13.957 -14.520 45.598 1.00 95.94 546 GLU A O 1
ATOM 4345 N N . ALA A 1 547 ? -12.750 -13.151 44.291 1.00 96.38 547 ALA A N 1
ATOM 4346 C CA . ALA A 1 547 ? -12.023 -12.528 45.398 1.00 96.38 547 ALA A CA 1
ATOM 4347 C C . ALA A 1 547 ? -12.959 -11.762 46.358 1.00 96.38 547 ALA A C 1
ATOM 4349 O O . ALA A 1 547 ? -12.833 -11.891 47.576 1.00 96.38 547 ALA A O 1
ATOM 4350 N N . LEU A 1 548 ? -13.934 -11.016 45.824 1.00 97.12 548 LEU A N 1
ATOM 4351 C CA . LEU A 1 548 ? -14.942 -10.314 46.627 1.00 97.12 548 LEU A CA 1
ATOM 4352 C C . LEU A 1 548 ? -15.928 -11.268 47.320 1.00 97.12 548 LEU A C 1
ATOM 4354 O O . LEU A 1 548 ? -16.280 -11.035 48.474 1.00 97.12 548 LEU A O 1
ATOM 4358 N N . VAL A 1 549 ? -16.334 -12.359 46.660 1.00 97.19 549 VAL A N 1
ATOM 4359 C CA . VAL A 1 549 ? -17.145 -13.434 47.265 1.00 97.19 549 VAL A CA 1
ATOM 4360 C C . VAL A 1 549 ? -16.385 -14.056 48.437 1.00 97.19 549 VAL A C 1
ATOM 4362 O O . VAL A 1 549 ? -16.920 -14.138 49.539 1.00 97.19 549 VAL A O 1
ATOM 4365 N N . GLN A 1 550 ? -15.114 -14.413 48.242 1.00 97.00 550 GLN A N 1
ATOM 4366 C CA . GLN A 1 550 ? -14.275 -15.004 49.284 1.00 97.00 550 GLN A CA 1
ATOM 4367 C C . GLN A 1 550 ? -14.028 -14.043 50.462 1.00 97.00 550 GLN A C 1
ATOM 4369 O O . GLN A 1 550 ? -13.999 -14.480 51.613 1.00 97.00 550 GLN A O 1
ATOM 4374 N N . ALA A 1 551 ? -13.875 -12.740 50.204 1.00 96.81 551 ALA A N 1
ATOM 4375 C CA . ALA A 1 551 ? -13.782 -11.724 51.252 1.00 96.81 551 ALA A CA 1
ATOM 4376 C C . ALA A 1 551 ? -15.111 -11.549 52.014 1.00 96.81 551 ALA A C 1
ATOM 4378 O O . ALA A 1 551 ? -15.095 -11.371 53.233 1.00 96.81 551 ALA A O 1
ATOM 4379 N N . TYR A 1 552 ? -16.258 -11.661 51.333 1.00 97.25 552 TYR A N 1
ATOM 4380 C CA . TYR A 1 552 ? -17.581 -11.636 51.964 1.00 97.25 552 TYR A CA 1
ATOM 4381 C C . TYR A 1 552 ? -17.845 -12.866 52.842 1.00 97.25 552 TYR A C 1
ATOM 4383 O O . TYR A 1 552 ? -18.229 -12.714 54.000 1.00 97.25 552 TYR A O 1
ATOM 4391 N N . GLU A 1 553 ? -17.578 -14.074 52.338 1.00 96.50 553 GLU A N 1
ATOM 4392 C CA . GLU A 1 553 ? -17.757 -15.338 53.072 1.00 96.50 553 GLU A CA 1
ATOM 4393 C C . GLU A 1 553 ? -16.878 -15.450 54.328 1.00 96.50 553 GLU A C 1
ATOM 4395 O O . GLU A 1 553 ? -17.217 -16.178 55.258 1.00 96.50 553 GLU A O 1
ATOM 4400 N N . GLN A 1 554 ? -15.755 -14.726 54.372 1.00 96.94 554 GLN A N 1
ATOM 4401 C CA . GLN A 1 554 ? -14.863 -14.667 55.534 1.00 96.94 554 GLN A CA 1
ATOM 4402 C C . GLN A 1 554 ? -15.180 -13.519 56.508 1.00 96.94 554 GLN A C 1
ATOM 4404 O O . GLN A 1 554 ? -14.422 -13.333 57.458 1.00 96.94 554 GLN A O 1
ATOM 4409 N N . GLU A 1 555 ? -16.239 -12.734 56.268 1.00 96.19 555 GLU A N 1
ATOM 4410 C CA . GLU A 1 555 ? -16.560 -11.500 57.011 1.00 96.19 555 GLU A CA 1
ATOM 4411 C C . GLU A 1 555 ? -15.391 -10.479 57.002 1.00 96.19 555 GLU A C 1
ATOM 4413 O O . GLU A 1 555 ? -15.151 -9.751 57.962 1.00 96.19 555 GLU A O 1
ATOM 4418 N N . ARG A 1 556 ? -14.645 -10.425 55.885 1.00 95.38 556 ARG A N 1
ATOM 4419 C CA . ARG A 1 556 ? -13.406 -9.645 55.678 1.00 95.38 556 ARG A CA 1
ATOM 4420 C C . ARG A 1 556 ? -13.492 -8.639 54.522 1.00 95.38 556 ARG A C 1
ATOM 4422 O O . ARG A 1 556 ? -12.470 -8.300 53.930 1.00 95.38 556 ARG A O 1
ATOM 4429 N N . LEU A 1 557 ? -14.686 -8.143 54.187 1.00 94.44 557 LEU A N 1
ATOM 4430 C CA . LEU A 1 557 ? -14.809 -7.038 53.230 1.00 94.44 557 LEU A CA 1
ATOM 4431 C C . LEU A 1 557 ? -14.159 -5.770 53.800 1.00 94.44 557 LEU A C 1
ATOM 4433 O O . LEU A 1 557 ? -14.676 -5.150 54.725 1.00 94.44 557 LEU A O 1
ATOM 4437 N N . THR A 1 558 ? -13.041 -5.375 53.200 1.00 92.81 558 THR A N 1
ATOM 4438 C CA . THR A 1 558 ? -12.379 -4.080 53.403 1.00 92.81 558 THR A CA 1
ATOM 4439 C C . THR A 1 558 ? -12.610 -3.180 52.189 1.00 92.81 558 THR A C 1
ATOM 4441 O O . THR A 1 558 ? -12.950 -3.669 51.112 1.00 92.81 558 THR A O 1
ATOM 4444 N N . PHE A 1 559 ? -12.357 -1.874 52.309 1.00 86.69 559 PHE A N 1
ATOM 4445 C CA . PHE A 1 559 ? -12.367 -0.973 51.146 1.00 86.69 559 PHE A CA 1
ATOM 4446 C C . PHE A 1 559 ? -11.392 -1.445 50.047 1.00 86.69 559 PHE A C 1
ATOM 4448 O O . PHE A 1 559 ? -11.754 -1.519 48.875 1.00 86.69 559 PHE A O 1
ATOM 4455 N N . GLU A 1 560 ? -10.185 -1.876 50.436 1.00 87.88 560 GLU A N 1
ATOM 4456 C CA . GLU A 1 560 ? -9.161 -2.413 49.525 1.00 87.88 560 GLU A CA 1
ATOM 4457 C C . GLU A 1 560 ? -9.633 -3.651 48.742 1.00 87.88 560 GLU A C 1
ATOM 4459 O O . GLU A 1 560 ? -9.186 -3.875 47.618 1.00 87.88 560 GLU A O 1
ATOM 4464 N N . SER A 1 561 ? -10.580 -4.425 49.288 1.00 92.12 561 SER A N 1
ATOM 4465 C CA . SER A 1 561 ? -11.163 -5.590 48.603 1.00 92.12 561 SER A CA 1
ATOM 4466 C C . SER A 1 561 ? -11.884 -5.204 47.302 1.00 92.12 561 SER A C 1
ATOM 4468 O O . SER A 1 561 ? -11.958 -6.012 46.378 1.00 92.12 561 SER A O 1
ATOM 4470 N N . PHE A 1 562 ? -12.390 -3.967 47.205 1.00 94.62 562 PHE A N 1
ATOM 4471 C CA . PHE A 1 562 ? -13.111 -3.450 46.037 1.00 94.62 562 PHE A CA 1
ATOM 4472 C C . PHE A 1 562 ? -12.224 -2.700 45.030 1.00 94.62 562 PHE A C 1
ATOM 4474 O O . PHE A 1 562 ? -12.687 -2.424 43.923 1.00 94.62 562 PHE A O 1
ATOM 4481 N N . GLU A 1 563 ? -10.957 -2.402 45.340 1.00 87.12 563 GLU A N 1
ATOM 4482 C CA . GLU A 1 563 ? -10.051 -1.695 44.414 1.00 87.12 563 GLU A CA 1
ATOM 4483 C C . GLU A 1 563 ? -9.875 -2.390 43.045 1.00 87.12 563 GLU A C 1
ATOM 4485 O O . GLU A 1 563 ? -9.949 -1.701 42.020 1.00 87.12 563 GLU A O 1
ATOM 4490 N N . PRO A 1 564 ? -9.731 -3.732 42.953 1.00 90.62 564 PRO A N 1
ATOM 4491 C CA . PRO A 1 564 ? -9.682 -4.416 41.660 1.00 90.62 564 PRO A CA 1
ATOM 4492 C C . PRO A 1 564 ? -10.962 -4.210 40.838 1.00 90.62 564 PRO A C 1
ATOM 4494 O O . PRO A 1 564 ? -10.887 -3.940 39.638 1.00 90.62 564 PRO A O 1
ATOM 4497 N N . ALA A 1 565 ? -12.131 -4.255 41.489 1.00 92.94 565 ALA A N 1
ATOM 4498 C CA . ALA A 1 565 ? -13.414 -4.011 40.837 1.00 92.94 565 ALA A CA 1
ATOM 4499 C C . ALA A 1 565 ? -13.512 -2.555 40.368 1.00 92.94 565 ALA A C 1
ATOM 4501 O O . ALA A 1 565 ? -13.830 -2.312 39.204 1.00 92.94 565 ALA A O 1
ATOM 4502 N N . ARG A 1 566 ? -13.167 -1.585 41.231 1.00 88.62 566 ARG A N 1
ATOM 4503 C CA . ARG A 1 566 ? -13.129 -0.148 40.907 1.00 88.62 566 ARG A CA 1
ATOM 4504 C C . ARG A 1 566 ? -12.289 0.111 39.655 1.00 88.62 566 ARG A C 1
ATOM 4506 O O . ARG A 1 566 ? -12.744 0.809 38.748 1.00 88.62 566 ARG A O 1
ATOM 4513 N N . TYR A 1 567 ? -11.106 -0.498 39.568 1.00 84.19 567 TYR A N 1
ATOM 4514 C CA . TYR A 1 567 ? -10.227 -0.377 38.407 1.00 84.19 567 TYR A CA 1
ATOM 4515 C C . TYR A 1 567 ? -10.848 -0.965 37.129 1.00 84.19 567 TYR A C 1
ATOM 4517 O O . TYR A 1 567 ? -10.865 -0.294 36.093 1.00 84.19 567 TYR A O 1
ATOM 4525 N N . GLU A 1 568 ? -11.406 -2.180 37.186 1.00 93.56 568 GLU A N 1
ATOM 4526 C CA . GLU A 1 568 ? -12.076 -2.802 36.035 1.00 93.56 568 GLU A CA 1
ATOM 4527 C C . GLU A 1 568 ? -13.294 -1.995 35.558 1.00 93.56 568 GLU A C 1
ATOM 4529 O O . GLU A 1 568 ? -13.452 -1.779 34.354 1.00 93.56 568 GLU A O 1
ATOM 4534 N N . ILE A 1 569 ? -14.124 -1.491 36.477 1.00 88.56 569 ILE A N 1
ATOM 4535 C CA . ILE A 1 569 ? -15.300 -0.663 36.169 1.00 88.56 569 ILE A CA 1
ATOM 4536 C C . ILE A 1 569 ? -14.868 0.633 35.474 1.00 88.56 569 ILE A C 1
ATOM 4538 O O . ILE A 1 569 ? -15.382 0.952 34.399 1.00 88.56 569 ILE A O 1
ATOM 4542 N N . LEU A 1 570 ? -13.888 1.355 36.030 1.00 80.12 570 LEU A N 1
ATOM 4543 C CA . LEU A 1 570 ? -13.348 2.578 35.426 1.00 80.12 570 LEU A CA 1
ATOM 4544 C C . LEU A 1 570 ? -12.746 2.305 34.040 1.00 80.12 570 LEU A C 1
ATOM 4546 O O . LEU A 1 570 ? -12.984 3.067 33.099 1.00 80.12 570 LEU A O 1
ATOM 4550 N N . GLN A 1 571 ? -12.028 1.191 33.874 1.00 81.00 571 GLN A N 1
ATOM 4551 C CA . GLN A 1 571 ? -11.498 0.767 32.580 1.00 81.00 571 GLN A CA 1
ATOM 4552 C C . GLN A 1 571 ? -12.621 0.451 31.576 1.00 81.00 571 GLN A C 1
ATOM 4554 O O . GLN A 1 571 ? -12.534 0.859 30.416 1.00 81.00 571 GLN A O 1
ATOM 4559 N N . LEU A 1 572 ? -13.690 -0.231 31.993 1.00 81.00 572 LEU A N 1
ATOM 4560 C CA . LEU A 1 572 ? -14.832 -0.569 31.139 1.00 81.00 572 LEU A CA 1
ATOM 4561 C C . LEU A 1 572 ? -15.636 0.664 30.731 1.00 81.00 572 LEU A C 1
ATOM 4563 O O . LEU A 1 572 ? -15.969 0.791 29.548 1.00 81.00 572 LEU A O 1
ATOM 4567 N N . VAL A 1 573 ? -15.889 1.589 31.661 1.00 77.25 573 VAL A N 1
ATOM 4568 C CA . VAL A 1 573 ? -16.488 2.901 31.379 1.00 77.25 573 VAL A CA 1
ATOM 4569 C C . VAL A 1 573 ? -15.618 3.651 30.375 1.00 77.25 573 VAL A C 1
ATOM 4571 O O . VAL A 1 573 ? -16.128 4.078 29.339 1.00 77.25 573 VAL A O 1
ATOM 4574 N N . PHE A 1 574 ? -14.303 3.732 30.602 1.00 75.00 574 PHE A N 1
ATOM 4575 C CA . PHE A 1 574 ? -13.385 4.434 29.706 1.00 75.00 574 PHE A CA 1
ATOM 4576 C C . PHE A 1 574 ? -13.278 3.796 28.305 1.00 75.00 574 PHE A C 1
ATOM 4578 O O . PHE A 1 574 ? -13.144 4.503 27.304 1.00 75.00 574 PHE A O 1
ATOM 4585 N N . GLN A 1 575 ? -13.352 2.467 28.196 1.00 73.19 575 GLN A N 1
ATOM 4586 C CA . GLN A 1 575 ? -13.257 1.760 26.913 1.00 73.19 575 GLN A CA 1
ATOM 4587 C C . GLN A 1 575 ? -14.582 1.707 26.136 1.00 73.19 575 GLN A C 1
ATOM 4589 O O . GLN A 1 575 ? -14.561 1.730 24.905 1.00 73.19 575 GLN A O 1
ATOM 4594 N N . ASN A 1 576 ? -15.732 1.630 26.817 1.00 76.31 576 ASN A N 1
ATOM 4595 C CA . ASN A 1 576 ? -17.018 1.313 26.182 1.00 76.31 576 ASN A CA 1
ATOM 4596 C C . ASN A 1 576 ? -18.041 2.444 26.252 1.00 76.31 576 ASN A C 1
ATOM 4598 O O . ASN A 1 576 ? -18.666 2.745 25.233 1.00 76.31 576 ASN A O 1
ATOM 4602 N N . THR A 1 577 ? -18.229 3.046 27.426 1.00 73.12 577 THR A N 1
ATOM 4603 C CA . THR A 1 577 ? -19.246 4.082 27.663 1.00 73.12 577 THR A CA 1
ATOM 4604 C C . THR A 1 577 ? -18.738 5.438 27.192 1.00 73.12 577 THR A C 1
ATOM 4606 O O . THR A 1 577 ? -19.388 6.100 26.382 1.00 73.12 577 THR A O 1
ATOM 4609 N N . TRP A 1 578 ? -17.521 5.798 27.598 1.00 64.75 578 TRP A N 1
ATOM 4610 C CA . TRP A 1 578 ? -16.868 7.060 27.271 1.00 64.75 578 TRP A CA 1
ATOM 4611 C C . TRP A 1 578 ? -16.822 7.328 25.753 1.00 64.75 578 TRP A C 1
ATOM 4613 O O . TRP A 1 578 ? -17.341 8.354 25.312 1.00 64.75 578 TRP A O 1
ATOM 4623 N N . PRO A 1 579 ? -16.373 6.395 24.882 1.00 67.12 579 PRO A N 1
ATOM 4624 C CA . PRO A 1 579 ? -16.335 6.649 23.444 1.00 67.12 579 PRO A CA 1
ATOM 4625 C C . PRO A 1 579 ? -17.713 6.564 22.770 1.00 67.12 579 PRO A C 1
ATOM 4627 O O . PRO A 1 579 ? -17.781 6.683 21.546 1.00 67.12 579 PRO A O 1
ATOM 4630 N N . ARG A 1 580 ? -18.800 6.289 23.506 1.00 66.62 580 ARG A N 1
ATOM 4631 C CA . ARG A 1 580 ? -20.189 6.405 23.024 1.00 66.62 580 ARG A CA 1
ATOM 4632 C C . ARG A 1 580 ? -20.789 7.747 23.424 1.00 66.62 580 ARG A C 1
ATOM 4634 O O . ARG A 1 580 ? -21.358 8.390 22.552 1.00 66.62 580 ARG A O 1
ATOM 4641 N N . MET A 1 581 ? -20.580 8.182 24.668 1.00 67.56 581 MET A N 1
ATOM 4642 C CA . MET A 1 581 ? -21.001 9.491 25.185 1.00 67.56 581 MET A CA 1
ATOM 4643 C C . MET A 1 581 ? -20.466 10.632 24.303 1.00 67.56 581 MET A C 1
ATOM 4645 O O . MET A 1 581 ? -21.236 11.399 23.726 1.00 67.56 581 MET A O 1
ATOM 4649 N N . LEU A 1 582 ? -19.161 10.598 24.007 1.00 58.47 582 LEU A N 1
ATOM 4650 C CA . LEU A 1 582 ? -18.504 11.528 23.078 1.00 58.47 582 LEU A CA 1
ATOM 4651 C C . LEU A 1 582 ? -18.969 11.415 21.611 1.00 58.47 582 LEU A C 1
ATOM 4653 O O . LEU A 1 582 ? -18.514 12.167 20.755 1.00 58.47 582 LEU A O 1
ATOM 4657 N N . ARG A 1 583 ? -19.823 10.441 21.272 1.00 64.81 583 ARG A N 1
ATOM 4658 C CA . ARG A 1 583 ? -20.459 10.285 19.950 1.00 64.81 583 ARG A CA 1
ATOM 4659 C C . ARG A 1 583 ? -21.963 10.574 19.961 1.00 64.81 583 ARG A C 1
ATOM 4661 O O . ARG A 1 583 ? -22.540 10.639 18.876 1.00 64.81 583 ARG A O 1
ATOM 4668 N N . SER A 1 584 ? -22.584 10.740 21.129 1.00 61.41 584 SER A N 1
ATOM 4669 C CA . SER A 1 584 ? -23.933 11.298 21.269 1.00 61.41 584 SER A CA 1
ATOM 4670 C C . SER A 1 584 ? -23.908 12.823 21.344 1.00 61.41 584 SER A C 1
ATOM 4672 O O . SER A 1 584 ? -24.728 13.439 20.687 1.00 61.41 584 SER A O 1
ATOM 4674 N N . GLU A 1 585 ? -22.929 13.425 22.026 1.00 55.72 585 GLU A N 1
ATOM 4675 C CA . GLU A 1 585 ? -22.766 14.894 22.102 1.00 55.72 585 GLU A CA 1
ATOM 4676 C C . GLU A 1 585 ? -22.252 15.522 20.789 1.00 55.72 585 GLU A C 1
ATOM 4678 O O . GLU A 1 585 ? -22.330 16.729 20.589 1.00 55.72 585 GLU A O 1
ATOM 4683 N N . LEU A 1 586 ? -21.734 14.701 19.866 1.00 44.25 586 LEU A N 1
ATOM 4684 C CA . LEU A 1 586 ? -21.322 15.104 18.512 1.00 44.25 586 LEU A CA 1
ATOM 4685 C C . LEU A 1 586 ? -22.433 14.892 17.456 1.00 44.25 586 LEU A C 1
ATOM 4687 O O . LEU A 1 586 ? -22.119 14.641 16.286 1.00 44.25 586 LEU A O 1
ATOM 4691 N N . ARG A 1 587 ? -23.711 14.925 17.853 1.00 44.00 587 ARG A N 1
ATOM 4692 C CA . ARG A 1 587 ? -24.883 14.806 16.969 1.00 44.00 587 ARG A CA 1
ATOM 4693 C C . ARG A 1 587 ? -25.928 15.868 17.263 1.00 44.00 587 ARG A C 1
ATOM 4695 O O . ARG A 1 587 ? -26.505 16.330 16.258 1.00 44.00 587 ARG A O 1
#

Nearest PDB structures (foldseek):
  8wpu-assembly1_B  TM=5.811E-01  e=3.361E-01  Homo sapiens
  6w2y-assembly1_B  TM=6.074E-01  e=9.900E-01  Homo sapiens
  4or2-assembly1_A  TM=6.945E-01  e=2.226E+00  Escherichia coli
  7epd-assembly1_A  TM=6.641E-01  e=2.916E+00  Homo sapiens
  8jcx-assembly1_2  TM=4.858E-01  e=3.492E+00  Homo sapiens